Protein AF-0000000072197556 (afdb_homodimer)

Radius of gyration: 32.14 Å; Cα contacts (8 Å, |Δi|>4): 1048; chains: 2; bounding box: 66×113×69 Å

Solvent-accessible surface area (backbone atoms only — not comparable to full-atom values): 32546 Å² total; per-residue (Å²): 136,83,76,78,72,74,71,62,52,54,51,91,76,42,48,41,68,57,46,50,51,51,31,58,70,66,52,42,40,36,28,44,38,29,33,58,31,72,44,67,84,62,77,47,59,69,66,32,44,24,31,39,36,87,70,34,43,24,54,56,63,58,58,67,71,60,47,55,54,51,51,51,54,46,41,55,36,52,73,67,36,41,62,70,69,47,73,46,79,43,76,41,76,43,66,103,80,62,77,61,64,14,36,36,33,36,36,38,40,42,39,53,42,79,47,47,40,36,39,32,36,26,51,46,65,42,40,54,40,28,48,65,52,44,71,55,39,86,47,33,60,36,39,33,27,64,49,64,82,48,42,48,68,43,43,76,72,65,40,48,64,45,84,27,90,55,56,66,68,52,62,79,74,52,63,76,51,23,32,37,38,38,48,51,96,40,70,68,57,44,49,52,44,50,52,52,54,47,70,62,72,45,54,70,35,41,32,32,63,56,48,69,67,52,34,52,56,50,50,60,54,43,52,72,67,45,97,48,59,71,47,56,76,55,54,38,58,40,54,40,33,85,87,45,74,58,83,50,40,35,39,39,23,48,14,34,50,52,39,46,55,54,49,52,52,52,52,51,52,53,49,47,60,71,62,64,52,90,58,54,65,59,46,51,52,50,45,49,52,48,51,50,51,42,52,52,49,45,55,55,69,73,99,135,84,74,77,73,74,70,63,52,54,53,91,76,41,47,41,68,56,47,50,52,52,31,58,71,68,52,41,39,34,27,45,38,29,34,58,30,72,43,67,83,62,78,47,60,70,67,33,44,24,30,38,36,89,72,34,44,23,55,55,64,57,57,68,70,61,47,54,53,50,51,51,53,46,40,54,36,54,73,65,38,40,62,68,70,45,71,46,78,42,76,41,75,44,64,101,81,62,78,60,61,14,36,36,33,36,36,37,39,42,40,53,41,78,48,49,40,35,41,31,36,26,50,46,66,42,40,54,39,29,48,65,53,46,70,57,40,87,47,32,59,37,40,33,28,64,50,65,83,50,40,48,67,43,43,76,71,66,38,47,63,45,82,26,91,54,54,66,68,52,61,80,73,52,64,77,51,23,34,36,36,38,49,51,97,42,70,67,58,44,50,53,42,50,53,52,54,48,70,63,71,45,55,68,36,42,30,32,64,54,46,71,68,53,33,52,57,49,51,58,55,44,53,73,67,46,98,49,58,72,48,56,76,57,53,38,59,39,54,40,33,85,86,46,76,58,82,50,38,36,40,39,22,48,15,34,49,51,39,48,55,53,50,51,50,52,53,52,50,53,49,46,62,69,64,64,51,90,58,54,64,59,46,51,51,51,43,48,52,47,50,49,51,42,51,52,49,43,55,55,68,73,98

Foldseek 3Di:
DPPPCLPQPAVQPDAPVNVVVVCQLQLFKKKKKFWLFKAFDFQADGGQIWIEGLRHIYHDRRDDPVVVVVNVVGNVCLVLLNADKDKDKDWDDDDPPDPRGMIIIMIMHMDSSLAAAEEEEALDLLVVLLCVVVVPPRHAYEYEYQDVVSCVVVVVVSHHYDHDVQRLVCLVVDDFQHAYEYEHPDLVSSLSNQQSNLQVVGYLAAEYADDPVSLVVSLVVSCPVHPDNCSCVRYHPNAFAPVQDDDGSNSRSVRNVVRVVVSSVVVVVVSVVVVPDPCVVVRVVVRVVSVVVSVVRSVVVVD/DPPPPLPQPAVQPDAPVNVVVVCQLQLFKKKKKFWLFKAFDFQADGGQIWIETLRHIYHDRRDDPVVVVVNVVGNVCLVLLNADKDKDKDWDDDDPPDPRGMIIIMIMHMPSSLAAAEEEEALDLLVVLLCVVVVPPRHAYEYEYQDVVSCVVVVVVSHHYDHDVQRLVCLVVDDFQHAYEYEHPDLVSSLSNQQSNLQVVGYLAAEYADDPVSLVVSLVVSCVVHPDNCSCVRYHPNAFAPVQDDDGSNSRSVRNVVRVVVSSVVVVVVSVVVVPDPCVVVRVVVRVVSVVVSVVRSVVVVD

Organism: NCBI:txid1219067

Sequence (606 aa):
MSSNNDAYLSNPGMNWLAACQQLEQQGQAYCIATVLAYVGSVPRSSGAKMVISAQGQFDTLGGGNLEYQVIAKARENLELQHAEPIIERFALSADLGQCCGGAVQVMFEFFQTQTPQVAIFGAGHVCQALTSILSGLPCHVKVIDSRPEWLSPLSQKGIETSLHANPVDAIETLKDNTFVLIMTQDHALDFELTQQALESKRFAYVGLIGSQGKSQRFRFRLKEQLSNVNLLDQLTCPIGNPDITGKLPMEVAVSVSAQLMERFKQHQANKQHNEMQPDVKQQNEEQWQQANLARKNIRENHQMSSNNDAYLSNPGMNWLAACQQLEQQGQAYCIATVLAYVGSVPRSSGAKMVISAQGQFDTLGGGNLEYQVIAKARENLELQHAEPIIERFALSADLGQCCGGAVQVMFEFFQTQTPQVAIFGAGHVCQALTSILSGLPCHVKVIDSRPEWLSPLSQKGIETSLHANPVDAIETLKDNTFVLIMTQDHALDFELTQQALESKRFAYVGLIGSQGKSQRFRFRLKEQLSNVNLLDQLTCPIGNPDITGKLPMEVAVSVSAQLMERFKQHQANKQHNEMQPDVKQQNEEQWQQANLARKNIRENHQ

Secondary structure (DSSP, 8-state):
--------EE-TT--HHHHHHHHHHHT--EEEEEEEEEES--SS-TT-EEEEESSEEEE-SS-HHHHHHHHHHHHHHHHTT--S-EEEEEEE---SS----EEEEEEEEEESSSPPEEEEE--SHHHHHHHHHHTTSSSEEEEEES-HHHHHHHHHTT-EEEE-SSGGGGGGGSPTT-EEEE--S-HHHHHHHHHHHHHH---SEEEE---HHHHHHHHHHHHHHSS-GGGGGGEE-S-S-TTS---SHHHHHHHHHHHHHHHHHHHHHHHHHHH--TTHHHHHHHHHHHHHHHHHHHHHHT-/--------EE-TT--HHHHHHHHHHHT--EEEEEEEEEES--SS-TT-EEEEESSEEEE-SS-HHHHHHHHHHHHHHHHTT--S-EEEEEEE---SS----EEEEEEEEEESSSPPEEEEE--SHHHHHHHHHHTTSSSEEEEEES-HHHHHHHHHTT-EEEE-SSGGGGGGGSPTT-EEEE--S-HHHHHHHHHHHHHH---SEEEE---HHHHHHHHHHHHHHSS-GGGGGGEE-S-S-TTS---SHHHHHHHHHHHHHHHHHHHHHHHHHHH--TTHHHHHHHHHHHHHHHHHHHHHHT-

Structure (mmCIF, N/CA/C/O backbone):
data_AF-0000000072197556-model_v1
#
loop_
_entity.id
_entity.type
_entity.pdbx_description
1 polymer 'Xanthine dehydrogenase accessory protein XdhC'
#
loop_
_atom_site.group_PDB
_atom_site.id
_atom_site.type_symbol
_atom_site.label_atom_id
_atom_site.label_alt_id
_atom_site.label_comp_id
_atom_site.label_asym_id
_atom_site.label_entity_id
_atom_site.label_seq_id
_atom_site.pdbx_PDB_ins_code
_atom_site.Cartn_x
_atom_site.Cartn_y
_atom_site.Cartn_z
_atom_site.occupancy
_atom_site.B_iso_or_equiv
_atom_site.auth_seq_id
_atom_site.auth_comp_id
_atom_site.auth_asym_id
_atom_site.auth_atom_id
_atom_site.pdbx_PDB_model_num
ATOM 1 N N . MET A 1 1 ? -22.485 34.537 33.633 1 25.22 1 MET A N 1
ATOM 2 C CA . MET A 1 1 ? -21.11 34.962 33.383 1 25.22 1 MET A CA 1
ATOM 3 C C . MET A 1 1 ? -20.142 33.795 33.543 1 25.22 1 MET A C 1
ATOM 5 O O . MET A 1 1 ? -19.341 33.771 34.479 1 25.22 1 MET A O 1
ATOM 9 N N . SER A 1 2 ? -20.536 32.493 33.384 1 29.86 2 SER A N 1
ATOM 10 C CA . SER A 1 2 ? -19.909 31.19 33.583 1 29.86 2 SER A CA 1
ATOM 11 C C . SER A 1 2 ? -18.673 31.031 32.704 1 29.86 2 SER A C 1
ATOM 13 O O . SER A 1 2 ? -18.772 31.053 31.476 1 29.86 2 SER A O 1
ATOM 15 N N . SER A 1 3 ? -17.507 31.673 33.144 1 29.68 3 SER A N 1
ATOM 16 C CA . SER A 1 3 ? -16.165 31.716 32.572 1 29.68 3 SER A CA 1
ATOM 17 C C . SER A 1 3 ? -15.64 30.313 32.288 1 29.68 3 SER A C 1
ATOM 19 O O . SER A 1 3 ? -15.417 29.529 33.213 1 29.68 3 SER A O 1
ATOM 21 N N . ASN A 1 4 ? -16.208 29.577 31.331 1 30.6 4 ASN A N 1
ATOM 22 C CA . ASN A 1 4 ? -15.797 28.249 30.888 1 30.6 4 ASN A CA 1
ATOM 23 C C . ASN A 1 4 ? -14.282 28.151 30.739 1 30.6 4 ASN A C 1
ATOM 25 O O . ASN A 1 4 ? -13.7 28.77 29.847 1 30.6 4 ASN A O 1
ATOM 29 N N . ASN A 1 5 ? -13.546 28.134 31.898 1 30.21 5 ASN A N 1
ATOM 30 C CA . ASN A 1 5 ? -12.123 27.869 32.082 1 30.21 5 ASN A CA 1
ATOM 31 C C . ASN A 1 5 ? -11.661 26.682 31.241 1 30.21 5 ASN A C 1
ATOM 33 O O . ASN A 1 5 ? -11.98 25.533 31.554 1 30.21 5 ASN A O 1
ATOM 37 N N . ASP A 1 6 ? -11.803 26.718 29.963 1 31.9 6 ASP A N 1
ATOM 38 C CA . ASP A 1 6 ? -11.164 25.734 29.095 1 31.9 6 ASP A CA 1
ATOM 39 C C . ASP A 1 6 ? -9.781 25.355 29.62 1 31.9 6 ASP A C 1
ATOM 41 O O . ASP A 1 6 ? -8.87 26.185 29.641 1 31.9 6 ASP A O 1
ATOM 45 N N . ALA A 1 7 ? -9.708 24.585 30.678 1 32.39 7 ALA A N 1
ATOM 46 C CA . ALA A 1 7 ? -8.563 23.984 31.357 1 32.39 7 ALA A CA 1
ATOM 47 C C . ALA A 1 7 ? -7.456 23.64 30.365 1 32.39 7 ALA A C 1
ATOM 49 O O . ALA A 1 7 ? -7.658 22.835 29.454 1 32.39 7 ALA A O 1
ATOM 50 N N . TYR A 1 8 ? -6.685 24.611 29.962 1 37.07 8 TYR A N 1
ATOM 51 C CA . TYR A 1 8 ? -5.385 24.441 29.321 1 37.07 8 TYR A CA 1
ATOM 52 C C . TYR A 1 8 ? -4.675 23.201 29.848 1 37.07 8 TYR A C 1
ATOM 54 O O . TYR A 1 8 ? -4.357 23.118 31.037 1 37.07 8 TYR A O 1
ATOM 62 N N . LEU A 1 9 ? -5.074 22.041 29.515 1 38.58 9 LEU A N 1
ATOM 63 C CA . LEU A 1 9 ? -4.42 20.82 29.97 1 38.58 9 LEU A CA 1
ATOM 64 C C . LEU A 1 9 ? -2.904 20.94 29.857 1 38.58 9 LEU A C 1
ATOM 66 O O . LEU A 1 9 ? -2.356 20.918 28.753 1 38.58 9 LEU A O 1
ATOM 70 N N . SER A 1 10 ? -2.249 21.887 30.538 1 45.71 10 SER A N 1
ATOM 71 C CA . SER A 1 10 ? -0.818 21.761 30.797 1 45.71 10 SER A CA 1
ATOM 72 C C . SER A 1 10 ? -0.487 20.41 31.423 1 45.71 10 SER A C 1
ATOM 74 O O . SER A 1 10 ? -1.1 20.013 32.416 1 45.71 10 SER A O 1
ATOM 76 N N . ASN A 1 11 ? -0.35 19.387 30.83 1 47.35 11 ASN A N 1
ATOM 77 C CA . ASN A 1 11 ? 0.209 18.216 31.498 1 47.35 11 ASN A CA 1
ATOM 78 C C . ASN A 1 11 ? 1.622 18.483 32.008 1 47.35 11 ASN A C 1
ATOM 80 O O . ASN A 1 11 ? 2.587 18.402 31.246 1 47.35 11 ASN A O 1
ATOM 84 N N . PRO A 1 12 ? 1.789 19.185 33.097 1 55.16 12 PRO A N 1
ATOM 85 C CA . PRO A 1 12 ? 3.055 19.619 33.693 1 55.16 12 PRO A CA 1
ATOM 86 C C . PRO A 1 12 ? 4.125 18.531 33.664 1 55.16 12 PRO A C 1
ATOM 88 O O . PRO A 1 12 ? 5.319 18.832 33.737 1 55.16 12 PRO A O 1
ATOM 91 N N . GLY A 1 13 ? 3.784 17.406 33.082 1 64.15 13 GLY A N 1
ATOM 92 C CA . GLY A 1 13 ? 4.775 16.351 33.224 1 64.15 13 GLY A CA 1
ATOM 93 C C . GLY A 1 13 ? 5.322 15.864 31.895 1 64.15 13 GLY A C 1
ATOM 94 O O . GLY A 1 13 ? 6.328 15.153 31.855 1 64.15 13 GLY A O 1
ATOM 95 N N . MET A 1 14 ? 4.747 16.36 30.851 1 74.26 14 MET A N 1
ATOM 96 C CA . MET A 1 14 ? 5.259 15.821 29.594 1 74.26 14 MET A CA 1
ATOM 97 C C . MET A 1 14 ? 6.269 16.774 28.964 1 74.26 14 MET A C 1
ATOM 99 O O . MET A 1 14 ? 5.998 17.968 28.822 1 74.26 14 MET A O 1
ATOM 103 N N . ASN A 1 15 ? 7.487 16.287 28.721 1 87.31 15 ASN A N 1
ATOM 104 C CA . ASN A 1 15 ? 8.471 17.151 28.077 1 87.31 15 ASN A CA 1
ATOM 105 C C . ASN A 1 15 ? 8.147 17.367 26.601 1 87.31 15 ASN A C 1
ATOM 107 O O . ASN A 1 15 ? 7.231 16.741 26.064 1 87.31 15 ASN A O 1
ATOM 111 N N . TRP A 1 16 ? 8.795 18.313 26.067 1 90.28 16 TRP A N 1
ATOM 112 C CA . TRP A 1 16 ? 8.454 18.788 24.73 1 90.28 16 TRP A CA 1
ATOM 113 C C . TRP A 1 16 ? 8.564 17.662 23.708 1 90.28 16 TRP A C 1
ATOM 115 O O . TRP A 1 16 ? 7.742 17.562 22.794 1 90.28 16 TRP A O 1
ATOM 125 N N . LEU A 1 17 ? 9.511 16.779 23.919 1 89.67 17 LEU A N 1
ATOM 126 C CA . LEU A 1 17 ? 9.736 15.702 22.962 1 89.67 17 LEU A CA 1
ATOM 127 C C . LEU A 1 17 ? 8.597 14.688 23.007 1 89.67 17 LEU A C 1
ATOM 129 O O . LEU A 1 17 ? 8.112 14.245 21.964 1 89.67 17 LEU A O 1
ATOM 133 N N . ALA A 1 18 ? 8.194 14.375 24.176 1 88.76 18 ALA A N 1
ATOM 134 C CA . ALA A 1 18 ? 7.066 13.464 24.352 1 88.76 18 ALA A CA 1
ATOM 135 C C . ALA A 1 18 ? 5.78 14.068 23.795 1 88.76 18 ALA A C 1
ATOM 137 O O . ALA A 1 18 ? 4.96 13.362 23.203 1 88.76 18 ALA A O 1
ATOM 138 N N . ALA A 1 19 ? 5.621 15.345 23.983 1 90.16 19 ALA A N 1
ATOM 139 C CA . ALA A 1 19 ? 4.453 16.043 23.454 1 90.16 19 ALA A CA 1
ATOM 140 C C . ALA A 1 19 ? 4.421 15.983 21.93 1 90.16 19 ALA A C 1
ATOM 142 O O . ALA A 1 19 ? 3.373 15.726 21.334 1 90.16 19 ALA A O 1
ATOM 143 N N . CYS A 1 20 ? 5.582 16.192 21.336 1 90.81 20 CYS A N 1
ATOM 144 C CA . CYS A 1 20 ? 5.661 16.119 19.882 1 90.81 20 CYS A CA 1
ATOM 145 C C . CYS A 1 20 ? 5.248 14.74 19.381 1 90.81 20 CYS A C 1
ATOM 147 O O . CYS A 1 20 ? 4.478 14.627 18.425 1 90.81 20 CYS A O 1
ATOM 149 N N . GLN A 1 21 ? 5.687 13.755 20.06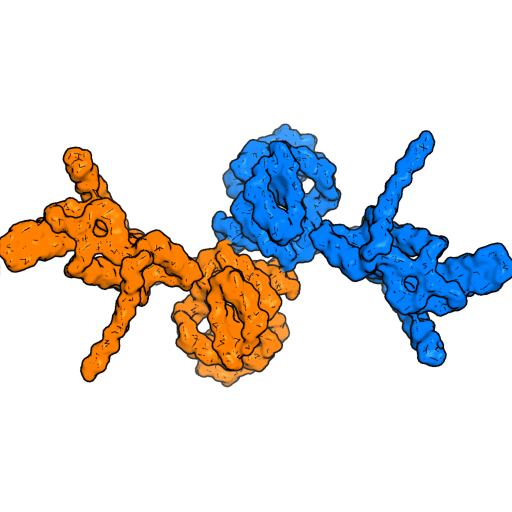1 1 84.31 21 GLN A N 1
ATOM 150 C CA . GLN A 1 21 ? 5.379 12.385 19.668 1 84.31 21 GLN A CA 1
ATOM 151 C C . GLN A 1 21 ? 3.879 12.114 19.749 1 84.31 21 GLN A C 1
ATOM 153 O O . GLN A 1 21 ? 3.297 11.533 18.83 1 84.31 21 GLN A O 1
ATOM 158 N N . GLN A 1 22 ? 3.381 12.537 20.844 1 80.31 22 GLN A N 1
ATOM 159 C CA . GLN A 1 22 ? 1.95 12.338 21.049 1 80.31 22 GLN A CA 1
ATOM 160 C C . GLN A 1 22 ? 1.136 13.053 19.975 1 80.31 22 GLN A C 1
ATOM 162 O O . GLN A 1 22 ? 0.219 12.47 19.392 1 80.31 22 GLN A O 1
ATOM 167 N N . LEU A 1 23 ? 1.477 14.266 19.703 1 85.44 23 LEU A N 1
ATOM 168 C CA . LEU A 1 23 ? 0.73 15.074 18.745 1 85.44 23 LEU A CA 1
ATOM 169 C C . LEU A 1 23 ? 0.894 14.53 17.33 1 85.44 23 LEU A C 1
ATOM 171 O O . LEU A 1 23 ? -0.061 14.521 16.549 1 85.44 23 LEU A O 1
ATOM 175 N N . GLU A 1 24 ? 2.094 14.065 17.086 1 80.47 24 GLU A N 1
ATOM 176 C CA . GLU A 1 24 ? 2.343 13.423 15.798 1 80.47 24 GLU A CA 1
ATOM 177 C C . GLU A 1 24 ? 1.459 12.193 15.615 1 80.47 24 GLU A C 1
ATOM 179 O O . GLU A 1 24 ? 0.866 12.001 14.552 1 80.47 24 GLU A O 1
ATOM 184 N N . GLN A 1 25 ? 1.327 11.446 16.642 1 70.47 25 GLN A N 1
ATOM 185 C CA . GLN A 1 25 ? 0.534 10.221 16.601 1 70.47 25 GLN A CA 1
ATOM 186 C C . GLN A 1 25 ? -0.948 10.532 16.415 1 70.47 25 GLN A C 1
ATOM 188 O O . GLN A 1 25 ? -1.669 9.778 15.758 1 70.47 25 GLN A O 1
ATOM 193 N N . GLN A 1 26 ? -1.287 11.669 17.003 1 71.69 26 GLN A N 1
ATOM 194 C CA . GLN A 1 26 ? -2.696 12.047 16.957 1 71.69 26 GLN A CA 1
ATOM 195 C C . GLN A 1 26 ? -3.014 12.832 15.688 1 71.69 26 GLN A C 1
ATOM 197 O O . GLN A 1 26 ? -4.166 13.204 15.454 1 71.69 26 GLN A O 1
ATOM 202 N N . GLY A 1 27 ? -1.99 13.098 14.944 1 73.68 27 GLY A N 1
ATOM 203 C CA . GLY A 1 27 ? -2.192 13.89 13.741 1 73.68 27 GLY A CA 1
ATOM 204 C C . GLY A 1 27 ? -2.621 15.316 14.03 1 73.68 27 GLY A C 1
ATOM 205 O O . GLY A 1 27 ? -3.279 15.951 13.203 1 73.68 27 GLY A O 1
ATOM 206 N N . GLN A 1 28 ? -2.309 15.776 15.177 1 81.06 28 GLN A N 1
ATOM 207 C CA . GLN A 1 28 ? -2.701 17.125 15.571 1 81.06 28 GLN A CA 1
ATOM 208 C C . GLN A 1 28 ? -1.624 18.141 15.201 1 81.06 28 GLN A C 1
ATOM 210 O O . GLN A 1 28 ? -0.434 17.899 15.418 1 81.06 28 GLN A O 1
ATOM 215 N N . ALA A 1 29 ? -2.109 19.161 14.637 1 88.97 29 ALA A N 1
ATOM 216 C CA . ALA A 1 29 ? -1.186 20.249 14.325 1 88.97 29 ALA A CA 1
ATOM 217 C C . ALA A 1 29 ? -0.593 20.847 15.598 1 88.97 29 ALA A C 1
ATOM 219 O O . ALA A 1 29 ? -1.283 20.974 16.612 1 88.97 29 ALA A O 1
ATOM 220 N N . TYR A 1 30 ? 0.695 21.192 15.518 1 92.79 30 TYR A N 1
ATOM 221 C CA . TYR A 1 30 ? 1.334 21.802 16.679 1 92.79 30 TYR A CA 1
ATOM 222 C C . TYR A 1 30 ? 2.5 22.687 16.256 1 92.79 30 TYR A C 1
ATOM 224 O O . TYR A 1 30 ? 2.911 22.67 15.094 1 92.79 30 TYR A O 1
ATOM 232 N N . CYS A 1 31 ? 2.924 23.506 17.201 1 95.66 31 CYS A N 1
ATOM 233 C CA . CYS A 1 31 ? 4.033 24.44 17.043 1 95.66 31 CYS A CA 1
ATOM 234 C C . CYS A 1 31 ? 5.11 24.19 18.092 1 95.66 31 CYS A C 1
ATOM 236 O O . CYS A 1 31 ? 4.801 23.964 19.263 1 95.66 31 CYS A O 1
ATOM 238 N N . ILE A 1 32 ? 6.33 24.099 17.637 1 94.81 32 ILE A N 1
ATOM 239 C CA . ILE A 1 32 ? 7.446 24.151 18.575 1 94.81 32 ILE A CA 1
ATOM 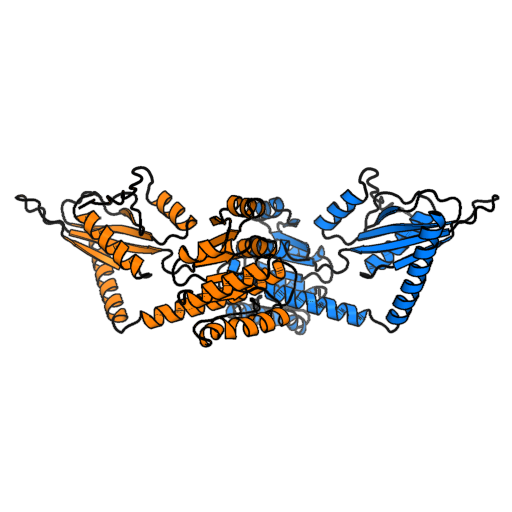240 C C . ILE A 1 32 ? 8.005 25.57 18.634 1 94.81 32 ILE A C 1
ATOM 242 O O . ILE A 1 32 ? 8.451 26.111 17.619 1 94.81 32 ILE A O 1
ATOM 246 N N . ALA A 1 33 ? 7.92 26.161 19.795 1 94.8 33 ALA A N 1
ATOM 247 C CA . ALA A 1 33 ? 8.558 27.449 20.05 1 94.8 33 ALA A CA 1
ATOM 248 C C . ALA A 1 33 ? 9.921 27.265 20.712 1 94.8 33 ALA A C 1
ATOM 250 O O . ALA A 1 33 ? 10.03 26.603 21.747 1 94.8 33 ALA A O 1
ATOM 251 N N . THR A 1 34 ? 10.923 27.794 20.122 1 92.34 34 THR A N 1
ATOM 252 C CA . THR A 1 34 ? 12.287 27.663 20.622 1 92.34 34 THR A CA 1
ATOM 253 C C . THR A 1 34 ? 12.904 29.035 20.877 1 92.34 34 THR A C 1
ATOM 255 O O . THR A 1 34 ? 12.878 29.905 20.004 1 92.34 34 THR A O 1
ATOM 258 N N . VAL A 1 35 ? 13.424 29.222 22.087 1 88.08 35 VAL A N 1
ATOM 259 C CA . VAL A 1 35 ? 14.19 30.436 22.35 1 88.08 35 VAL A CA 1
ATOM 260 C C . VAL A 1 35 ? 15.525 30.375 21.61 1 88.08 35 VAL A C 1
ATOM 262 O O . VAL A 1 35 ? 16.343 29.488 21.865 1 88.08 35 VAL A O 1
ATOM 265 N N . LEU A 1 36 ? 15.662 31.301 20.689 1 84.7 36 LEU A N 1
ATOM 266 C CA . LEU A 1 36 ? 16.887 31.319 19.896 1 84.7 36 LEU A CA 1
ATOM 267 C C . LEU A 1 36 ? 17.96 32.165 20.572 1 84.7 36 LEU A C 1
ATOM 269 O O . LEU A 1 36 ? 19.135 31.79 20.587 1 84.7 36 LEU A O 1
ATOM 273 N N . ALA A 1 37 ? 17.499 33.356 20.98 1 81.04 37 ALA A N 1
ATOM 274 C CA . ALA A 1 37 ? 18.4 34.349 21.56 1 81.04 37 ALA A CA 1
ATOM 275 C C . ALA A 1 37 ? 17.662 35.249 22.546 1 81.04 37 ALA A C 1
ATOM 277 O O . ALA A 1 37 ? 16.43 35.315 22.535 1 81.04 37 ALA A O 1
ATOM 278 N N . TYR A 1 38 ? 18.453 35.775 23.509 1 80.7 38 TYR A N 1
ATOM 279 C CA . TYR A 1 38 ? 17.845 36.705 24.454 1 80.7 38 TYR A CA 1
ATOM 280 C C . TYR A 1 38 ? 18.859 37.737 24.932 1 80.7 38 TYR A C 1
ATOM 282 O O . TYR A 1 38 ? 20.069 37.516 24.841 1 80.7 38 TYR A O 1
ATOM 290 N N . VAL A 1 39 ? 18.392 38.896 25.226 1 76.51 39 VAL A N 1
ATOM 291 C CA . VAL A 1 39 ? 19.165 39.934 25.9 1 76.51 39 VAL A CA 1
ATOM 292 C C . VAL A 1 39 ? 18.511 40.282 27.235 1 76.51 39 VAL A C 1
ATOM 294 O O . VAL A 1 39 ? 17.283 40.302 27.345 1 76.51 39 VAL A O 1
ATOM 297 N N . GLY A 1 40 ? 19.364 40.419 28.23 1 75.26 40 GLY A N 1
ATOM 298 C CA . GLY A 1 40 ? 18.844 40.746 29.548 1 75.26 40 GLY A CA 1
ATOM 299 C C . GLY A 1 40 ? 18.496 39.521 30.373 1 75.26 40 GLY A C 1
ATOM 300 O O . GLY A 1 40 ? 19.021 38.433 30.13 1 75.26 40 GLY A O 1
ATOM 301 N N . SER A 1 41 ? 17.804 39.62 31.479 1 67.31 41 SER A N 1
ATOM 302 C CA . SER A 1 41 ? 17.437 38.512 32.355 1 67.31 41 SER A CA 1
ATOM 303 C C . SER A 1 41 ? 16.266 37.72 31.783 1 67.31 41 SER A C 1
ATOM 305 O O . SER A 1 41 ? 15.223 38.29 31.459 1 67.31 41 SER A O 1
ATOM 307 N N . VAL A 1 42 ? 16.563 36.504 31.26 1 63.7 42 VAL A N 1
ATOM 308 C CA . VAL A 1 42 ? 15.492 35.666 30.732 1 63.7 42 VAL A CA 1
ATOM 309 C C . VAL A 1 42 ? 15.296 34.449 31.632 1 63.7 42 VAL A C 1
ATOM 311 O O . VAL A 1 42 ? 16.248 33.966 32.25 1 63.7 42 VAL A O 1
ATOM 314 N N . PRO A 1 43 ? 14.072 34.047 31.77 1 63.46 43 PRO A N 1
ATOM 315 C CA . PRO A 1 43 ? 13.787 32.907 32.644 1 63.46 43 PRO A CA 1
ATOM 316 C C . PRO A 1 43 ? 14.46 31.619 32.174 1 63.46 43 PRO A C 1
ATOM 318 O O . PRO A 1 43 ? 14.853 30.787 32.996 1 63.46 43 PRO A O 1
ATOM 321 N N . ARG A 1 44 ? 14.519 31.363 30.891 1 71.21 44 ARG A N 1
ATOM 322 C CA . ARG A 1 44 ? 15.143 30.156 30.358 1 71.21 44 ARG A CA 1
ATOM 323 C C . ARG A 1 44 ? 16.195 30.501 29.309 1 71.21 44 ARG A C 1
ATOM 325 O O . ARG A 1 44 ? 16.1 31.534 28.644 1 71.21 44 ARG A O 1
ATOM 332 N N . SER A 1 45 ? 17.175 29.629 29.211 1 74.3 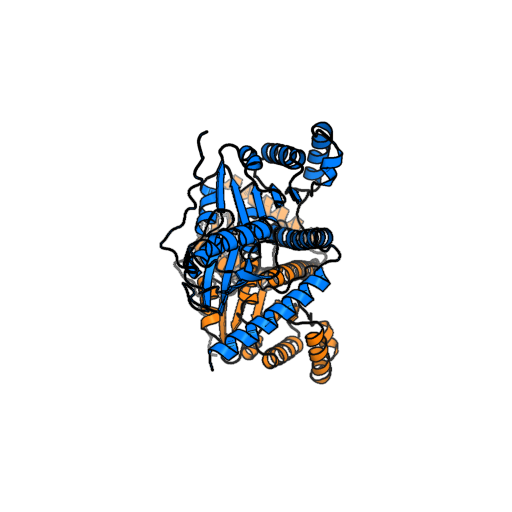45 SER A N 1
ATOM 333 C CA . SER A 1 45 ? 18.305 29.856 28.316 1 74.3 45 SER A CA 1
ATOM 334 C C . SER A 1 45 ? 17.961 29.47 26.882 1 74.3 45 SER A C 1
ATOM 336 O O . SER A 1 45 ? 16.909 28.881 26.627 1 74.3 45 SER A O 1
ATOM 338 N N . SER A 1 46 ? 18.848 29.896 26.058 1 77.44 46 SER A N 1
ATOM 339 C CA . SER A 1 46 ? 18.76 29.534 24.647 1 77.44 46 SER A CA 1
ATOM 340 C C . SER A 1 46 ? 18.621 28.026 24.47 1 77.44 46 SER A C 1
ATOM 342 O O . SER A 1 46 ? 19.283 27.251 25.164 1 77.44 46 SER A O 1
ATOM 344 N N . GLY A 1 47 ? 17.668 27.689 23.648 1 85.64 47 GLY A N 1
ATOM 345 C CA . GLY A 1 47 ? 17.425 26.281 23.38 1 85.64 47 GLY A CA 1
ATOM 346 C C . GLY A 1 47 ? 16.186 25.747 24.073 1 85.64 47 GLY A C 1
ATOM 347 O O . GLY A 1 47 ? 15.704 24.661 23.745 1 85.64 47 GLY A O 1
ATOM 348 N N . ALA A 1 48 ? 15.696 26.576 25.012 1 88.16 48 ALA A N 1
ATOM 349 C CA . ALA A 1 48 ? 14.464 26.162 25.679 1 88.16 48 ALA A CA 1
ATOM 350 C C . ALA A 1 48 ? 13.325 26.003 24.676 1 88.16 48 ALA A C 1
ATOM 352 O O . ALA A 1 48 ? 13.203 26.79 23.735 1 88.16 48 ALA A O 1
ATOM 353 N N . LYS A 1 49 ? 12.5 24.928 24.85 1 93.53 49 LYS A N 1
ATOM 354 C CA . LYS A 1 49 ? 11.424 24.62 23.912 1 93.53 49 LYS A CA 1
ATOM 355 C C . LYS A 1 49 ? 10.086 24.495 24.634 1 93.53 49 LYS A C 1
ATOM 357 O O . LYS A 1 49 ? 10.032 24.044 25.78 1 93.53 49 LYS A O 1
ATOM 362 N N . MET A 1 50 ? 9.08 24.953 23.959 1 93.72 50 MET A N 1
ATOM 363 C CA . MET A 1 50 ? 7.676 24.767 24.316 1 93.72 50 MET A CA 1
ATOM 364 C C . MET A 1 50 ? 6.873 24.263 23.122 1 93.72 50 MET A C 1
ATOM 366 O O . MET A 1 50 ? 7.115 24.676 21.987 1 93.72 50 MET A O 1
ATOM 370 N N . VAL A 1 51 ? 5.942 23.274 23.381 1 95.93 51 VAL A N 1
ATOM 371 C CA . VAL A 1 51 ? 5.074 22.747 22.333 1 95.93 51 VAL A CA 1
ATOM 372 C C . VAL A 1 51 ? 3.648 23.252 22.54 1 95.93 51 VAL A C 1
ATOM 374 O O . VAL A 1 51 ? 3.118 23.194 23.652 1 95.93 51 VAL A O 1
ATOM 377 N N . ILE A 1 52 ? 3.069 23.795 21.502 1 95.03 52 ILE A N 1
ATOM 378 C CA . ILE A 1 52 ? 1.743 24.4 21.57 1 95.03 52 ILE A CA 1
ATOM 379 C C . ILE A 1 52 ? 0.836 23.775 20.512 1 95.03 52 ILE A C 1
ATOM 381 O O . ILE A 1 52 ? 1.213 23.677 19.342 1 95.03 52 ILE A O 1
ATOM 385 N N . SER A 1 53 ? -0.274 23.233 20.899 1 93.6 53 SER A N 1
ATOM 386 C CA . SER A 1 53 ? -1.34 22.798 20.002 1 93.6 53 SER A CA 1
ATOM 387 C C . SER A 1 53 ? -2.575 23.682 20.141 1 93.6 53 SER A C 1
ATOM 389 O O . SER A 1 53 ? -2.567 24.653 20.901 1 93.6 53 SER A O 1
ATOM 391 N N . ALA A 1 54 ? -3.596 23.393 19.334 1 88.07 54 ALA A N 1
ATOM 392 C CA . ALA A 1 54 ? -4.832 24.164 19.434 1 88.07 54 ALA A CA 1
ATOM 393 C C . ALA A 1 54 ? -5.404 24.101 20.848 1 88.07 54 ALA A C 1
ATOM 395 O O . ALA A 1 54 ? -5.947 25.089 21.349 1 88.07 54 ALA A O 1
ATOM 396 N N . GLN A 1 55 ? -5.149 22.923 21.529 1 82.11 55 GLN A N 1
ATOM 397 C CA . GLN A 1 55 ? -5.86 22.712 22.785 1 82.11 55 GLN A CA 1
ATOM 398 C C . GLN A 1 55 ? -4.884 22.523 23.944 1 82.11 55 GLN A C 1
ATOM 400 O O . GLN A 1 55 ? -5.301 22.344 25.09 1 82.11 55 GLN A O 1
ATOM 405 N N . GLY A 1 56 ? -3.612 22.518 23.587 1 86.4 56 GLY A N 1
ATOM 406 C CA . GLY A 1 56 ? -2.689 22.211 24.668 1 86.4 56 GLY A CA 1
ATOM 407 C C . GLY A 1 56 ? -1.353 22.916 24.531 1 86.4 56 GLY A C 1
ATOM 408 O O . GLY A 1 56 ? -1.048 23.479 23.478 1 86.4 56 GLY A O 1
ATOM 409 N N . GLN A 1 57 ? -0.716 23.084 25.666 1 91.12 57 GLN A N 1
ATOM 410 C CA . GLN A 1 57 ? 0.662 23.559 25.727 1 91.12 57 GLN A CA 1
ATOM 411 C C . GLN A 1 57 ? 1.509 22.674 26.638 1 91.12 57 GLN A C 1
ATOM 413 O O . GLN A 1 57 ? 1.028 22.193 27.666 1 91.12 57 GLN A O 1
ATOM 418 N N . PHE A 1 58 ? 2.688 22.41 26.189 1 91.49 58 PHE A N 1
ATOM 419 C CA . PHE A 1 58 ? 3.581 21.481 26.87 1 91.49 58 PHE A CA 1
ATOM 420 C C . PHE A 1 58 ? 4.959 22.102 27.069 1 91.49 58 PHE A C 1
ATOM 422 O O . PHE A 1 58 ? 5.472 22.785 26.181 1 91.49 58 PHE A O 1
ATOM 429 N N . ASP A 1 59 ? 5.556 21.79 28.251 1 90.2 59 ASP A N 1
ATOM 430 C CA . ASP A 1 59 ? 6.825 22.385 28.659 1 90.2 59 ASP A CA 1
ATOM 431 C C . ASP A 1 59 ? 6.729 23.908 28.703 1 90.2 59 ASP A C 1
ATOM 433 O O . ASP A 1 59 ? 5.63 24.467 28.686 1 90.2 59 ASP A O 1
ATOM 437 N N . THR A 1 60 ? 7.898 24.678 28.968 1 86.74 60 THR A N 1
ATOM 438 C CA . THR A 1 60 ? 7.783 26.11 29.219 1 86.74 60 THR A CA 1
ATOM 439 C C . THR A 1 60 ? 9.036 26.844 28.75 1 86.74 60 THR A C 1
ATOM 441 O O . THR A 1 60 ? 10.119 26.259 28.692 1 86.74 60 THR A O 1
ATOM 444 N N . LEU A 1 61 ? 8.808 28.006 28.363 1 88.25 61 LEU A N 1
ATOM 445 C CA . LEU A 1 61 ? 9.916 28.905 28.057 1 88.25 61 LEU A CA 1
ATOM 446 C C . LEU A 1 61 ? 10.274 29.758 29.27 1 88.25 61 LEU A C 1
ATOM 448 O O . LEU A 1 61 ? 11.078 30.686 29.165 1 88.25 61 LEU A O 1
ATOM 452 N N . GLY A 1 62 ? 9.741 29.539 30.432 1 78.79 62 GLY A N 1
ATOM 453 C CA . GLY A 1 62 ? 10.075 30.284 31.635 1 78.79 62 GLY A CA 1
ATOM 454 C C . GLY A 1 62 ? 8.884 30.996 32.247 1 78.79 62 GLY A C 1
ATOM 455 O O . GLY A 1 62 ? 9.01 31.652 33.283 1 78.79 62 GLY A O 1
ATOM 456 N N . GLY A 1 63 ? 7.716 30.953 31.649 1 73.11 63 GLY A N 1
ATOM 457 C CA . GLY A 1 63 ? 6.478 31.443 32.233 1 73.11 63 GLY A CA 1
ATOM 458 C C . GLY A 1 63 ? 6.243 32.92 31.983 1 73.11 63 GLY A C 1
ATOM 459 O O . GLY A 1 63 ? 6.929 33.533 31.163 1 73.11 63 GLY A O 1
ATOM 460 N N . GLY A 1 64 ? 5.045 33.493 32.425 1 77.56 64 GLY A N 1
ATOM 461 C CA . GLY A 1 64 ? 4.717 34.909 32.455 1 77.56 64 GLY A CA 1
ATOM 462 C C . GLY A 1 64 ? 4.094 35.404 31.163 1 77.56 64 GLY A C 1
ATOM 463 O O . GLY A 1 64 ? 3.377 34.662 30.489 1 77.56 64 GLY A O 1
ATOM 464 N N . ASN A 1 65 ? 4.337 36.716 30.964 1 83 65 ASN A N 1
ATOM 465 C CA . ASN A 1 65 ? 3.759 37.415 29.822 1 83 65 ASN A CA 1
ATOM 466 C C . ASN A 1 65 ? 4.335 36.907 28.503 1 83 65 ASN A C 1
ATOM 468 O O . ASN A 1 65 ? 3.637 36.87 27.489 1 83 65 ASN A O 1
ATOM 472 N N . LEU A 1 66 ? 5.553 36.458 28.557 1 84.54 66 LEU A N 1
ATOM 473 C CA . LEU A 1 66 ? 6.193 35.933 27.356 1 84.54 66 LEU A CA 1
ATOM 474 C C . LEU A 1 66 ? 5.437 34.721 26.822 1 84.54 66 LEU A C 1
ATOM 476 O O . LEU A 1 66 ? 5.093 34.671 25.639 1 84.54 66 LEU A O 1
ATOM 480 N N . GLU A 1 67 ? 5.163 33.773 27.629 1 88.05 67 GLU A N 1
ATOM 481 C CA . GLU A 1 67 ? 4.505 32.543 27.197 1 88.05 67 GLU A CA 1
ATOM 482 C C . GLU A 1 67 ? 3.097 32.823 26.68 1 88.05 67 GLU A C 1
ATOM 484 O O . GLU A 1 67 ? 2.648 32.198 25.717 1 88.05 67 GLU A O 1
ATOM 489 N N . TYR A 1 68 ? 2.456 33.788 27.35 1 89.58 68 TYR A N 1
ATOM 490 C CA . TYR A 1 68 ? 1.127 34.173 26.888 1 89.58 68 TYR A CA 1
ATOM 491 C C . TYR A 1 68 ? 1.172 34.667 25.447 1 89.58 68 TYR A C 1
ATOM 493 O O . TYR A 1 68 ? 0.365 34.246 24.615 1 89.58 68 TYR A O 1
ATOM 501 N N . GLN A 1 69 ? 2.138 35.496 25.191 1 91.19 69 GLN A N 1
ATOM 502 C CA . GLN A 1 69 ? 2.274 36.051 23.848 1 91.19 69 GLN A CA 1
ATOM 503 C C . GLN A 1 69 ? 2.687 34.975 22.848 1 91.19 69 GLN A C 1
ATOM 505 O O . GLN A 1 69 ? 2.176 34.933 21.726 1 91.19 69 GLN A O 1
ATOM 510 N N . VAL A 1 70 ? 3.568 34.105 23.264 1 93.11 70 VAL A N 1
ATOM 511 C CA . VAL A 1 70 ? 4.075 33.035 22.41 1 93.11 70 VAL A CA 1
ATOM 512 C C . VAL A 1 70 ? 2.943 32.069 22.066 1 93.11 70 VAL A C 1
ATOM 514 O O . VAL A 1 70 ? 2.789 31.67 20.91 1 93.11 70 VAL A O 1
ATOM 517 N N . ILE A 1 71 ? 2.124 31.675 23.004 1 94.5 71 ILE A N 1
ATOM 518 C CA . ILE A 1 71 ? 1.006 30.759 22.806 1 94.5 71 ILE A CA 1
ATOM 519 C C . ILE A 1 71 ? -0.012 31.384 21.856 1 94.5 71 ILE A C 1
ATOM 521 O O . ILE A 1 71 ? -0.499 30.724 20.935 1 94.5 71 ILE A O 1
ATOM 525 N N . ALA A 1 72 ? -0.285 32.646 22.061 1 93.62 72 ALA A N 1
ATOM 526 C CA . ALA A 1 72 ? -1.248 33.344 21.214 1 93.62 72 ALA A CA 1
ATOM 527 C C . ALA A 1 72 ? -0.788 33.363 19.759 1 93.62 72 ALA A C 1
ATOM 529 O O . ALA A 1 72 ? -1.564 33.057 18.851 1 93.62 72 ALA A O 1
ATOM 530 N N . LYS A 1 73 ? 0.443 33.674 19.6 1 92.86 73 LYS A N 1
ATOM 531 C CA . LYS A 1 73 ? 1.006 33.728 18.254 1 92.86 73 LYS A CA 1
ATOM 532 C C . LYS A 1 73 ? 0.994 32.35 17.597 1 92.86 73 LYS A C 1
ATOM 534 O O . LYS A 1 73 ? 0.65 32.221 16.421 1 92.86 73 LYS A O 1
ATOM 539 N N . ALA A 1 74 ? 1.388 31.351 18.316 1 94.84 74 ALA A N 1
ATOM 540 C CA . ALA A 1 74 ? 1.411 29.982 17.806 1 94.84 74 ALA A CA 1
ATOM 541 C C . ALA A 1 74 ? 0.019 29.538 17.366 1 94.84 74 ALA A C 1
ATOM 543 O O . ALA A 1 74 ? -0.152 29.01 16.265 1 94.84 74 ALA A O 1
ATOM 544 N N . ARG A 1 75 ? -0.949 29.731 18.163 1 93.53 75 ARG A N 1
ATOM 545 C CA . ARG A 1 75 ? -2.305 29.266 17.887 1 93.53 75 ARG A CA 1
ATOM 546 C C . ARG A 1 75 ? -2.916 30.027 16.715 1 93.53 75 ARG A C 1
ATOM 548 O O . ARG A 1 75 ? -3.661 29.455 15.917 1 93.53 75 ARG A O 1
ATOM 555 N N . GLU A 1 76 ? -2.609 31.331 16.645 1 90.48 76 GLU A N 1
ATOM 556 C CA . GLU A 1 76 ? -3.041 32.104 15.485 1 90.48 76 GLU A CA 1
ATOM 557 C C . GLU A 1 76 ? -2.536 31.481 14.187 1 90.48 76 GLU A C 1
ATOM 559 O O . GLU A 1 76 ? -3.305 31.292 13.242 1 90.48 76 GLU A O 1
ATOM 564 N N . ASN A 1 77 ? -1.303 31.124 14.175 1 89.45 77 ASN A N 1
ATOM 565 C CA . ASN A 1 77 ? -0.697 30.571 12.969 1 89.45 77 ASN A CA 1
ATOM 566 C C . ASN A 1 77 ? -1.158 29.139 12.716 1 89.45 77 ASN A C 1
ATOM 568 O O . ASN A 1 77 ? -1.29 28.719 11.565 1 89.45 77 ASN A O 1
ATOM 572 N N . LEU A 1 78 ? -1.392 28.372 13.738 1 89.48 78 LEU A N 1
ATOM 573 C CA . LEU A 1 78 ? -1.927 27.023 13.584 1 89.48 78 LEU A CA 1
ATOM 574 C C . LEU A 1 78 ? -3.317 27.058 12.958 1 89.48 78 LEU A C 1
ATOM 576 O O . LEU A 1 78 ? -3.638 26.231 12.102 1 89.48 78 LEU A O 1
ATOM 580 N N . GLU A 1 79 ? -4.073 28.041 13.434 1 82.81 79 GLU A N 1
ATOM 581 C CA . GLU A 1 79 ? -5.414 28.207 12.883 1 82.81 79 GLU A CA 1
ATOM 582 C C . GLU A 1 79 ? -5.363 28.52 11.39 1 82.81 79 GLU A C 1
ATOM 584 O O . GLU A 1 79 ? -6.213 28.061 10.625 1 82.81 79 GLU A O 1
ATOM 589 N N . LEU A 1 80 ? -4.331 29.255 11.031 1 77.24 80 LEU A N 1
ATOM 590 C CA . LEU A 1 80 ? -4.151 29.634 9.633 1 77.24 80 LEU A CA 1
ATOM 591 C C . LEU A 1 80 ? -3.462 28.52 8.852 1 77.24 80 LEU A C 1
ATOM 593 O O . LEU A 1 80 ? -3.141 28.689 7.674 1 77.24 80 LEU A O 1
ATOM 597 N N . GLN A 1 81 ? -3.215 27.463 9.554 1 79.62 81 GLN A N 1
ATOM 598 C CA . GLN A 1 81 ? -2.523 26.319 8.969 1 79.62 81 GLN A CA 1
ATOM 599 C C . GLN A 1 81 ? -1.188 26.738 8.359 1 79.62 81 GLN A C 1
ATOM 601 O O . GLN A 1 81 ? -0.82 26.271 7.279 1 79.62 81 GLN A O 1
ATOM 606 N N . HIS A 1 82 ? -0.592 27.698 9.066 1 78.79 82 HIS A N 1
ATOM 607 C CA . HIS A 1 82 ? 0.725 28.156 8.639 1 78.79 82 HIS A CA 1
ATOM 608 C C . HIS A 1 82 ? 1.741 27.019 8.672 1 78.79 82 HIS A C 1
ATOM 610 O O . HIS A 1 82 ? 1.748 26.214 9.606 1 78.79 82 HIS A O 1
ATOM 616 N N . ALA A 1 83 ? 2.579 26.97 7.571 1 79.02 83 ALA A N 1
ATOM 617 C CA . ALA A 1 83 ? 3.51 25.848 7.475 1 79.02 83 ALA A CA 1
ATOM 618 C C . ALA A 1 83 ? 4.955 26.322 7.605 1 79.02 83 ALA A C 1
ATOM 620 O O . ALA A 1 83 ? 5.835 25.549 7.992 1 79.02 83 ALA A O 1
ATOM 621 N N . GLU A 1 84 ? 5.228 27.534 7.387 1 80.69 84 GLU A N 1
ATOM 622 C CA . GLU A 1 84 ? 6.598 28.038 7.359 1 80.69 84 GLU A CA 1
ATOM 623 C C . GLU A 1 84 ? 7.04 28.512 8.741 1 80.69 84 GLU A C 1
ATOM 625 O O . GLU A 1 84 ? 6.233 29.042 9.508 1 80.69 84 GLU A O 1
ATOM 630 N N . PRO A 1 85 ? 8.333 28.356 9.047 1 87.56 85 PRO A N 1
ATOM 631 C CA . PRO A 1 85 ? 8.826 28.87 10.326 1 87.56 85 PRO A CA 1
ATOM 632 C C . PRO A 1 85 ? 8.804 30.395 10.398 1 87.56 85 PRO A C 1
ATOM 634 O O . PRO A 1 85 ? 8.958 31.067 9.375 1 87.56 85 PRO A O 1
ATOM 637 N N . ILE A 1 86 ? 8.66 30.901 11.619 1 86.49 86 ILE A N 1
ATOM 638 C CA . ILE A 1 86 ? 8.696 32.336 11.88 1 86.49 86 ILE A CA 1
ATOM 639 C C . ILE A 1 86 ? 9.614 32.622 13.066 1 86.49 86 ILE A C 1
ATOM 641 O O . ILE A 1 86 ? 9.752 31.792 13.967 1 86.49 86 ILE A O 1
ATOM 645 N N . ILE A 1 87 ? 10.332 33.688 12.966 1 86.27 87 ILE A N 1
ATOM 646 C CA . ILE A 1 87 ? 11.083 34.201 14.107 1 86.27 87 ILE A CA 1
ATOM 647 C C . ILE A 1 87 ? 10.476 35.523 14.572 1 86.27 87 ILE A C 1
ATOM 649 O O . ILE A 1 87 ? 10.254 36.429 13.765 1 86.27 87 ILE A O 1
ATOM 653 N N . GLU A 1 88 ? 10.178 35.584 15.856 1 87.34 88 GLU A N 1
ATOM 654 C CA . GLU A 1 88 ? 9.582 36.792 16.42 1 87.34 88 GLU A CA 1
ATOM 655 C C . GLU A 1 88 ? 10.376 37.289 17.624 1 87.34 88 GLU A C 1
ATOM 657 O O . GLU A 1 88 ? 10.894 36.489 18.406 1 87.34 88 GLU A O 1
ATOM 662 N N . ARG A 1 89 ? 10.378 38.605 17.731 1 85.65 89 ARG A N 1
ATOM 663 C CA . ARG A 1 89 ? 11.007 39.255 18.876 1 85.65 89 ARG A CA 1
ATOM 664 C C . ARG A 1 89 ? 9.963 39.695 19.897 1 85.65 89 ARG A C 1
ATOM 666 O O . ARG A 1 89 ? 8.95 40.298 19.537 1 85.65 89 ARG A O 1
ATOM 673 N N . PHE A 1 90 ? 10.217 39.341 21.138 1 85.69 90 PHE A N 1
ATOM 674 C CA . PHE A 1 90 ? 9.329 39.74 22.224 1 85.69 90 PHE A CA 1
ATOM 675 C C . PHE A 1 90 ? 10.073 40.589 23.247 1 85.69 90 PHE A C 1
ATOM 677 O O . PHE A 1 90 ? 11.176 40.238 23.669 1 85.69 90 PHE A O 1
ATOM 684 N N . ALA A 1 91 ? 9.477 41.724 23.563 1 82.01 91 ALA A N 1
ATOM 685 C CA . ALA A 1 91 ? 10.033 42.566 24.619 1 82.01 91 ALA A CA 1
ATOM 686 C C . ALA A 1 91 ? 9.638 42.047 25.999 1 82.01 91 ALA A C 1
ATOM 688 O O . ALA A 1 91 ? 8.492 41.648 26.214 1 82.01 91 ALA A O 1
ATOM 689 N N . LEU A 1 92 ? 10.541 41.86 26.807 1 75.82 92 LEU A N 1
ATOM 690 C CA . LEU A 1 92 ? 10.266 41.417 28.169 1 75.82 92 LEU A CA 1
ATOM 691 C C . LEU A 1 92 ? 10.059 42.609 29.098 1 75.82 92 LEU A C 1
ATOM 693 O O . LEU A 1 92 ? 10.826 43.574 29.056 1 75.82 92 LEU A O 1
ATOM 697 N N . SER A 1 93 ? 8.769 43.079 29.206 1 62.51 93 SER A N 1
ATOM 698 C CA . SER A 1 93 ? 8.471 44.246 30.029 1 62.51 93 SER A CA 1
ATOM 699 C C . SER A 1 93 ? 9.134 44.141 31.398 1 62.51 93 SER A C 1
ATOM 701 O O . SER A 1 93 ? 9.279 43.043 31.941 1 62.51 93 SER A O 1
ATOM 703 N N . ALA A 1 94 ? 9.863 45.275 31.754 1 50.04 94 ALA A N 1
ATOM 704 C CA . ALA A 1 94 ? 10.377 45.518 33.1 1 50.04 94 ALA A CA 1
ATOM 705 C C . ALA A 1 94 ? 9.264 45.414 34.139 1 50.04 94 ALA A C 1
ATOM 707 O O . ALA A 1 94 ? 8.173 45.957 33.946 1 50.04 94 ALA A O 1
ATOM 708 N N . ASP A 1 95 ? 8.994 44.462 34.869 1 44.45 95 ASP A N 1
ATOM 709 C CA . ASP A 1 95 ? 8.2 44.814 36.042 1 44.45 95 ASP A CA 1
ATOM 710 C C . ASP A 1 95 ? 8.415 46.274 36.433 1 44.45 95 ASP A C 1
ATOM 712 O O . ASP A 1 95 ? 9.447 46.864 36.108 1 44.45 95 ASP A O 1
ATOM 716 N N . LEU A 1 96 ? 7.472 47.027 37.24 1 37.37 96 LEU A N 1
ATOM 717 C CA . LEU A 1 96 ? 7.513 48.254 38.028 1 37.37 96 LEU A CA 1
ATOM 718 C C . LEU A 1 96 ? 8.824 48.36 38.8 1 37.37 96 LEU A C 1
ATOM 720 O O . LEU A 1 96 ? 9.003 47.694 39.822 1 37.37 96 LEU A O 1
ATOM 724 N N . GLY A 1 97 ? 10.013 49.118 38.362 1 41.11 97 GLY A N 1
ATOM 725 C CA . GLY A 1 97 ? 11.259 49.717 38.811 1 41.11 97 GLY A CA 1
ATOM 726 C C . GLY A 1 97 ? 12.445 49.351 37.939 1 41.11 97 GLY A C 1
ATOM 727 O O . GLY A 1 97 ? 13.459 50.053 37.933 1 41.11 97 GLY A O 1
ATOM 728 N N . GLN A 1 98 ? 13.15 48.147 38.126 1 40.9 98 GLN A N 1
ATOM 729 C CA . GLN A 1 98 ? 14.47 47.818 37.601 1 40.9 98 GLN A CA 1
ATOM 730 C C . GLN A 1 98 ? 14.434 47.651 36.085 1 40.9 98 GLN A C 1
ATOM 732 O O . GLN A 1 98 ? 13.455 47.142 35.535 1 40.9 98 GLN A O 1
ATOM 737 N N . CYS A 1 99 ? 15.252 48.458 35.232 1 42.05 99 CYS A N 1
ATOM 738 C CA . CYS A 1 99 ? 15.639 48.558 33.829 1 42.05 99 CYS A CA 1
ATOM 739 C C . CYS A 1 99 ? 15.665 47.183 33.171 1 42.05 99 CYS A C 1
ATOM 741 O O . CYS A 1 99 ? 16.147 47.038 32.047 1 42.05 99 CYS A O 1
ATOM 743 N N . CYS A 1 100 ? 15.693 46.036 33.808 1 48.86 100 CYS A N 1
ATOM 744 C CA . CYS A 1 100 ? 16.179 44.923 33 1 48.86 100 CYS A CA 1
ATOM 745 C C . CYS A 1 100 ? 15.28 44.693 31.791 1 48.86 100 CYS A C 1
ATOM 747 O O . CYS A 1 100 ? 14.153 44.216 31.932 1 48.86 100 CYS A O 1
ATOM 749 N N . GLY A 1 101 ? 14.866 45.654 30.896 1 60.28 101 GLY A N 1
ATOM 750 C CA . GLY A 1 101 ? 14.283 45.652 29.564 1 60.28 101 GLY A CA 1
ATOM 751 C C . GLY A 1 101 ? 14.893 44.608 28.647 1 60.28 101 GLY A C 1
ATOM 752 O O . GLY A 1 101 ? 15.927 44.852 28.021 1 60.28 101 GLY A O 1
ATOM 753 N N . GLY A 1 102 ? 14.655 43.268 28.815 1 73.54 102 GLY A N 1
ATOM 754 C CA . GLY A 1 102 ? 15.227 42.258 27.939 1 73.54 102 GLY A CA 1
ATOM 755 C C . GLY A 1 102 ? 14.317 41.888 26.783 1 73.54 102 GLY A C 1
ATOM 756 O O . GLY A 1 102 ? 13.242 42.469 26.621 1 73.54 102 GLY A O 1
ATOM 757 N N . ALA A 1 103 ? 14.941 41.381 25.824 1 82.15 103 ALA A N 1
ATOM 758 C CA . ALA A 1 103 ? 14.21 40.873 24.666 1 82.15 103 ALA A CA 1
ATOM 759 C C . ALA A 1 103 ? 14.6 39.43 24.36 1 82.15 103 ALA A C 1
ATOM 761 O O . ALA A 1 103 ? 15.697 38.989 24.711 1 82.15 103 ALA A O 1
ATOM 762 N N . VAL A 1 104 ? 13.622 38.766 23.824 1 83.25 104 VAL A N 1
ATOM 763 C CA . VAL A 1 104 ? 13.871 37.379 23.445 1 83.25 104 VAL A CA 1
ATOM 764 C C . VAL A 1 104 ? 13.406 37.144 22.01 1 83.25 104 VAL A C 1
ATOM 766 O O . VAL A 1 104 ? 12.381 37.682 21.587 1 83.25 104 VAL A O 1
ATOM 769 N N . GLN A 1 105 ? 14.204 36.391 21.26 1 86.96 105 GLN A N 1
ATOM 770 C CA . GLN A 1 105 ? 13.819 35.921 19.934 1 86.96 105 GLN A CA 1
ATOM 771 C C . GLN A 1 105 ? 13.375 34.461 19.975 1 86.96 105 GLN A C 1
ATOM 773 O O . GLN A 1 105 ? 14.116 33.595 20.445 1 86.96 105 GLN A O 1
ATOM 778 N N . VAL A 1 106 ? 12.152 34.279 19.46 1 89.42 106 VAL A N 1
ATOM 779 C CA . VAL A 1 106 ? 11.563 32.945 19.498 1 89.42 106 VAL A CA 1
ATOM 780 C C . VAL A 1 106 ? 11.286 32.461 18.076 1 89.42 106 VAL A C 1
ATOM 782 O O . VAL A 1 106 ? 10.735 33.202 17.258 1 89.42 106 VAL A O 1
ATOM 785 N N . MET A 1 107 ? 11.782 31.223 17.774 1 91.14 107 MET A N 1
ATOM 786 C CA . MET A 1 107 ? 11.461 30.566 16.51 1 91.14 107 MET A CA 1
ATOM 787 C C . MET A 1 107 ? 10.225 29.684 16.654 1 91.14 107 MET A C 1
ATOM 789 O O . MET A 1 107 ? 10.11 28.921 17.615 1 91.14 107 MET A O 1
ATOM 793 N N . PHE A 1 108 ? 9.264 29.856 15.729 1 93.06 108 PHE A N 1
ATOM 794 C CA . PHE A 1 108 ? 8.075 29.016 15.649 1 93.06 108 PHE A CA 1
ATOM 795 C C . PHE A 1 108 ? 8.172 28.05 14.474 1 93.06 108 PHE A C 1
ATOM 797 O O . PHE A 1 108 ? 8.356 28.472 13.33 1 93.06 108 PHE A O 1
ATOM 804 N N . GLU A 1 109 ? 8.101 26.779 14.761 1 92.85 109 GLU A N 1
ATOM 805 C CA . GLU A 1 109 ? 8.013 25.751 13.728 1 92.85 109 GLU A CA 1
ATOM 806 C C . GLU A 1 109 ? 6.675 25.021 13.788 1 92.85 109 GLU A C 1
ATOM 808 O O . GLU A 1 109 ? 6.252 24.576 14.857 1 92.85 109 GLU A O 1
ATOM 813 N N . PHE A 1 110 ? 6.027 24.967 12.651 1 91.7 110 PHE A N 1
ATOM 814 C CA . PHE A 1 110 ? 4.685 24.397 12.609 1 91.7 110 PHE A CA 1
ATOM 815 C C . PHE A 1 110 ? 4.704 23.014 11.97 1 91.7 110 PHE A C 1
ATOM 817 O O . PHE A 1 110 ? 5.405 22.791 10.98 1 91.7 110 PHE A O 1
ATOM 824 N N . PHE A 1 111 ? 4.023 22.171 12.619 1 87.84 111 PHE A N 1
ATOM 825 C CA . PHE A 1 111 ? 3.99 20.78 12.183 1 87.84 111 PHE A CA 1
ATOM 826 C C . PHE A 1 111 ? 2.554 20.307 11.988 1 87.84 111 PHE A C 1
ATOM 828 O O . PHE A 1 111 ? 1.65 20.739 12.706 1 87.84 111 PHE A O 1
ATOM 835 N N . GLN A 1 112 ? 2.279 19.486 11.043 1 84.78 112 GLN A N 1
ATOM 836 C CA . GLN A 1 112 ? 1.024 18.791 10.779 1 84.78 112 GLN A CA 1
ATOM 837 C C . GLN A 1 112 ? -0.084 19.776 10.417 1 84.78 112 GLN A C 1
ATOM 839 O O . GLN A 1 112 ? -1.259 19.526 10.693 1 84.78 112 GLN A O 1
ATOM 844 N N . THR A 1 113 ? 0.286 20.977 10.006 1 83.21 113 THR A N 1
ATOM 845 C CA . THR A 1 113 ? -0.722 21.989 9.708 1 83.21 113 THR A CA 1
ATOM 846 C C . THR A 1 113 ? -1.397 21.703 8.37 1 83.21 113 THR A C 1
ATOM 848 O O . THR A 1 113 ? -2.514 22.162 8.122 1 83.21 113 THR A O 1
ATOM 851 N N . GLN A 1 114 ? -0.742 20.958 7.629 1 81.37 114 GLN A N 1
ATOM 852 C CA . GLN A 1 114 ? -1.269 20.697 6.293 1 81.37 114 GLN A CA 1
ATOM 853 C C . GLN A 1 114 ? -1.506 19.205 6.078 1 81.37 114 GLN A C 1
ATOM 855 O O . GLN A 1 114 ? -1.634 18.749 4.94 1 81.37 114 GLN A O 1
ATOM 860 N N . THR A 1 115 ? -1.585 18.549 7.189 1 87.55 115 THR A N 1
ATOM 861 C CA . THR A 1 115 ? -1.77 17.106 7.082 1 87.55 115 THR A CA 1
ATOM 862 C C . THR A 1 115 ? -3.206 16.772 6.69 1 87.55 115 THR A C 1
ATOM 864 O O . THR A 1 115 ? -4.15 17.16 7.383 1 87.55 115 THR A O 1
ATOM 867 N N . PRO A 1 116 ? -3.41 16.119 5.654 1 92.67 116 PRO A N 1
ATOM 868 C CA . PRO A 1 116 ? -4.765 15.729 5.257 1 92.67 116 PRO A CA 1
ATOM 869 C C . PRO A 1 116 ? -5.441 14.818 6.28 1 92.67 116 PRO A C 1
ATOM 871 O O . PRO A 1 116 ? -4.792 13.937 6.851 1 92.67 116 PRO A O 1
ATOM 874 N N . GLN A 1 117 ? -6.703 15.123 6.583 1 92.64 117 GLN A N 1
ATOM 875 C CA . GLN A 1 117 ? -7.547 14.274 7.418 1 92.64 117 GLN A CA 1
ATOM 876 C C . GLN A 1 117 ? -8.377 13.317 6.567 1 92.64 117 GLN A C 1
ATOM 878 O O . GLN A 1 117 ? -9.103 13.747 5.668 1 92.64 117 GLN A O 1
ATOM 883 N N . VAL A 1 118 ? -8.264 12.013 6.867 1 97.53 118 VAL A N 1
ATOM 884 C CA . VAL A 1 118 ? -9.009 11.002 6.123 1 97.53 118 VAL A CA 1
ATOM 885 C C . VAL A 1 118 ? -9.964 10.268 7.061 1 97.53 118 VAL A C 1
ATOM 887 O O . VAL A 1 118 ? -9.551 9.764 8.108 1 97.53 118 VAL A O 1
ATOM 890 N N . ALA A 1 119 ? -11.249 10.282 6.762 1 98.4 119 ALA A N 1
ATOM 891 C CA . ALA A 1 119 ? -12.253 9.509 7.487 1 98.4 119 ALA A CA 1
ATOM 892 C C . ALA A 1 119 ? -12.799 8.373 6.626 1 98.4 119 ALA A C 1
ATOM 894 O O . ALA A 1 119 ? -13.283 8.605 5.516 1 98.4 119 ALA A O 1
ATOM 895 N N . ILE A 1 120 ? -12.721 7.181 7.114 1 98.82 120 ILE A N 1
ATOM 896 C CA . ILE A 1 120 ? -13.19 6.01 6.382 1 98.82 120 ILE A CA 1
ATOM 897 C C . ILE A 1 120 ? -14.392 5.4 7.099 1 98.82 120 ILE A C 1
ATOM 899 O O . ILE A 1 120 ? -14.298 5.019 8.268 1 98.82 120 ILE A O 1
ATOM 903 N N . PHE A 1 121 ? -15.497 5.345 6.418 1 98.85 121 PHE A N 1
ATOM 904 C CA . PHE A 1 121 ? -16.671 4.643 6.921 1 98.85 121 PHE A CA 1
ATOM 905 C C . PHE A 1 121 ? -16.692 3.201 6.427 1 98.85 121 PHE A C 1
ATOM 907 O O . PHE A 1 121 ? -16.843 2.952 5.23 1 98.85 121 PHE A O 1
ATOM 914 N N . GLY A 1 122 ? -16.615 2.251 7.346 1 98.45 122 GLY A N 1
ATOM 915 C CA . GLY A 1 122 ? -16.501 0.839 7.017 1 98.45 122 GLY A CA 1
ATOM 916 C C . GLY A 1 122 ? -15.117 0.275 7.278 1 98.45 122 GLY A C 1
ATOM 917 O O . GLY A 1 122 ? -14.142 0.697 6.654 1 98.45 122 GLY A O 1
ATOM 918 N N . ALA A 1 123 ? -15.043 -0.721 8.12 1 97.89 123 ALA A N 1
ATOM 919 C CA . ALA A 1 123 ? -13.76 -1.269 8.554 1 97.89 123 ALA A CA 1
ATOM 920 C C . ALA A 1 123 ? -13.493 -2.622 7.903 1 97.89 123 ALA A C 1
ATOM 922 O O . ALA A 1 123 ? -12.735 -3.436 8.436 1 97.89 123 ALA A O 1
ATOM 923 N N . GLY A 1 124 ? -14.145 -2.862 6.757 1 95.12 124 GLY A N 1
ATOM 924 C CA . GLY A 1 124 ? -14.037 -4.155 6.101 1 95.12 124 GLY A CA 1
ATOM 925 C C . GLY A 1 124 ? -12.656 -4.424 5.535 1 95.12 124 GLY A C 1
ATOM 926 O O . GLY A 1 124 ? -11.691 -3.742 5.887 1 95.12 124 GLY A O 1
ATOM 927 N N . HIS A 1 125 ? -12.563 -5.365 4.652 1 93.08 125 HIS A N 1
ATOM 928 C CA . HIS A 1 125 ? -11.294 -5.873 4.143 1 93.08 125 HIS A CA 1
ATOM 929 C C . HIS A 1 125 ? -10.537 -4.795 3.374 1 93.08 125 HIS A C 1
ATOM 931 O O . HIS A 1 125 ? -9.322 -4.653 3.53 1 93.08 125 HIS A O 1
ATOM 937 N N . VAL A 1 126 ? -11.244 -4.054 2.601 1 95.76 126 VAL A N 1
ATOM 938 C CA . VAL A 1 126 ? -10.585 -3.009 1.824 1 95.76 126 VAL A CA 1
ATOM 939 C C . VAL A 1 126 ? -10.031 -1.939 2.763 1 95.76 126 VAL A C 1
ATOM 941 O O . VAL A 1 126 ? -8.91 -1.461 2.576 1 95.76 126 VAL A O 1
ATOM 944 N N . CYS A 1 127 ? -10.779 -1.602 3.807 1 98.08 127 CYS A N 1
ATOM 945 C CA . CYS A 1 127 ? -10.318 -0.621 4.784 1 98.08 127 CYS A CA 1
ATOM 946 C C . CYS A 1 127 ? -9.058 -1.107 5.491 1 98.08 127 CYS A C 1
ATOM 948 O O . CYS A 1 127 ? -8.119 -0.335 5.694 1 98.08 127 CYS A O 1
ATOM 950 N N . GLN A 1 128 ? -9.064 -2.345 5.831 1 96.1 128 GLN A N 1
ATOM 951 C CA . GLN A 1 128 ? -7.896 -2.918 6.491 1 96.1 128 GLN A CA 1
ATOM 952 C C . GLN A 1 128 ? -6.652 -2.79 5.617 1 96.1 128 GLN A C 1
ATOM 954 O O . GLN A 1 128 ? -5.591 -2.379 6.093 1 96.1 128 GLN A O 1
ATOM 959 N N . ALA A 1 129 ? -6.816 -3.118 4.398 1 96.64 129 ALA A N 1
ATOM 960 C CA . ALA A 1 129 ? -5.709 -3.003 3.452 1 96.64 129 ALA A CA 1
ATOM 961 C C . ALA A 1 129 ? -5.324 -1.542 3.233 1 96.64 129 ALA A C 1
ATOM 963 O O . ALA A 1 129 ? -4.14 -1.197 3.246 1 96.64 129 ALA A O 1
ATOM 964 N N . LEU A 1 130 ? -6.282 -0.702 3.097 1 98.39 130 LEU A N 1
ATOM 965 C CA . LEU A 1 130 ? -6.07 0.711 2.801 1 98.39 130 LEU A CA 1
ATOM 966 C C . LEU A 1 130 ? -5.344 1.403 3.95 1 98.39 130 LEU A C 1
ATOM 968 O O . LEU A 1 130 ? -4.431 2.2 3.722 1 98.39 130 LEU A O 1
ATOM 972 N N . THR A 1 131 ? -5.706 1.081 5.162 1 97.57 131 THR A N 1
ATOM 973 C CA . THR A 1 131 ? -5.105 1.739 6.318 1 97.57 131 THR A CA 1
ATOM 974 C C . THR A 1 131 ? -3.647 1.322 6.48 1 97.57 131 THR A C 1
ATOM 976 O O . THR A 1 131 ? -2.826 2.095 6.978 1 97.57 131 THR A O 1
ATOM 979 N N . SER A 1 132 ? -3.33 0.137 6.029 1 94.95 132 SER A N 1
ATOM 980 C CA . SER A 1 132 ? -1.934 -0.287 6.064 1 94.95 132 SER A CA 1
ATOM 981 C C . SER A 1 132 ? -1.065 0.596 5.175 1 94.95 132 SER A C 1
ATOM 983 O O . SER A 1 132 ? 0.107 0.828 5.477 1 94.95 132 SER A O 1
ATOM 985 N N . ILE A 1 133 ? -1.619 1.105 4.116 1 97.6 133 ILE A N 1
ATOM 986 C CA . ILE A 1 133 ? -0.9 2 3.215 1 97.6 133 ILE A CA 1
ATOM 987 C C . ILE A 1 133 ? -0.953 3.427 3.756 1 97.6 133 ILE A C 1
ATOM 989 O O . ILE A 1 133 ? 0.083 4.081 3.902 1 97.6 133 ILE A O 1
ATOM 993 N N . LEU A 1 134 ? -2.108 3.862 4.17 1 97.02 134 LEU A N 1
ATOM 994 C CA . LEU A 1 134 ? -2.309 5.248 4.578 1 97.02 134 LEU A CA 1
ATOM 995 C C . LEU A 1 134 ? -1.497 5.57 5.829 1 97.02 134 LEU A C 1
ATOM 997 O O . LEU A 1 134 ? -1.057 6.707 6.013 1 97.02 134 LEU A O 1
ATOM 1001 N N . SER A 1 135 ? -1.286 4.584 6.66 1 93.06 135 SER A N 1
ATOM 1002 C CA . SER A 1 135 ? -0.503 4.783 7.874 1 93.06 135 SER A CA 1
ATOM 1003 C C . SER A 1 135 ? 0.938 5.162 7.547 1 93.06 135 SER A C 1
ATOM 1005 O O . SER A 1 135 ? 1.64 5.735 8.383 1 93.06 135 SER A O 1
ATOM 1007 N N . GLY A 1 136 ? 1.354 4.855 6.345 1 92.28 136 GLY A N 1
ATOM 1008 C CA . GLY A 1 136 ? 2.701 5.201 5.918 1 92.28 136 GLY A CA 1
ATOM 1009 C C . GLY A 1 136 ? 2.759 6.48 5.104 1 92.28 136 GLY A C 1
ATOM 1010 O O . GLY A 1 136 ? 3.835 6.899 4.674 1 92.28 136 GLY A O 1
ATOM 1011 N N . LEU A 1 137 ? 1.67 7.071 4.861 1 93.25 137 LEU A N 1
ATOM 1012 C CA . LEU A 1 137 ? 1.569 8.337 4.144 1 93.25 137 LEU A CA 1
ATOM 1013 C C . LEU A 1 137 ? 1.376 9.497 5.114 1 93.25 137 LEU A C 1
ATOM 1015 O O . LEU A 1 137 ? 0.972 9.292 6.261 1 93.25 137 LEU A O 1
ATOM 1019 N N . PRO A 1 138 ? 1.725 10.691 4.739 1 87.46 138 PRO A N 1
ATOM 1020 C CA . PRO A 1 138 ? 1.564 11.847 5.623 1 87.46 138 PRO A CA 1
ATOM 1021 C C . PRO A 1 138 ? 0.113 12.31 5.731 1 87.46 138 PRO A C 1
ATOM 1023 O O . PRO A 1 138 ? -0.227 13.402 5.269 1 87.46 138 PRO A O 1
ATOM 1026 N N . CYS A 1 139 ? -0.678 11.501 6.362 1 92.86 139 CYS A N 1
ATOM 1027 C CA . CYS A 1 139 ? -2.081 11.813 6.611 1 92.86 139 CYS A CA 1
ATOM 1028 C C . CYS A 1 139 ? -2.551 11.2 7.925 1 92.86 139 CYS A C 1
ATOM 1030 O O . CYS A 1 139 ? -1.863 10.357 8.503 1 92.86 139 CYS A O 1
ATOM 1032 N N . HIS A 1 140 ? -3.617 11.738 8.399 1 91.38 140 HIS A N 1
ATOM 1033 C CA . HIS A 1 140 ? -4.268 11.202 9.589 1 91.38 140 HIS A CA 1
ATOM 1034 C C . HIS A 1 140 ? -5.536 10.436 9.227 1 91.38 140 HIS A C 1
ATOM 1036 O O . HIS A 1 140 ? -6.401 10.959 8.52 1 91.38 140 HIS A O 1
ATOM 1042 N N . VAL A 1 141 ? -5.651 9.188 9.761 1 95.96 141 VAL A N 1
ATOM 1043 C CA . VAL A 1 141 ? -6.757 8.324 9.361 1 95.96 141 VAL A CA 1
ATOM 1044 C C . VAL A 1 141 ? -7.648 8.032 10.567 1 95.96 141 VAL A C 1
ATOM 1046 O O . VAL A 1 141 ? -7.152 7.705 11.648 1 95.96 141 VAL A O 1
ATOM 1049 N N . LYS A 1 142 ? -8.913 8.225 10.384 1 96.01 142 LYS A N 1
ATOM 1050 C CA . LYS A 1 142 ? -9.949 7.811 11.325 1 96.01 142 LYS A CA 1
ATOM 1051 C C . LYS A 1 142 ? -10.914 6.821 10.68 1 96.01 142 LYS A C 1
ATOM 1053 O O . LYS A 1 142 ? -11.411 7.059 9.577 1 96.01 142 LYS A O 1
ATOM 1058 N N . VAL A 1 143 ? -11.165 5.688 11.365 1 98.35 143 VAL A N 1
ATOM 1059 C CA . VAL A 1 143 ? -12.067 4.674 10.829 1 98.35 143 VAL A CA 1
ATOM 1060 C C . VAL A 1 143 ? -13.32 4.586 11.698 1 98.35 143 VAL A C 1
ATOM 1062 O O . VAL A 1 143 ? -13.227 4.501 12.925 1 98.35 143 VAL A O 1
ATOM 1065 N N . ILE A 1 144 ? -14.469 4.622 11.082 1 98.67 144 ILE A N 1
ATOM 1066 C CA . ILE A 1 144 ? -15.763 4.604 11.756 1 98.67 144 ILE A CA 1
ATOM 1067 C C . ILE A 1 144 ? -16.544 3.36 11.338 1 98.67 144 ILE A C 1
ATOM 1069 O O . ILE A 1 144 ? -16.666 3.068 10.146 1 98.67 144 ILE A O 1
ATOM 1073 N N . ASP A 1 145 ? -17.05 2.653 12.252 1 98.16 145 ASP A N 1
ATOM 1074 C CA . ASP A 1 145 ? -17.855 1.462 11.998 1 98.16 145 ASP A CA 1
ATOM 1075 C C . ASP A 1 145 ? -18.798 1.177 13.164 1 98.16 145 ASP A C 1
ATOM 1077 O O . ASP A 1 145 ? -18.645 1.747 14.247 1 98.16 145 ASP A O 1
ATOM 1081 N N . SER A 1 146 ? -19.822 0.371 12.889 1 97.5 146 SER A N 1
ATOM 1082 C CA . SER A 1 146 ? -20.742 -0.028 13.95 1 97.5 146 SER A CA 1
ATOM 1083 C C . SER A 1 146 ? -20.337 -1.366 14.558 1 97.5 146 SER A C 1
ATOM 1085 O O . SER A 1 146 ? -20.935 -1.814 15.539 1 97.5 146 SER A O 1
ATOM 1087 N N . ARG A 1 147 ? -19.3 -2.012 14.047 1 95.79 147 ARG A N 1
ATOM 1088 C CA . ARG A 1 147 ? -18.883 -3.352 14.449 1 95.79 147 ARG A CA 1
ATOM 1089 C C . ARG A 1 147 ? -17.53 -3.316 15.153 1 95.79 147 ARG A C 1
ATOM 1091 O O . ARG A 1 147 ? -16.495 -3.129 14.511 1 95.79 147 ARG A O 1
ATOM 1098 N N . PRO A 1 148 ? -17.531 -3.558 16.383 1 95.92 148 PRO A N 1
ATOM 1099 C CA . PRO A 1 148 ? -16.299 -3.409 17.16 1 95.92 148 PRO A CA 1
ATOM 1100 C C . PRO A 1 148 ? -15.223 -4.417 16.759 1 95.92 148 PRO A C 1
ATOM 1102 O O . PRO A 1 148 ? -14.03 -4.11 16.824 1 95.92 148 PRO A O 1
ATOM 1105 N N . GLU A 1 149 ? -15.593 -5.594 16.357 1 93.93 149 GLU A N 1
ATOM 1106 C CA . GLU A 1 149 ? -14.644 -6.646 16.004 1 93.93 149 GLU A CA 1
ATOM 1107 C C . GLU A 1 149 ? -13.814 -6.253 14.785 1 93.93 149 GLU A C 1
ATOM 1109 O O . GLU A 1 149 ? -12.694 -6.736 14.609 1 93.93 149 GLU A O 1
ATOM 1114 N N . TRP A 1 150 ? -14.374 -5.366 14.008 1 93.73 150 TRP A N 1
ATOM 1115 C CA . TRP A 1 150 ? -13.668 -4.93 12.808 1 93.73 150 TRP A CA 1
ATOM 1116 C C . TRP A 1 150 ? -12.77 -3.735 13.108 1 93.73 150 TRP A C 1
ATOM 1118 O O . TRP A 1 150 ? -11.835 -3.449 12.356 1 93.73 150 TRP A O 1
ATOM 1128 N N . LEU A 1 151 ? -13.024 -3.027 14.236 1 97.36 151 LEU A N 1
ATOM 1129 C CA . LEU A 1 151 ? -12.254 -1.847 14.616 1 97.36 151 LEU A CA 1
ATOM 1130 C C . LEU A 1 151 ? -11.046 -2.236 15.462 1 97.36 151 LEU A C 1
ATOM 1132 O O . LEU A 1 151 ? -10.011 -1.569 15.417 1 97.36 151 LEU A O 1
ATOM 1136 N N . SER A 1 152 ? -11.115 -3.313 16.109 1 95.96 152 SER A N 1
ATOM 1137 C CA . SER A 1 152 ? -10.118 -3.717 17.096 1 95.96 152 SER A CA 1
ATOM 1138 C C . SER A 1 152 ? -8.744 -3.888 16.457 1 95.96 152 SER A C 1
ATOM 1140 O O . SER A 1 152 ? -7.754 -3.338 16.944 1 95.96 152 SER A O 1
ATOM 1142 N N . PRO A 1 153 ? -8.704 -4.609 15.322 1 93.46 153 PRO A N 1
ATOM 1143 C CA . PRO A 1 153 ? -7.38 -4.77 14.718 1 93.46 153 PRO A CA 1
ATOM 1144 C C . PRO A 1 153 ? -6.76 -3.442 14.291 1 93.46 153 PRO A C 1
ATOM 1146 O O . PRO A 1 153 ? -5.536 -3.291 14.317 1 93.46 153 PRO A O 1
ATOM 1149 N N . LEU A 1 154 ? -7.544 -2.502 13.931 1 95.14 154 LEU A N 1
ATOM 1150 C CA . LEU A 1 154 ? -7.067 -1.195 13.493 1 95.14 154 LEU A CA 1
ATOM 1151 C C . LEU A 1 154 ? -6.55 -0.381 14.674 1 95.14 154 LEU A C 1
ATOM 1153 O O . LEU A 1 154 ? -5.481 0.228 14.594 1 95.14 154 LEU A O 1
ATOM 1157 N N . SER A 1 155 ? -7.289 -0.438 15.756 1 93.95 155 SER A N 1
ATOM 1158 C CA . SER A 1 155 ? -6.872 0.267 16.963 1 93.95 155 SER A CA 1
ATOM 1159 C C . SER A 1 155 ? -5.55 -0.278 17.493 1 93.95 155 SER A C 1
ATOM 1161 O O . SER A 1 155 ? -4.704 0.484 17.967 1 93.95 155 SER A O 1
ATOM 1163 N N . GLN A 1 156 ? -5.372 -1.514 17.392 1 91.56 156 GLN A N 1
ATOM 1164 C CA . GLN A 1 156 ? -4.152 -2.167 17.857 1 91.56 156 GLN A CA 1
ATOM 1165 C C . GLN A 1 156 ? -2.946 -1.732 17.031 1 91.56 156 GLN A C 1
ATOM 1167 O O . GLN A 1 156 ? -1.81 -1.777 17.509 1 91.56 156 GLN A O 1
ATOM 1172 N N . LYS A 1 157 ? -3.258 -1.317 15.864 1 90.13 157 LYS A N 1
ATOM 1173 C CA . LYS A 1 157 ? -2.188 -0.856 14.983 1 90.13 157 LYS A CA 1
ATOM 1174 C C . LYS A 1 157 ? -1.976 0.649 15.117 1 90.13 157 LYS A C 1
ATOM 1176 O O . LYS A 1 157 ? -1.216 1.245 14.351 1 90.13 157 LYS A O 1
ATOM 1181 N N . GLY A 1 158 ? -2.769 1.316 16.02 1 87.84 158 GLY A N 1
ATOM 1182 C CA . GLY A 1 158 ? -2.582 2.732 16.295 1 87.84 158 GLY A CA 1
ATOM 1183 C C . GLY A 1 158 ? -3.468 3.626 15.447 1 87.84 158 GLY A C 1
ATOM 1184 O O . GLY A 1 158 ? -3.328 4.85 15.472 1 87.84 158 GLY A O 1
ATOM 1185 N N . ILE A 1 159 ? -4.331 3.056 14.681 1 92.31 159 ILE A N 1
ATOM 1186 C CA . ILE A 1 159 ? -5.257 3.831 13.863 1 92.31 159 ILE A CA 1
ATOM 1187 C C . ILE A 1 159 ? -6.41 4.337 14.727 1 92.31 159 ILE A C 1
ATOM 1189 O O . ILE A 1 159 ? -6.949 3.594 15.55 1 92.31 159 ILE A O 1
ATOM 1193 N N . GLU A 1 160 ? -6.701 5.608 14.612 1 93.37 160 GLU A N 1
ATOM 1194 C CA . GLU A 1 160 ? -7.857 6.148 15.322 1 93.37 160 GLU A CA 1
ATOM 1195 C C . GLU A 1 160 ? -9.15 5.488 14.854 1 93.37 160 GLU A C 1
ATOM 1197 O O . GLU A 1 160 ? -9.407 5.394 13.652 1 93.37 160 GLU A O 1
ATOM 1202 N N . THR A 1 161 ? -9.914 4.951 15.809 1 96.77 161 THR A N 1
ATOM 1203 C CA . THR A 1 161 ? -11.18 4.298 15.494 1 96.77 161 THR A CA 1
ATOM 1204 C C . THR A 1 161 ? -12.326 4.931 16.277 1 96.77 161 THR A C 1
ATOM 1206 O O . THR A 1 161 ? -12.105 5.543 17.324 1 96.77 161 THR A O 1
ATOM 1209 N N . SER A 1 162 ? -13.513 4.865 15.725 1 97.13 162 SER A N 1
ATOM 1210 C CA . SER A 1 162 ? -14.721 5.368 16.37 1 97.13 162 SER A CA 1
ATOM 1211 C C . SER A 1 162 ? -15.892 4.41 16.177 1 97.13 162 SER A C 1
ATOM 1213 O O . SER A 1 162 ? -16.239 4.066 15.045 1 97.13 162 SER A O 1
ATOM 1215 N N . LEU A 1 163 ? -16.418 3.996 17.261 1 97.47 163 LEU A N 1
ATOM 1216 C CA . LEU A 1 163 ? -17.565 3.094 17.247 1 97.47 163 LEU A CA 1
ATOM 1217 C C . LEU A 1 163 ? -18.872 3.876 17.312 1 97.47 163 LEU A C 1
ATOM 1219 O O . LEU A 1 163 ? -19.072 4.685 18.221 1 97.47 163 LEU A O 1
ATOM 1223 N N . HIS A 1 164 ? -19.734 3.685 16.369 1 96.77 164 HIS A N 1
ATOM 1224 C CA . HIS A 1 164 ? -21.067 4.277 16.339 1 96.77 164 HIS A CA 1
ATOM 1225 C C . HIS A 1 164 ? -22.123 3.238 15.977 1 96.77 164 HIS A C 1
ATOM 1227 O O . HIS A 1 164 ? -21.963 2.496 15.005 1 96.77 164 HIS A O 1
ATOM 1233 N N . ALA A 1 165 ? -23.128 3.243 16.766 1 95.97 165 ALA A N 1
ATOM 1234 C CA . ALA A 1 165 ? -24.246 2.384 16.386 1 95.97 165 ALA A CA 1
ATOM 1235 C C . ALA A 1 165 ? -24.802 2.778 15.021 1 95.97 165 ALA A C 1
ATOM 1237 O O . ALA A 1 165 ? -25.123 1.914 14.202 1 95.97 165 ALA A O 1
ATOM 1238 N N . ASN A 1 166 ? -24.867 4.033 14.831 1 96.92 166 ASN A N 1
ATOM 1239 C CA . ASN A 1 166 ? -25.195 4.609 13.532 1 96.92 166 ASN A CA 1
ATOM 1240 C C . ASN A 1 166 ? -24.056 5.471 12.997 1 96.92 166 ASN A C 1
ATOM 1242 O O . ASN A 1 166 ? -23.942 6.646 13.35 1 96.92 166 ASN A O 1
ATOM 1246 N N . PRO A 1 167 ? -23.298 4.959 12.053 1 97.68 167 PRO A N 1
ATOM 1247 C CA . PRO A 1 167 ? -22.118 5.665 11.549 1 97.68 167 PRO A CA 1
ATOM 1248 C C . PRO A 1 167 ? -22.45 7.05 10.997 1 97.68 167 PRO A C 1
ATOM 1250 O O . PRO A 1 167 ? -21.594 7.938 10.992 1 97.68 167 PRO A O 1
ATOM 1253 N N . VAL A 1 168 ? -23.644 7.29 10.568 1 97.93 168 VAL A N 1
ATOM 1254 C CA . VAL A 1 168 ? -24.048 8.569 9.993 1 97.93 168 VAL A CA 1
ATOM 1255 C C . VAL A 1 168 ? -23.872 9.679 11.028 1 97.93 168 VAL A C 1
ATOM 1257 O O . VAL A 1 168 ? -23.543 10.815 10.679 1 97.93 168 VAL A O 1
ATOM 1260 N N . ASP A 1 169 ? -23.959 9.372 12.293 1 96.94 169 ASP A N 1
ATOM 1261 C CA . ASP A 1 169 ? -23.84 10.329 13.388 1 96.94 169 ASP A CA 1
ATOM 1262 C C . ASP A 1 169 ? -22.426 10.9 13.467 1 96.94 169 ASP A C 1
ATOM 1264 O O . ASP A 1 169 ? -22.216 11.979 14.025 1 96.94 169 ASP A O 1
ATOM 1268 N N . ALA A 1 170 ? -21.519 10.23 12.906 1 97.39 170 ALA A N 1
ATOM 1269 C CA . ALA A 1 170 ? -20.117 10.627 13.014 1 97.39 170 ALA A CA 1
ATOM 1270 C C . ALA A 1 170 ? -19.799 11.78 12.067 1 97.39 170 ALA A C 1
ATOM 1272 O O . ALA A 1 170 ? -18.79 12.469 12.234 1 97.39 170 ALA A O 1
ATOM 1273 N N . ILE A 1 171 ? -20.599 12.039 11.067 1 97.61 171 ILE A N 1
ATOM 1274 C CA . ILE A 1 171 ? -20.328 13.028 10.029 1 97.61 171 ILE A CA 1
ATOM 1275 C C . ILE A 1 171 ? -20.192 14.412 10.659 1 97.61 171 ILE A C 1
ATOM 1277 O O . ILE A 1 171 ? -19.284 15.171 10.314 1 97.61 171 ILE A O 1
ATOM 1281 N N . GLU A 1 172 ? -20.995 14.686 11.662 1 94.54 172 GLU A N 1
ATOM 1282 C CA . GLU A 1 172 ? -21.023 16.002 12.292 1 94.54 172 GLU A CA 1
ATOM 1283 C C . GLU A 1 172 ? -19.753 16.253 13.1 1 94.54 172 GLU A C 1
ATOM 1285 O O . GLU A 1 172 ? -19.361 17.403 13.308 1 94.54 172 GLU A O 1
ATOM 1290 N N . THR A 1 173 ? -19.115 15.231 13.478 1 93.67 173 THR A N 1
ATOM 1291 C CA . THR A 1 173 ? -17.953 15.358 14.35 1 93.67 173 THR A CA 1
ATOM 1292 C C . THR A 1 173 ? -16.673 15.487 13.53 1 93.67 173 THR A C 1
ATOM 1294 O O . THR A 1 173 ? -15.612 15.805 14.071 1 93.67 173 THR A O 1
ATOM 1297 N N . LEU A 1 174 ? -16.733 15.279 12.27 1 94.2 174 LEU A N 1
ATOM 1298 C CA . LEU A 1 174 ? -15.547 15.343 11.424 1 94.2 174 LEU A CA 1
ATOM 1299 C C . LEU A 1 174 ? -15.116 16.788 11.2 1 94.2 174 LEU A C 1
ATOM 1301 O O . LEU A 1 174 ? -15.955 17.69 11.15 1 94.2 174 LEU A O 1
ATOM 1305 N N . LYS A 1 175 ? -13.87 16.962 11.044 1 87.49 175 LYS A N 1
ATOM 1306 C CA . LYS A 1 175 ? -13.31 18.279 10.755 1 87.49 175 LYS A CA 1
ATOM 1307 C C . LYS A 1 175 ? -13.635 18.713 9.329 1 87.49 175 LYS A C 1
ATOM 1309 O O . LYS A 1 175 ? -13.855 17.874 8.453 1 87.49 175 LYS A O 1
ATOM 1314 N N . ASP A 1 176 ? -13.614 20.027 9.158 1 91.45 176 ASP A N 1
ATOM 1315 C CA . ASP A 1 176 ? -13.738 20.556 7.803 1 91.45 176 ASP A CA 1
ATOM 1316 C C . ASP A 1 176 ? -12.56 20.121 6.934 1 91.45 176 ASP A C 1
ATOM 1318 O O . ASP A 1 176 ? -11.46 19.888 7.441 1 91.45 176 ASP A O 1
ATOM 1322 N N . ASN A 1 177 ? -12.81 19.936 5.6 1 91.58 177 ASN A N 1
ATOM 1323 C CA . ASN A 1 177 ? -11.807 19.614 4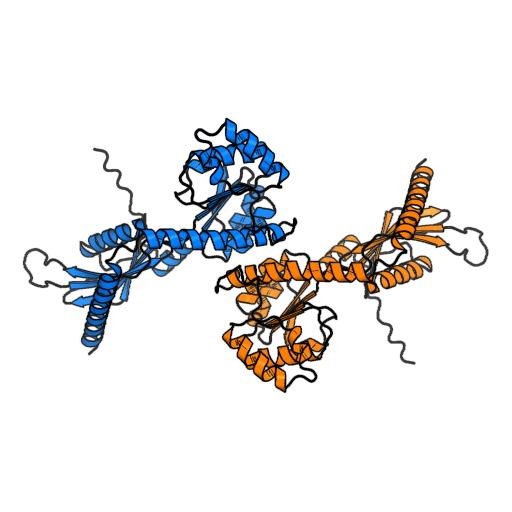.591 1 91.58 177 ASN A CA 1
ATOM 1324 C C . ASN A 1 177 ? -11.289 18.188 4.749 1 91.58 177 ASN A C 1
ATOM 1326 O O . ASN A 1 177 ? -10.234 17.843 4.214 1 91.58 177 ASN A O 1
ATOM 1330 N N . THR A 1 178 ? -12.017 17.401 5.495 1 95.3 178 THR A N 1
ATOM 1331 C CA . THR A 1 178 ? -11.698 15.984 5.625 1 95.3 178 THR A CA 1
ATOM 1332 C C . THR A 1 178 ? -11.946 15.251 4.31 1 95.3 178 THR A C 1
ATOM 1334 O O . THR A 1 178 ? -12.896 15.562 3.589 1 95.3 178 THR A O 1
ATOM 1337 N N . PHE A 1 179 ? -11.089 14.339 3.968 1 98.2 179 PHE A N 1
ATOM 1338 C CA . PHE A 1 179 ? -11.321 13.401 2.876 1 98.2 179 PHE A CA 1
ATOM 1339 C C . PHE A 1 179 ? -12.158 12.218 3.347 1 98.2 179 PHE A C 1
ATOM 1341 O O . PHE A 1 179 ? -11.687 11.39 4.129 1 98.2 179 PHE A O 1
ATOM 1348 N N . VAL A 1 180 ? -13.367 12.103 2.815 1 98.73 180 VAL A N 1
ATOM 1349 C CA . VAL A 1 180 ? -14.328 11.124 3.31 1 98.73 180 VAL A CA 1
ATOM 1350 C C . VAL A 1 180 ? -14.415 9.948 2.339 1 98.73 180 VAL A C 1
ATOM 1352 O O . VAL A 1 180 ? -14.663 10.138 1.146 1 98.73 180 VAL A O 1
ATOM 1355 N N . LEU A 1 181 ? -14.159 8.787 2.833 1 98.85 181 LEU A N 1
ATOM 1356 C CA . LEU A 1 181 ? -14.314 7.553 2.071 1 98.85 181 LEU A CA 1
ATOM 1357 C C . LEU A 1 181 ? -15.437 6.697 2.645 1 98.85 181 LEU A C 1
ATOM 1359 O O . LEU A 1 181 ? -15.457 6.415 3.845 1 98.85 181 LEU A O 1
ATOM 1363 N N . ILE A 1 182 ? -16.342 6.29 1.805 1 98.78 182 ILE A N 1
ATOM 1364 C CA . ILE A 1 182 ? -17.491 5.486 2.206 1 98.78 182 ILE A CA 1
ATOM 1365 C C . ILE A 1 182 ? -17.39 4.095 1.584 1 98.78 182 ILE A C 1
ATOM 1367 O O . ILE A 1 182 ? -17.471 3.946 0.362 1 98.78 182 ILE A O 1
ATOM 1371 N N . MET A 1 183 ? -17.178 3.09 2.39 1 97.95 183 MET A N 1
ATOM 1372 C CA . MET A 1 183 ? -16.986 1.726 1.906 1 97.95 183 MET A CA 1
ATOM 1373 C C . MET A 1 183 ? -17.534 0.712 2.905 1 97.95 183 MET A C 1
ATOM 1375 O O . MET A 1 183 ? -16.814 -0.19 3.337 1 97.95 183 MET A O 1
ATOM 1379 N N . THR A 1 184 ? -18.803 0.821 3.249 1 96.27 184 THR A N 1
ATOM 1380 C CA . THR A 1 184 ? -19.427 -0.095 4.198 1 96.27 184 THR A CA 1
ATOM 1381 C C . THR A 1 184 ? -19.944 -1.342 3.485 1 96.27 184 THR A C 1
ATOM 1383 O O . THR A 1 184 ? -19.831 -1.457 2.263 1 96.27 184 THR A O 1
ATOM 1386 N N . GLN A 1 185 ? -20.415 -2.283 4.226 1 89.99 185 GLN A N 1
ATOM 1387 C CA . GLN A 1 185 ? -20.959 -3.52 3.676 1 89.99 185 GLN A CA 1
ATOM 1388 C C . GLN A 1 185 ? -22.439 -3.368 3.338 1 89.99 185 GLN A C 1
ATOM 1390 O O . GLN A 1 185 ? -23.053 -4.283 2.787 1 89.99 185 GLN A O 1
ATOM 1395 N N . ASP A 1 186 ? -23.024 -2.185 3.646 1 92.54 186 ASP A N 1
ATOM 1396 C CA . ASP A 1 186 ? -24.457 -1.933 3.53 1 92.54 186 ASP A CA 1
ATOM 1397 C C . ASP A 1 186 ? -24.741 -0.83 2.514 1 92.54 186 ASP A C 1
ATOM 1399 O O . ASP A 1 186 ? -24.423 0.337 2.752 1 92.54 186 ASP A O 1
ATOM 1403 N N . HIS A 1 187 ? -25.502 -1.187 1.482 1 93.35 187 HIS A N 1
ATOM 1404 C CA . HIS A 1 187 ? -25.763 -0.248 0.397 1 93.35 187 HIS A CA 1
ATOM 1405 C C . HIS A 1 187 ? -26.636 0.91 0.869 1 93.35 187 HIS A C 1
ATOM 1407 O O . HIS A 1 187 ? -26.444 2.051 0.443 1 93.35 187 HIS A O 1
ATOM 1413 N N . ALA A 1 188 ? -27.542 0.606 1.699 1 95.63 188 ALA A N 1
ATOM 1414 C CA . ALA A 1 188 ? -28.415 1.659 2.213 1 95.63 188 ALA A CA 1
ATOM 1415 C C . ALA A 1 188 ? -27.636 2.64 3.085 1 95.63 188 ALA A C 1
ATOM 1417 O O . ALA A 1 188 ? -27.842 3.853 3.001 1 95.63 188 ALA A O 1
ATOM 1418 N N . LEU A 1 189 ? -26.812 2.103 3.9 1 97.4 189 LEU A N 1
ATOM 1419 C CA . LEU A 1 189 ? -25.967 2.946 4.739 1 97.4 189 LEU A CA 1
ATOM 1420 C C . LEU A 1 189 ? -25.019 3.784 3.889 1 97.4 189 LEU A C 1
ATOM 1422 O O . LEU A 1 189 ? -24.844 4.979 4.141 1 97.4 189 LEU A O 1
ATOM 1426 N N . ASP A 1 190 ? -24.465 3.181 2.856 1 97.62 190 ASP A N 1
ATOM 1427 C CA . ASP A 1 190 ? -23.609 3.91 1.925 1 97.62 190 ASP A CA 1
ATOM 1428 C C . ASP A 1 190 ? -24.347 5.102 1.319 1 97.62 190 ASP A C 1
ATOM 1430 O O . ASP A 1 190 ? -23.782 6.19 1.193 1 97.62 190 ASP A O 1
ATOM 1434 N N . PHE A 1 191 ? -25.576 4.862 0.983 1 97.51 191 PHE A N 1
ATOM 1435 C CA . PHE A 1 191 ? -26.369 5.917 0.362 1 97.51 191 PHE A CA 1
ATOM 1436 C C . PHE A 1 191 ? -26.592 7.07 1.334 1 97.51 191 PHE A C 1
ATOM 1438 O O . PHE A 1 191 ? -26.365 8.231 0.989 1 97.51 191 PHE A O 1
ATOM 1445 N N . GLU A 1 192 ? -26.987 6.77 2.517 1 98.05 192 GLU A N 1
ATOM 1446 C CA . GLU A 1 192 ? -27.276 7.783 3.528 1 98.05 192 GLU A CA 1
ATOM 1447 C C . GLU A 1 192 ? -26.024 8.579 3.885 1 98.05 192 GLU A C 1
ATOM 1449 O O . GLU A 1 192 ? -26.071 9.807 3.989 1 98.05 192 GLU A O 1
ATOM 1454 N N . LEU A 1 193 ? -24.956 7.916 4.075 1 98.52 193 LEU A N 1
ATOM 1455 C CA . LEU A 1 193 ? -23.679 8.558 4.369 1 98.52 193 LEU A CA 1
ATOM 1456 C C . LEU A 1 193 ? -23.285 9.52 3.253 1 98.52 193 LEU A C 1
ATOM 1458 O O . LEU A 1 193 ? -22.866 10.649 3.521 1 98.52 193 LEU A O 1
ATOM 1462 N N . THR A 1 194 ? -23.432 9.051 2.045 1 98.35 194 THR A N 1
ATOM 1463 C CA . THR A 1 194 ? -23.078 9.863 0.886 1 98.35 194 THR A CA 1
ATOM 1464 C C . THR A 1 194 ? -23.934 11.125 0.828 1 98.35 194 THR A C 1
ATOM 1466 O O . THR A 1 194 ? -23.411 12.23 0.669 1 98.35 194 THR A O 1
ATOM 1469 N N . GLN A 1 195 ? -25.195 10.926 1.005 1 98.05 195 GLN A N 1
ATOM 1470 C CA . GLN A 1 195 ? -26.121 12.053 0.966 1 98.05 195 GLN A CA 1
ATOM 1471 C C . GLN A 1 195 ? -25.766 13.093 2.026 1 98.05 195 GLN A C 1
ATOM 1473 O O . GLN A 1 195 ? -25.649 14.282 1.722 1 98.05 195 GLN A O 1
ATOM 1478 N N . GLN A 1 196 ? -25.578 12.643 3.211 1 98.06 196 GLN A N 1
ATOM 1479 C CA . GLN A 1 196 ? -25.299 13.553 4.317 1 98.06 196 GLN A CA 1
ATOM 1480 C C . GLN A 1 196 ? -23.947 14.238 4.138 1 98.06 196 GLN A C 1
ATOM 1482 O O . GLN A 1 196 ? -23.804 15.427 4.43 1 98.06 196 GLN A O 1
ATOM 1487 N N . ALA A 1 197 ? -22.974 13.503 3.687 1 98.19 197 ALA A N 1
ATOM 1488 C CA . ALA A 1 197 ? -21.646 14.072 3.47 1 98.19 197 ALA A CA 1
ATOM 1489 C C . ALA A 1 197 ? -21.689 15.183 2.425 1 98.19 197 ALA A C 1
ATOM 1491 O O . ALA A 1 197 ? -21.11 16.253 2.623 1 98.19 197 ALA A O 1
ATOM 1492 N N . LEU A 1 198 ? -22.376 14.959 1.341 1 97.86 198 LEU A N 1
ATOM 1493 C CA . LEU A 1 198 ? -22.483 15.952 0.278 1 97.86 198 LEU A CA 1
ATOM 1494 C C . LEU A 1 198 ? -23.256 17.177 0.755 1 97.86 198 LEU A C 1
ATOM 1496 O O . LEU A 1 198 ? -22.862 18.312 0.478 1 97.86 198 LEU A O 1
ATOM 1500 N N . GLU A 1 199 ? -24.293 16.888 1.495 1 97.19 199 GLU A N 1
ATOM 1501 C CA . GLU A 1 199 ? -25.154 17.967 1.972 1 97.19 199 GLU A CA 1
ATOM 1502 C C . GLU A 1 199 ? -24.412 18.873 2.95 1 97.19 199 GLU A C 1
ATOM 1504 O O . GLU A 1 199 ? -24.718 20.062 3.058 1 97.19 199 GLU A O 1
ATOM 1509 N N . SER A 1 200 ? -23.454 18.348 3.591 1 95.71 200 SER A N 1
ATOM 1510 C CA . SER A 1 200 ? -22.719 19.132 4.579 1 95.71 200 SER A CA 1
ATOM 1511 C C . SER A 1 200 ? -21.881 20.217 3.911 1 95.71 200 SER A C 1
ATOM 1513 O O . SER A 1 200 ? -21.557 21.23 4.535 1 95.71 200 SER A O 1
ATOM 1515 N N . LYS A 1 201 ? -21.383 20.056 2.681 1 94.53 201 LYS A N 1
ATOM 1516 C CA . LYS A 1 201 ? -20.649 21.001 1.843 1 94.53 201 LYS A CA 1
ATOM 1517 C C . LYS A 1 201 ? -19.347 21.431 2.511 1 94.53 201 LYS A C 1
ATOM 1519 O O . LYS A 1 201 ? -18.92 22.579 2.369 1 94.53 201 LYS A O 1
ATOM 1524 N N . ARG A 1 202 ? -18.709 20.639 3.207 1 94.07 202 ARG A N 1
ATOM 1525 C CA . ARG A 1 202 ? -17.556 21.114 3.965 1 94.07 202 ARG A CA 1
ATOM 1526 C C . ARG A 1 202 ? -16.361 20.183 3.786 1 94.07 202 ARG A C 1
ATOM 1528 O O . ARG A 1 202 ? -15.284 20.435 4.33 1 94.07 202 ARG A O 1
ATOM 1535 N N . PHE A 1 203 ? -16.535 19.132 3.075 1 96.36 203 PHE A N 1
ATOM 1536 C CA . PHE A 1 203 ? -15.458 18.157 2.946 1 96.36 203 PHE A CA 1
ATOM 1537 C C . PHE A 1 203 ? -14.658 18.4 1.673 1 96.36 203 PHE A C 1
ATOM 1539 O O . PHE A 1 203 ? -15.198 18.885 0.677 1 96.36 203 PHE A O 1
ATOM 1546 N N . ALA A 1 204 ? -13.423 18.1 1.713 1 95.17 204 ALA A N 1
ATOM 1547 C CA . ALA A 1 204 ? -12.524 18.297 0.579 1 95.17 204 ALA A CA 1
ATOM 1548 C C . ALA A 1 204 ? -12.75 17.233 -0.491 1 95.17 204 ALA A C 1
ATOM 1550 O O . ALA A 1 204 ? -12.421 17.44 -1.661 1 95.17 204 ALA A O 1
ATOM 1551 N N . TYR A 1 205 ? -13.277 16.113 -0.048 1 97.28 205 TYR A N 1
ATOM 1552 C CA . TYR A 1 205 ? -13.431 14.945 -0.908 1 97.28 205 TYR A CA 1
ATOM 1553 C C . TYR A 1 205 ? -14.482 13.992 -0.351 1 97.28 205 TYR A C 1
ATOM 1555 O O . TYR A 1 205 ? -14.524 13.741 0.855 1 97.28 205 TYR A O 1
ATOM 1563 N N . VAL A 1 206 ? -15.376 13.577 -1.223 1 98.59 206 VAL A N 1
ATOM 1564 C CA . VAL A 1 206 ? -16.34 12.536 -0.883 1 98.59 206 VAL A CA 1
ATOM 1565 C C . VAL A 1 206 ? -16.241 11.391 -1.89 1 98.59 206 VAL A C 1
ATOM 1567 O O . VAL A 1 206 ? -16.599 11.552 -3.059 1 98.59 206 VAL A O 1
ATOM 1570 N N . GLY A 1 207 ? -15.743 10.266 -1.43 1 98.64 207 GLY A N 1
ATOM 1571 C CA . GLY A 1 207 ? -15.568 9.1 -2.281 1 98.64 207 GLY A CA 1
ATOM 1572 C C . GLY A 1 207 ? -16.387 7.905 -1.832 1 98.64 207 GLY A C 1
ATOM 1573 O O . GLY A 1 207 ? -16.5 7.638 -0.634 1 98.64 207 GLY A O 1
ATOM 1574 N N . LEU A 1 208 ? -16.924 7.168 -2.784 1 98.39 208 LEU A N 1
ATOM 1575 C CA . LEU A 1 208 ? -17.763 6 -2.541 1 98.39 208 LEU A CA 1
ATOM 1576 C C . LEU A 1 208 ? -17.251 4.791 -3.318 1 98.39 208 LEU A C 1
ATOM 1578 O O . LEU A 1 208 ? -17.047 4.869 -4.532 1 98.39 208 LEU A O 1
ATOM 1582 N N . ILE A 1 209 ? -17.054 3.716 -2.567 1 96.31 209 ILE A N 1
ATOM 1583 C CA . ILE A 1 209 ? -16.648 2.48 -3.227 1 96.31 209 ILE A CA 1
ATOM 1584 C C . ILE A 1 209 ? -17.812 1.925 -4.043 1 96.31 209 ILE A C 1
ATOM 1586 O O . ILE A 1 209 ? -18.973 2.053 -3.648 1 96.31 209 ILE A O 1
ATOM 1590 N N . GLY A 1 210 ? -17.481 1.339 -5.181 1 92.22 210 GLY A N 1
ATOM 1591 C CA . GLY A 1 210 ? -18.548 0.726 -5.955 1 92.22 210 GLY A CA 1
ATOM 1592 C C . GLY A 1 210 ? -18.168 0.477 -7.402 1 92.22 210 GLY A C 1
ATOM 1593 O O . GLY A 1 210 ? -17.113 0.923 -7.858 1 92.22 210 GLY A O 1
ATOM 1594 N N . SER A 1 211 ? -19.031 -0.224 -8.019 1 89.49 211 SER A N 1
ATOM 1595 C CA . SER A 1 211 ? -18.912 -0.445 -9.456 1 89.49 211 SER A CA 1
ATOM 1596 C C . SER A 1 211 ? -19.537 0.7 -10.245 1 89.49 211 SER A C 1
ATOM 1598 O O . SER A 1 211 ? -20.176 1.583 -9.668 1 89.49 211 SER A O 1
ATOM 1600 N N . GLN A 1 212 ? -19.282 0.667 -11.545 1 89.26 212 GLN A N 1
ATOM 1601 C CA . GLN A 1 212 ? -19.93 1.641 -12.416 1 89.26 212 GLN A CA 1
ATOM 1602 C C . GLN A 1 212 ? -21.45 1.542 -12.317 1 89.26 212 GLN A C 1
ATOM 1604 O O . GLN A 1 212 ? -22.148 2.557 -12.367 1 89.26 212 GLN A O 1
ATOM 1609 N N . GLY A 1 213 ? -21.899 0.316 -12.2 1 88.85 213 GLY A N 1
ATOM 1610 C CA . GLY A 1 213 ? -23.331 0.127 -12.038 1 88.85 213 GLY A CA 1
ATOM 1611 C C . GLY A 1 213 ? -23.876 0.75 -10.767 1 88.85 213 GLY A C 1
ATOM 1612 O O . GLY A 1 213 ? -24.895 1.442 -10.796 1 88.85 213 GLY A O 1
ATOM 1613 N N . LYS A 1 214 ? -23.213 0.525 -9.659 1 88.19 214 LYS A N 1
ATOM 1614 C CA . LYS A 1 214 ? -23.602 1.156 -8.401 1 88.19 214 LYS A CA 1
ATOM 1615 C C . LYS A 1 214 ? -23.562 2.677 -8.514 1 88.19 214 LYS A C 1
ATOM 1617 O O . LYS A 1 214 ? -24.456 3.365 -8.017 1 88.19 214 LYS A O 1
ATOM 1622 N N . SER A 1 215 ? -22.602 3.176 -9.108 1 92.65 215 SER A N 1
ATOM 1623 C CA . SER A 1 215 ? -22.444 4.616 -9.288 1 92.65 215 SER A CA 1
ATOM 1624 C C . SER A 1 215 ? -23.646 5.219 -10.006 1 92.65 215 SER A C 1
ATOM 1626 O O . SER A 1 215 ? -24.208 6.219 -9.554 1 92.65 215 SER A O 1
ATOM 1628 N N . GLN A 1 216 ? -24.023 4.623 -11.024 1 93.21 216 GLN A N 1
ATOM 1629 C CA . GLN A 1 216 ? -25.145 5.125 -11.811 1 93.21 216 GLN A CA 1
ATOM 1630 C C . GLN A 1 216 ? -26.436 5.112 -10.999 1 93.21 216 GLN A C 1
ATOM 1632 O O . GLN A 1 216 ? -27.186 6.091 -10.999 1 93.21 216 GLN A O 1
ATOM 1637 N N . ARG A 1 217 ? -26.658 4.03 -10.346 1 93.12 217 ARG A N 1
ATOM 1638 C CA . ARG A 1 217 ? -27.866 3.898 -9.538 1 93.12 217 ARG A CA 1
ATOM 1639 C C . ARG A 1 217 ? -27.896 4.938 -8.424 1 93.12 217 ARG A C 1
ATOM 1641 O O . ARG A 1 217 ? -28.927 5.57 -8.185 1 93.12 217 ARG A O 1
ATOM 1648 N N . PHE A 1 218 ? -26.807 5.132 -7.755 1 93.6 218 PHE A N 1
ATOM 1649 C CA . PHE A 1 218 ? -26.721 6.084 -6.654 1 93.6 218 PHE A CA 1
ATOM 1650 C C . PHE A 1 218 ? -26.9 7.511 -7.157 1 93.6 218 PHE A C 1
ATOM 1652 O O . PHE A 1 218 ? -27.623 8.303 -6.55 1 93.6 218 PHE A O 1
ATOM 1659 N N . ARG A 1 219 ? -26.285 7.849 -8.225 1 94.59 219 ARG A N 1
ATOM 1660 C CA . ARG A 1 219 ? -26.378 9.2 -8.769 1 94.59 219 ARG A CA 1
ATOM 1661 C C . ARG A 1 219 ? -27.811 9.531 -9.171 1 94.59 219 ARG A C 1
ATOM 1663 O O . ARG A 1 219 ? -28.277 10.653 -8.962 1 94.59 219 ARG A O 1
ATOM 1670 N N . PHE A 1 220 ? -28.451 8.569 -9.704 1 95.08 220 PHE A N 1
ATOM 1671 C CA . PHE A 1 220 ? -29.842 8.761 -10.098 1 95.08 220 PHE A CA 1
ATOM 1672 C C . PHE A 1 220 ? -30.703 9.115 -8.892 1 95.08 220 PHE A C 1
ATOM 1674 O O . PHE A 1 220 ? -31.452 10.093 -8.922 1 95.08 220 PHE A O 1
ATOM 1681 N N . ARG A 1 221 ? -30.544 8.395 -7.881 1 95.53 221 ARG A N 1
ATOM 1682 C CA . ARG A 1 221 ? -31.345 8.6 -6.679 1 95.53 221 ARG A CA 1
ATOM 1683 C C . ARG A 1 221 ? -30.948 9.891 -5.97 1 95.53 221 ARG A C 1
ATOM 1685 O O . ARG A 1 221 ? -31.807 10.622 -5.473 1 95.53 221 ARG A O 1
ATOM 1692 N N . LEU A 1 222 ? -29.688 10.208 -5.909 1 95.77 222 LEU A N 1
ATOM 1693 C CA . LEU A 1 222 ? -29.168 11.385 -5.222 1 95.77 222 LEU A CA 1
ATOM 1694 C C . LEU A 1 222 ? -29.62 12.665 -5.916 1 95.77 222 LEU A C 1
ATOM 1696 O O . LEU A 1 222 ? -29.846 13.685 -5.261 1 95.77 222 LEU A O 1
ATOM 1700 N N . LYS A 1 223 ? -29.725 12.56 -7.219 1 94.6 223 LYS A N 1
ATOM 1701 C CA . LYS A 1 223 ? -30.18 13.713 -7.991 1 94.6 223 LYS A CA 1
ATOM 1702 C C . LYS A 1 223 ? -31.52 14.227 -7.471 1 94.6 223 LYS A C 1
ATOM 1704 O O . LYS A 1 223 ? -31.756 15.437 -7.439 1 94.6 223 LYS A O 1
ATOM 1709 N N . GLU A 1 224 ? -32.274 13.328 -7.011 1 94.34 224 GLU A N 1
ATOM 1710 C CA . GLU A 1 224 ? -33.62 13.669 -6.561 1 94.34 224 GLU A CA 1
ATOM 1711 C C . GLU A 1 224 ? -33.629 14.044 -5.082 1 94.34 224 GLU A C 1
ATOM 1713 O O . GLU A 1 224 ? -34.53 14.747 -4.62 1 94.34 224 GLU A O 1
ATOM 1718 N N . GLN A 1 225 ? -32.702 13.678 -4.39 1 95 225 GLN A N 1
ATOM 1719 C CA . GLN A 1 225 ? -32.782 13.768 -2.936 1 95 225 GLN A CA 1
ATOM 1720 C C . GLN A 1 225 ? -31.9 14.895 -2.405 1 95 225 GLN A C 1
ATOM 1722 O O . GLN A 1 225 ? -32.15 15.428 -1.322 1 95 225 GLN A O 1
ATOM 1727 N N . LEU A 1 226 ? -30.923 15.302 -3.106 1 96.22 226 LEU A N 1
ATOM 1728 C CA . LEU A 1 226 ? -30.034 16.367 -2.654 1 96.22 226 LEU A CA 1
ATOM 1729 C C . LEU A 1 226 ? -30.722 17.725 -2.743 1 96.22 226 LEU A C 1
ATOM 1731 O O . LEU A 1 226 ? -31.562 17.943 -3.619 1 96.22 226 LEU A O 1
ATOM 1735 N N . SER A 1 227 ? -30.381 18.62 -1.887 1 95.59 227 SER A N 1
ATOM 1736 C CA . SER A 1 227 ? -30.931 19.971 -1.888 1 95.59 227 SER A CA 1
ATOM 1737 C C . SER A 1 227 ? -30.513 20.738 -3.139 1 95.59 227 SER A C 1
ATOM 1739 O O . SER A 1 227 ? -31.216 21.65 -3.578 1 95.59 227 SER A O 1
ATOM 1741 N N . ASN A 1 228 ? -29.357 20.39 -3.677 1 94.92 228 ASN A N 1
ATOM 1742 C CA . ASN A 1 228 ? -28.771 20.956 -4.888 1 94.92 228 ASN A CA 1
ATOM 1743 C C . ASN A 1 228 ? -28.061 19.89 -5.718 1 94.92 228 ASN A C 1
ATOM 1745 O O . ASN A 1 228 ? -27.128 19.243 -5.238 1 94.92 228 ASN A O 1
ATOM 1749 N N . VAL A 1 229 ? -28.465 19.778 -6.917 1 93.64 229 VAL A N 1
ATOM 1750 C CA . VAL A 1 229 ? -27.998 18.71 -7.795 1 93.64 229 VAL A CA 1
ATOM 1751 C C . VAL A 1 229 ? -26.507 18.883 -8.073 1 93.64 229 VAL A C 1
ATOM 1753 O O . VAL A 1 229 ? -25.797 17.906 -8.32 1 93.64 229 VAL A O 1
ATOM 1756 N N . ASN A 1 230 ? -26.023 20.048 -7.98 1 94.85 230 ASN A N 1
ATOM 1757 C CA . ASN A 1 230 ? -24.622 20.33 -8.273 1 94.85 230 ASN A CA 1
ATOM 1758 C C . ASN A 1 230 ? -23.694 19.677 -7.254 1 94.85 230 ASN A C 1
ATOM 1760 O O . ASN A 1 230 ? -22.499 19.516 -7.509 1 94.85 230 ASN A O 1
ATOM 1764 N N . LEU A 1 231 ? -24.238 19.334 -6.102 1 95.37 231 LEU A N 1
ATOM 1765 C CA . LEU A 1 231 ? -23.447 18.665 -5.075 1 95.37 231 LEU A CA 1
ATOM 1766 C C . LEU A 1 231 ? -22.936 17.317 -5.574 1 95.37 231 LEU A C 1
ATOM 1768 O O . LEU A 1 231 ? -21.928 16.809 -5.079 1 95.37 231 LEU A O 1
ATOM 1772 N N . LEU A 1 232 ? -23.592 16.807 -6.559 1 95.54 232 LEU A N 1
ATOM 1773 C CA . LEU A 1 232 ? -23.231 15.512 -7.127 1 95.54 232 LEU A CA 1
ATOM 1774 C C . LEU A 1 232 ? -21.859 15.573 -7.789 1 95.54 232 LEU A C 1
ATOM 1776 O O . LEU A 1 232 ? -21.18 14.551 -7.914 1 95.54 232 LEU A O 1
ATOM 1780 N N . ASP A 1 233 ? -21.508 16.698 -8.248 1 94.94 233 ASP A N 1
ATOM 1781 C CA . ASP A 1 233 ? -20.221 16.889 -8.909 1 94.94 233 ASP A CA 1
ATOM 1782 C C . ASP A 1 233 ? -19.065 16.636 -7.944 1 94.94 233 ASP A C 1
ATOM 1784 O O . ASP A 1 233 ? -17.934 16.396 -8.371 1 94.94 233 ASP A O 1
ATOM 1788 N N . GLN A 1 234 ? -19.356 16.649 -6.682 1 95.7 234 GLN A N 1
ATOM 1789 C CA . GLN A 1 234 ? -18.337 16.47 -5.654 1 95.7 234 GLN A CA 1
ATOM 1790 C C . GLN A 1 234 ? -18.155 14.994 -5.311 1 95.7 234 GLN A C 1
ATOM 1792 O O . GLN A 1 234 ? -17.241 14.632 -4.567 1 95.7 234 GLN A O 1
ATOM 1797 N N . LEU A 1 235 ? -18.991 14.181 -5.887 1 97.55 235 LEU A N 1
ATOM 1798 C CA . LEU A 1 235 ? -18.937 12.756 -5.58 1 97.55 235 LEU A CA 1
ATOM 1799 C C . LEU A 1 235 ? -17.986 12.032 -6.528 1 97.55 235 LEU A C 1
ATOM 1801 O O . LEU A 1 235 ? -18.103 12.16 -7.749 1 97.55 235 LEU A O 1
ATOM 1805 N N . THR A 1 236 ? -17.061 11.36 -6.012 1 97.66 236 THR A N 1
ATOM 1806 C CA . THR A 1 236 ? -16.228 10.437 -6.774 1 97.66 236 THR A CA 1
ATOM 1807 C C . THR A 1 236 ? -16.694 8.998 -6.575 1 97.66 236 THR A C 1
ATOM 1809 O O . THR A 1 236 ? -16.641 8.471 -5.462 1 97.66 236 THR A O 1
ATOM 1812 N N . CYS A 1 237 ? -17.171 8.377 -7.58 1 96.77 237 CYS A N 1
ATOM 1813 C CA . CYS A 1 237 ? -17.614 6.987 -7.594 1 96.77 237 CYS A CA 1
ATOM 1814 C C . CYS A 1 237 ? -17.485 6.387 -8.989 1 96.77 237 CYS A C 1
ATOM 1816 O O . CYS A 1 237 ? -18.024 6.929 -9.955 1 96.77 237 CYS A O 1
ATOM 1818 N N . PRO A 1 238 ? -16.87 5.269 -9.068 1 96.44 238 PRO A N 1
ATOM 1819 C CA . PRO A 1 238 ? -16.115 4.507 -8.07 1 96.44 238 PRO A CA 1
ATOM 1820 C C . PRO A 1 238 ? -14.856 5.234 -7.602 1 96.44 238 PRO A C 1
ATOM 1822 O O . PRO A 1 238 ? -14.274 6.017 -8.357 1 96.44 238 PRO A O 1
ATOM 1825 N N . ILE A 1 239 ? -14.435 5.005 -6.393 1 97.66 239 ILE A N 1
ATOM 1826 C CA . ILE A 1 239 ? -13.169 5.546 -5.91 1 97.66 239 ILE A CA 1
ATOM 1827 C C . ILE A 1 239 ? -12.008 4.761 -6.515 1 97.66 239 ILE A C 1
ATOM 1829 O O . ILE A 1 239 ? -12.163 3.594 -6.882 1 97.66 239 ILE A O 1
ATOM 1833 N N . GLY A 1 240 ? -10.846 5.408 -6.537 1 97.07 240 GLY A N 1
ATOM 1834 C CA . GLY A 1 240 ? -9.633 4.773 -7.028 1 97.07 240 GLY A CA 1
ATOM 1835 C C . GLY A 1 240 ? -9.165 5.33 -8.359 1 97.07 240 GLY A C 1
ATOM 1836 O O . GLY A 1 240 ? -9.947 5.938 -9.093 1 97.07 240 GLY A O 1
ATOM 1837 N N . ASN A 1 241 ? -7.936 5.166 -8.627 1 95.39 241 ASN A N 1
ATOM 1838 C CA . ASN A 1 241 ? -7.377 5.47 -9.94 1 95.39 241 ASN A CA 1
ATOM 1839 C C . ASN A 1 241 ? -7.86 4.482 -10.997 1 95.39 241 ASN A C 1
ATOM 1841 O O . ASN A 1 241 ? -7.61 3.28 -10.891 1 95.39 241 ASN A O 1
ATOM 1845 N N . PRO A 1 242 ? -8.536 4.932 -12.035 1 91.97 242 PRO A N 1
ATOM 1846 C CA . PRO A 1 242 ? -9.151 4.029 -13.011 1 91.97 242 PRO A CA 1
ATOM 1847 C C . PRO A 1 242 ? -8.122 3.213 -13.79 1 91.97 242 PRO A C 1
ATOM 1849 O O . PRO A 1 242 ? -8.459 2.172 -14.361 1 91.97 242 PRO A O 1
ATOM 1852 N N . ASP A 1 243 ? -6.924 3.578 -13.813 1 92.37 243 ASP A N 1
ATOM 1853 C CA . ASP A 1 243 ? -5.886 2.888 -14.573 1 92.37 243 ASP A CA 1
ATOM 1854 C C . ASP A 1 243 ? -5.284 1.741 -13.766 1 92.37 243 ASP A C 1
ATOM 1856 O O . ASP A 1 243 ? -4.544 0.916 -14.306 1 92.37 243 ASP A O 1
ATOM 1860 N N . ILE A 1 244 ? -5.531 1.758 -12.49 1 93.54 244 ILE A N 1
ATOM 1861 C CA . ILE A 1 244 ? -5.075 0.682 -11.617 1 93.54 244 ILE A CA 1
ATOM 1862 C C . ILE A 1 244 ? -6.234 -0.267 -11.319 1 93.54 244 ILE A C 1
ATOM 1864 O O . ILE A 1 244 ? -7.08 0.024 -10.471 1 93.54 244 ILE A O 1
ATOM 1868 N N . THR A 1 245 ? -6.2 -1.34 -11.978 1 89.06 245 THR A N 1
ATOM 1869 C CA . THR A 1 245 ? -7.369 -2.21 -11.934 1 89.06 245 THR A CA 1
ATOM 1870 C C . THR A 1 245 ? -7.132 -3.388 -10.993 1 89.06 245 THR A C 1
ATOM 1872 O O . THR A 1 245 ? -5.985 -3.751 -10.721 1 89.06 245 THR A O 1
ATOM 1875 N N . GLY A 1 246 ? -8.14 -3.895 -10.456 1 89.26 246 GLY A N 1
ATOM 1876 C CA . GLY A 1 246 ? -8.119 -5.027 -9.543 1 89.26 246 GLY A CA 1
ATOM 1877 C C . GLY A 1 246 ? -9.263 -5.011 -8.547 1 89.26 246 GLY A C 1
ATOM 1878 O O . GLY A 1 246 ? -9.766 -3.944 -8.189 1 89.26 246 GLY A O 1
ATOM 1879 N N . LYS A 1 247 ? -9.61 -6.176 -8.088 1 89.32 247 LYS A N 1
ATOM 1880 C CA . LYS A 1 247 ? -10.795 -6.248 -7.237 1 89.32 247 LYS A CA 1
ATOM 1881 C C . LYS A 1 247 ? -10.443 -6.774 -5.849 1 89.32 247 LYS A C 1
ATOM 1883 O O . LYS A 1 247 ? -11.252 -6.687 -4.923 1 89.32 247 LYS A O 1
ATOM 1888 N N . LEU A 1 248 ? -9.249 -7.297 -5.697 1 90.37 248 LEU A N 1
ATOM 1889 C CA . LEU A 1 248 ? -8.823 -7.749 -4.377 1 90.37 248 LEU A CA 1
ATOM 1890 C C . LEU A 1 248 ? -8.623 -6.565 -3.437 1 90.37 248 LEU A C 1
ATOM 1892 O O . LEU A 1 248 ? -8.288 -5.464 -3.88 1 90.37 248 LEU A O 1
ATOM 1896 N N . PRO A 1 249 ? -8.777 -6.75 -2.161 1 95.21 249 PRO A N 1
ATOM 1897 C CA . PRO A 1 249 ? -8.728 -5.65 -1.195 1 95.21 249 PRO A CA 1
ATOM 1898 C C . PRO A 1 249 ? -7.468 -4.798 -1.334 1 95.21 249 PRO A C 1
ATOM 1900 O O . PRO A 1 249 ? -7.556 -3.573 -1.443 1 95.21 249 PRO A O 1
ATOM 1903 N N . MET A 1 250 ? -6.363 -5.435 -1.467 1 96.4 250 MET A N 1
ATOM 1904 C CA . MET A 1 250 ? -5.121 -4.671 -1.546 1 96.4 250 MET A CA 1
ATOM 1905 C C . MET A 1 250 ? -4.989 -3.985 -2.901 1 96.4 250 MET A C 1
ATOM 1907 O O . MET A 1 250 ? -4.423 -2.894 -2.997 1 96.4 250 MET A O 1
ATOM 1911 N N . GLU A 1 251 ? -5.499 -4.606 -3.94 1 96.4 251 GLU A N 1
ATOM 1912 C CA . GLU A 1 251 ? -5.491 -3.967 -5.253 1 96.4 251 GLU A CA 1
ATOM 1913 C C . GLU A 1 251 ? -6.326 -2.69 -5.25 1 96.4 251 GLU A C 1
ATOM 1915 O O . GLU A 1 251 ? -5.894 -1.658 -5.768 1 96.4 251 GLU A O 1
ATOM 1920 N N . VAL A 1 252 ? -7.468 -2.773 -4.637 1 96.76 252 VAL A N 1
ATOM 1921 C CA . VAL A 1 252 ? -8.335 -1.608 -4.494 1 96.76 252 VAL A CA 1
ATOM 1922 C C . VAL A 1 252 ? -7.645 -0.553 -3.631 1 96.76 252 VAL A C 1
ATOM 1924 O O . VAL A 1 252 ? -7.677 0.637 -3.951 1 96.76 252 VAL A O 1
ATOM 1927 N N . ALA A 1 253 ? -6.973 -0.992 -2.561 1 98.34 253 ALA A N 1
ATOM 1928 C CA . ALA A 1 253 ? -6.289 -0.09 -1.638 1 98.34 253 ALA A CA 1
ATOM 1929 C C . ALA A 1 253 ? -5.192 0.696 -2.351 1 98.34 253 ALA A C 1
ATOM 1931 O O . ALA A 1 253 ? -5.029 1.896 -2.12 1 98.34 253 ALA A O 1
ATOM 1932 N N . VAL A 1 254 ? -4.444 0.001 -3.21 1 98.35 254 VAL A N 1
ATOM 1933 C CA . VAL A 1 254 ? -3.397 0.671 -3.974 1 98.35 254 VAL A CA 1
ATOM 1934 C C . VAL A 1 254 ? -4.018 1.729 -4.884 1 98.35 254 VAL A C 1
ATOM 1936 O O . VAL A 1 254 ? -3.533 2.861 -4.952 1 98.35 254 VAL A O 1
ATOM 1939 N N . SER A 1 255 ? -5.063 1.377 -5.546 1 98.17 255 SER A N 1
ATOM 1940 C CA . SER A 1 255 ? -5.765 2.275 -6.457 1 98.17 255 SER A CA 1
ATOM 1941 C C . SER A 1 255 ? -6.293 3.504 -5.723 1 98.17 255 SER A C 1
ATOM 1943 O O . SER A 1 255 ? -6.094 4.635 -6.173 1 98.17 255 SER A O 1
ATOM 1945 N N . VAL A 1 256 ? -6.917 3.29 -4.589 1 98.46 256 VAL A N 1
ATOM 1946 C CA . VAL A 1 256 ? -7.506 4.368 -3.801 1 98.46 256 VAL A CA 1
ATOM 1947 C C . VAL A 1 256 ? -6.401 5.256 -3.234 1 98.46 256 VAL A C 1
ATOM 1949 O O . VAL A 1 256 ? -6.524 6.483 -3.228 1 98.46 256 VAL A O 1
ATOM 1952 N N . SER A 1 257 ? -5.306 4.667 -2.754 1 98.55 257 SER A N 1
ATOM 1953 C CA . SER A 1 257 ? -4.192 5.438 -2.211 1 98.55 257 SER A CA 1
ATOM 1954 C C . SER A 1 257 ? -3.577 6.344 -3.273 1 98.55 257 SER A C 1
ATOM 1956 O O . SER A 1 257 ? -3.24 7.496 -2.994 1 98.55 257 SER A O 1
ATOM 1958 N N . ALA A 1 258 ? -3.417 5.792 -4.466 1 97.92 258 ALA A N 1
ATOM 1959 C CA . ALA A 1 258 ? -2.887 6.587 -5.57 1 97.92 258 ALA A CA 1
ATOM 1960 C C . ALA A 1 258 ? -3.772 7.798 -5.849 1 97.92 258 ALA A C 1
ATOM 1962 O O . ALA A 1 258 ? -3.273 8.91 -6.038 1 97.92 258 ALA A O 1
ATOM 1963 N N . GLN A 1 259 ? -5.028 7.621 -5.894 1 97.86 259 GLN A N 1
ATOM 1964 C CA . GLN A 1 259 ? -5.97 8.712 -6.121 1 97.86 259 GLN A CA 1
ATOM 1965 C C . GLN A 1 259 ? -5.898 9.744 -5 1 97.86 259 GLN A C 1
ATOM 1967 O O . GLN A 1 259 ? -5.875 10.949 -5.258 1 97.86 259 GLN A O 1
ATOM 1972 N N . LEU A 1 260 ? -5.85 9.284 -3.735 1 97.78 260 LEU A N 1
ATOM 1973 C CA . LEU A 1 260 ? -5.798 10.189 -2.592 1 97.78 260 LEU A CA 1
ATOM 1974 C C . LEU A 1 260 ? -4.528 11.031 -2.622 1 97.78 260 LEU A C 1
ATOM 1976 O O . LEU A 1 260 ? -4.563 12.226 -2.32 1 97.78 260 LEU A O 1
ATOM 1980 N N . MET A 1 261 ? -3.43 10.401 -2.934 1 96.39 261 MET A N 1
ATOM 1981 C CA . MET A 1 261 ? -2.167 11.129 -3.019 1 96.39 261 MET A CA 1
ATOM 1982 C C . MET A 1 261 ? -2.277 12.296 -3.994 1 96.39 261 MET A C 1
ATOM 1984 O O . MET A 1 261 ? -1.779 13.389 -3.719 1 96.39 261 MET A O 1
ATOM 1988 N N . GLU A 1 262 ? -2.891 12.025 -5.125 1 95.69 262 GLU A N 1
ATOM 1989 C CA . GLU A 1 262 ? -3.119 13.079 -6.109 1 95.69 262 GLU A CA 1
ATOM 1990 C C . GLU A 1 262 ? -4.029 14.169 -5.549 1 95.69 262 GLU A C 1
ATOM 1992 O O . GLU A 1 262 ? -3.757 15.359 -5.717 1 95.69 262 GLU A O 1
ATOM 1997 N N . ARG A 1 263 ? -5.065 13.813 -4.873 1 95.84 263 ARG A N 1
ATOM 1998 C CA . ARG A 1 263 ? -6.031 14.756 -4.32 1 95.84 263 ARG A CA 1
ATOM 1999 C C . ARG A 1 263 ? -5.411 15.582 -3.198 1 95.84 263 ARG A C 1
ATOM 2001 O O . ARG A 1 263 ? -5.725 16.763 -3.043 1 95.84 263 ARG A O 1
ATOM 2008 N N . PHE A 1 264 ? -4.56 14.956 -2.375 1 94.25 264 PHE A N 1
ATOM 2009 C CA . PHE A 1 264 ? -3.849 15.682 -1.33 1 94.25 264 PHE A CA 1
ATOM 2010 C C . PHE A 1 264 ? -3.039 16.829 -1.923 1 94.25 264 PHE A C 1
ATOM 2012 O O . PHE A 1 264 ? -3.093 17.956 -1.426 1 94.25 264 PHE A O 1
ATOM 2019 N N . LYS A 1 265 ? -2.343 16.51 -2.953 1 90.28 265 LYS A N 1
ATOM 2020 C CA . LYS A 1 265 ? -1.49 17.501 -3.603 1 90.28 265 LYS A CA 1
ATOM 2021 C C . LYS A 1 265 ? -2.319 18.641 -4.187 1 90.28 265 LYS A C 1
ATOM 2023 O O . LYS A 1 265 ? -1.952 19.811 -4.06 1 90.28 265 LYS A O 1
ATOM 2028 N N . GLN A 1 266 ? -3.332 18.262 -4.838 1 90.96 266 GLN A N 1
ATOM 2029 C CA . GLN A 1 266 ? -4.213 19.265 -5.425 1 90.96 266 GLN A CA 1
ATOM 2030 C C . GLN A 1 266 ? -4.811 20.169 -4.351 1 90.96 266 GLN A C 1
ATOM 2032 O O . GLN A 1 266 ? -4.898 21.385 -4.533 1 90.96 266 GLN A O 1
ATOM 2037 N N . HIS A 1 267 ? -5.217 19.568 -3.298 1 89.12 267 HIS A N 1
ATOM 2038 C CA . HIS A 1 267 ? -5.815 20.316 -2.198 1 89.12 267 HIS A CA 1
ATOM 2039 C C . HIS A 1 267 ? -4.806 21.271 -1.569 1 89.12 267 HIS A C 1
ATOM 2041 O O . HIS A 1 267 ? -5.146 22.408 -1.233 1 89.12 267 HIS A O 1
ATOM 2047 N N . GLN A 1 268 ? -3.61 20.801 -1.399 1 82.4 268 GLN A N 1
ATOM 2048 C CA . GLN A 1 268 ? -2.552 21.629 -0.83 1 82.4 268 GLN A CA 1
ATOM 2049 C C . GLN A 1 268 ? -2.202 22.789 -1.758 1 82.4 268 GLN A C 1
ATOM 2051 O O . GLN A 1 268 ? -1.974 23.911 -1.3 1 82.4 268 GLN A O 1
ATOM 2056 N N . ALA A 1 269 ? -2.161 22.517 -3.035 1 80.67 269 ALA A N 1
ATOM 2057 C CA . ALA A 1 269 ? -1.861 23.553 -4.02 1 80.67 269 ALA A CA 1
ATOM 2058 C C . ALA A 1 269 ? -2.937 24.635 -4.022 1 80.67 269 ALA A C 1
ATOM 2060 O O . ALA A 1 269 ? -2.63 25.824 -4.138 1 80.67 269 ALA A O 1
ATOM 2061 N N . ASN A 1 270 ? -4.069 24.233 -3.907 1 78.68 270 ASN A N 1
ATOM 2062 C CA . ASN A 1 270 ? -5.186 25.172 -3.9 1 78.68 270 ASN A CA 1
ATOM 2063 C C . ASN A 1 270 ? -5.174 26.047 -2.65 1 78.68 270 ASN A C 1
ATOM 2065 O O . ASN A 1 270 ? -5.509 27.231 -2.712 1 78.68 270 ASN A O 1
ATOM 2069 N N . LYS A 1 271 ? -4.765 25.552 -1.561 1 74.24 271 LYS A N 1
ATOM 2070 C CA . LYS A 1 271 ? -4.69 26.315 -0.318 1 74.24 271 LYS A CA 1
ATOM 2071 C C . LYS A 1 271 ? -3.572 27.352 -0.377 1 74.24 271 LYS A C 1
ATOM 2073 O O . LYS A 1 271 ? -3.732 28.473 0.109 1 74.24 271 LYS A O 1
ATOM 2078 N N . GLN A 1 272 ? -2.44 26.895 -0.88 1 66.38 272 GLN A N 1
ATOM 2079 C CA . GLN A 1 272 ? -1.307 27.807 -0.999 1 66.38 272 GLN A CA 1
ATOM 2080 C C . GLN A 1 272 ? -1.626 28.962 -1.944 1 66.38 272 GLN A C 1
ATOM 2082 O O . GLN A 1 272 ? -1.2 30.095 -1.713 1 66.38 272 GLN A O 1
ATOM 2087 N N . HIS A 1 273 ? -2.236 28.57 -2.993 1 61.03 273 HIS A N 1
ATOM 2088 C CA . HIS A 1 273 ? -2.607 29.607 -3.948 1 61.03 273 HIS A CA 1
ATOM 2089 C C . HIS A 1 273 ? -3.571 30.611 -3.325 1 61.03 273 HIS A C 1
ATOM 2091 O O . HIS A 1 273 ? -3.465 31.815 -3.57 1 61.03 273 HIS A O 1
ATOM 2097 N N . ASN A 1 274 ? -4.329 30.089 -2.485 1 59.17 274 ASN A N 1
ATOM 2098 C CA . ASN A 1 274 ? -5.287 30.974 -1.83 1 59.17 274 ASN A CA 1
ATOM 2099 C C . ASN A 1 274 ? -4.623 31.81 -0.74 1 59.17 274 ASN A C 1
ATOM 2101 O O . ASN A 1 274 ? -5.042 32.939 -0.476 1 59.17 274 ASN A O 1
ATOM 2105 N N . GLU A 1 275 ? -3.525 31.268 -0.123 1 54.87 275 GLU A N 1
ATOM 2106 C CA . GLU A 1 275 ? -2.82 31.968 0.947 1 54.87 275 GLU A CA 1
ATOM 2107 C C . GLU A 1 275 ? -1.738 32.886 0.385 1 54.87 275 GLU A C 1
ATOM 2109 O O . GLU A 1 275 ? -1.32 33.838 1.048 1 54.87 275 GLU A O 1
ATOM 2114 N N . MET A 1 276 ? -0.888 32.521 -0.708 1 48.74 276 MET A N 1
ATOM 2115 C CA . MET A 1 276 ? 0.167 33.366 -1.258 1 48.74 276 MET A CA 1
ATOM 2116 C C . MET A 1 276 ? -0.398 34.699 -1.738 1 48.74 276 MET A C 1
ATOM 2118 O O . MET A 1 276 ? -0.882 34.802 -2.867 1 48.74 276 MET A O 1
ATOM 2122 N N . GLN A 1 277 ? -0.992 35.338 -1.041 1 47.08 277 GLN A N 1
ATOM 2123 C CA . GLN A 1 277 ? -1.045 36.771 -1.31 1 47.08 277 GLN A CA 1
ATOM 2124 C C . GLN A 1 277 ? 0.358 37.363 -1.414 1 47.08 277 GLN A C 1
ATOM 2126 O O . GLN A 1 277 ? 1.318 36.795 -0.889 1 47.08 277 GLN A O 1
ATOM 2131 N N . PRO A 1 278 ? 0.75 38.551 -2.036 1 48.75 278 PRO A N 1
ATOM 2132 C CA . PRO A 1 278 ? 1.938 39.336 -2.378 1 48.75 278 PRO A CA 1
ATOM 2133 C C . PRO A 1 278 ? 3.009 39.292 -1.29 1 48.75 278 PRO A C 1
ATOM 2135 O O . PRO A 1 278 ? 4.182 39.558 -1.562 1 48.75 278 PRO A O 1
ATOM 2138 N N . ASP A 1 279 ? 2.839 38.991 -0.024 1 50.89 279 ASP A N 1
ATOM 2139 C CA . ASP A 1 279 ? 3.683 39.368 1.107 1 50.89 279 ASP A CA 1
ATOM 2140 C C . ASP A 1 279 ? 4.718 38.286 1.405 1 50.89 279 ASP A C 1
ATOM 2142 O O . ASP A 1 279 ? 5.456 38.38 2.388 1 50.89 279 ASP A O 1
ATOM 2146 N N . VAL A 1 280 ? 4.785 37.265 0.545 1 51.54 280 VAL A N 1
ATOM 2147 C CA . VAL A 1 280 ? 5.701 36.172 0.854 1 51.54 280 VAL A CA 1
ATOM 2148 C C . VAL A 1 280 ? 7.141 36.623 0.622 1 51.54 280 VAL A C 1
ATOM 2150 O O . VAL A 1 280 ? 8.048 36.227 1.358 1 51.54 280 VAL A O 1
ATOM 2153 N N . LYS A 1 281 ? 7.437 37.319 -0.427 1 54.28 281 LYS A N 1
ATOM 2154 C CA . LYS A 1 281 ? 8.791 37.825 -0.637 1 54.28 281 LYS A CA 1
ATOM 2155 C C . LYS A 1 281 ? 9.227 38.724 0.516 1 54.28 281 LYS A C 1
ATOM 2157 O O . LYS A 1 281 ? 10.373 38.654 0.965 1 54.28 281 LYS A O 1
ATOM 2162 N N . GLN A 1 282 ? 8.357 39.518 0.878 1 55.44 282 GLN A N 1
ATOM 2163 C CA . GLN A 1 282 ? 8.672 40.407 1.991 1 55.44 282 GLN A CA 1
ATOM 2164 C C . GLN A 1 282 ? 8.857 39.622 3.287 1 55.44 282 GLN A C 1
ATOM 2166 O O . GLN A 1 282 ? 9.752 39.925 4.08 1 55.44 282 GLN A O 1
ATOM 2171 N N . GLN A 1 283 ? 8.128 38.531 3.382 1 58.62 283 GLN A N 1
ATOM 2172 C CA . GLN A 1 283 ? 8.226 37.717 4.589 1 58.62 283 GLN A CA 1
ATOM 2173 C C . GLN A 1 283 ? 9.528 36.922 4.613 1 58.62 283 GLN A C 1
ATOM 2175 O O . GLN A 1 283 ? 10.167 36.797 5.66 1 58.62 283 GLN A O 1
ATOM 2180 N N . ASN A 1 284 ? 9.891 36.436 3.472 1 61.98 284 ASN A N 1
ATOM 2181 C CA . ASN A 1 284 ? 11.152 35.707 3.399 1 61.98 284 ASN A CA 1
ATOM 2182 C C . ASN A 1 284 ? 12.341 36.611 3.71 1 61.98 284 ASN A C 1
ATOM 2184 O O . ASN A 1 284 ? 13.285 36.193 4.384 1 61.98 284 ASN A O 1
ATOM 2188 N N . GLU A 1 285 ? 12.292 37.761 3.132 1 62.96 285 GLU A N 1
ATOM 2189 C CA . GLU A 1 285 ? 13.358 38.715 3.421 1 62.96 285 GLU A CA 1
ATOM 2190 C C . GLU A 1 285 ? 13.395 39.069 4.904 1 62.96 285 GLU A C 1
ATOM 2192 O O . GLU A 1 285 ? 14.471 39.168 5.498 1 62.96 285 GLU A O 1
ATOM 2197 N N . GLU A 1 286 ? 12.269 39.316 5.45 1 62.71 286 GLU A N 1
ATOM 2198 C CA . GLU A 1 286 ? 12.197 39.625 6.875 1 62.71 286 GLU A CA 1
ATOM 2199 C C . GLU A 1 286 ? 12.693 38.455 7.719 1 62.71 286 GLU A C 1
ATOM 2201 O O . GLU A 1 286 ? 13.413 38.651 8.7 1 62.71 286 GLU A O 1
ATOM 2206 N N . GLN A 1 287 ? 12.388 37.308 7.319 1 65.57 287 GLN A N 1
ATOM 2207 C CA . GLN A 1 287 ? 12.839 36.115 8.028 1 65.57 287 GLN A CA 1
ATOM 2208 C C . GLN A 1 287 ? 14.352 35.946 7.914 1 65.57 287 GLN A C 1
ATOM 2210 O O . GLN A 1 287 ? 15.013 35.558 8.88 1 65.57 287 GLN A O 1
ATOM 2215 N N . TRP A 1 288 ? 14.825 36.258 6.777 1 65.53 288 TRP A N 1
ATOM 2216 C CA . TRP A 1 288 ? 16.27 36.212 6.581 1 65.53 288 TRP A CA 1
ATOM 2217 C C . TRP A 1 288 ? 16.978 37.192 7.511 1 65.53 288 TRP A C 1
ATOM 2219 O O . TRP A 1 288 ? 17.968 36.84 8.156 1 65.53 288 TRP A O 1
ATOM 2229 N N . GLN A 1 289 ? 16.468 38.342 7.577 1 66.99 289 GLN A N 1
ATOM 2230 C CA . GLN A 1 289 ? 17.06 39.359 8.439 1 66.99 289 GLN A CA 1
ATOM 2231 C C . GLN A 1 289 ? 16.975 38.952 9.908 1 66.99 289 GLN A C 1
ATOM 2233 O O . GLN A 1 289 ? 17.936 39.122 10.661 1 66.99 289 GLN A O 1
ATOM 2238 N N . GLN A 1 290 ? 15.888 38.357 10.19 1 65.41 290 GLN A N 1
ATOM 2239 C CA . GLN A 1 290 ? 15.697 37.933 11.573 1 65.41 290 GLN A CA 1
ATOM 2240 C C . GLN A 1 290 ? 16.619 36.768 11.924 1 65.41 290 GLN A C 1
ATOM 2242 O O . GLN A 1 290 ? 17.2 36.735 13.01 1 65.41 290 GLN A O 1
ATOM 2247 N N . ALA A 1 291 ? 16.73 35.891 10.995 1 69.09 291 ALA A N 1
ATOM 2248 C CA . ALA A 1 291 ? 17.618 34.751 11.21 1 69.09 291 ALA A CA 1
ATOM 2249 C C . ALA A 1 291 ? 19.074 35.2 11.3 1 69.09 291 ALA A C 1
ATOM 2251 O O . ALA A 1 291 ? 19.844 34.673 12.106 1 69.09 291 ALA A O 1
ATOM 2252 N N . ASN A 1 292 ? 19.394 36.151 10.512 1 66.42 292 ASN A N 1
ATOM 2253 C CA . ASN A 1 292 ? 20.744 36.704 10.561 1 66.42 292 ASN A CA 1
ATOM 2254 C C . ASN A 1 292 ? 21.018 37.396 11.893 1 66.42 292 ASN A C 1
ATOM 2256 O O . ASN A 1 292 ? 22.115 37.281 12.443 1 66.42 292 ASN A O 1
ATOM 2260 N N . LEU A 1 293 ? 20.04 38.093 12.271 1 62.1 293 LEU A N 1
ATOM 2261 C CA . LEU A 1 293 ? 20.164 38.764 13.561 1 62.1 293 LEU A CA 1
ATOM 2262 C C . LEU A 1 293 ? 20.286 37.749 14.692 1 62.1 293 LEU A C 1
ATOM 2264 O O . LEU A 1 293 ? 21.112 37.913 15.593 1 62.1 293 LEU A O 1
ATOM 2268 N N . ALA A 1 294 ? 19.536 36.724 14.576 1 63.68 294 ALA A N 1
ATOM 2269 C CA . ALA A 1 294 ? 19.595 35.672 15.588 1 63.68 294 ALA A CA 1
ATOM 2270 C C . ALA A 1 294 ? 20.959 34.987 15.589 1 63.68 294 ALA A C 1
ATOM 2272 O O . ALA A 1 294 ? 21.512 34.694 16.651 1 63.68 294 ALA A O 1
ATOM 2273 N N . ARG A 1 295 ? 21.45 34.74 14.433 1 68.3 295 ARG A N 1
ATOM 2274 C CA . ARG A 1 295 ? 22.761 34.117 14.286 1 68.3 295 ARG A CA 1
ATOM 2275 C C . ARG A 1 295 ? 23.848 34.968 14.936 1 68.3 295 ARG A C 1
ATOM 2277 O O . ARG A 1 295 ? 24.724 34.444 15.626 1 68.3 295 ARG A O 1
ATOM 2284 N N . LYS A 1 296 ? 23.774 36.2 14.719 1 64.3 296 LYS A N 1
ATOM 2285 C CA . LYS A 1 296 ? 24.743 37.13 15.29 1 64.3 296 LYS A CA 1
ATOM 2286 C C . LYS A 1 296 ? 24.66 37.145 16.813 1 64.3 296 LYS A C 1
ATOM 2288 O O . LYS A 1 296 ? 25.686 37.163 17.496 1 64.3 296 LYS A O 1
ATOM 2293 N N . ASN A 1 297 ? 23.547 37.077 17.333 1 59.44 297 ASN A N 1
ATOM 2294 C CA . ASN A 1 297 ? 23.333 37.153 18.774 1 59.44 297 ASN A CA 1
ATOM 2295 C C . ASN A 1 297 ? 23.745 35.86 19.471 1 59.44 297 ASN A C 1
ATOM 2297 O O . ASN A 1 297 ? 24.259 35.889 20.591 1 59.44 297 ASN A O 1
ATOM 2301 N N . ILE A 1 298 ? 23.485 34.746 18.824 1 60.5 298 ILE A N 1
ATOM 2302 C CA . ILE A 1 298 ? 23.873 33.457 19.386 1 60.5 298 ILE A CA 1
ATOM 2303 C C . ILE A 1 298 ? 25.395 33.35 19.431 1 60.5 298 ILE A C 1
ATOM 2305 O O . ILE A 1 298 ? 25.961 32.857 20.409 1 60.5 298 ILE A O 1
ATOM 2309 N N . ARG A 1 299 ? 26.064 33.76 18.397 1 57.39 299 ARG A N 1
ATOM 2310 C CA . ARG A 1 299 ? 27.522 33.729 18.342 1 57.39 299 ARG A CA 1
ATOM 2311 C C . ARG A 1 299 ? 28.128 34.701 19.349 1 57.39 299 ARG A C 1
ATOM 2313 O O . ARG A 1 299 ? 29.152 34.404 19.967 1 57.39 299 ARG A O 1
ATOM 2320 N N . GLU A 1 300 ? 27.565 35.82 19.49 1 54.75 300 GLU A N 1
ATOM 2321 C CA . GLU A 1 300 ? 28.123 36.829 20.385 1 54.75 300 GLU A CA 1
ATOM 2322 C C . GLU A 1 300 ? 27.962 36.419 21.846 1 54.75 300 GLU A C 1
ATOM 2324 O O . GLU A 1 300 ? 28.788 36.774 22.69 1 54.75 300 GLU A O 1
ATOM 2329 N N . ASN A 1 301 ? 26.952 35.706 22.113 1 50.66 301 ASN A N 1
ATOM 2330 C CA . ASN A 1 301 ? 26.791 35.291 23.502 1 50.66 301 ASN A CA 1
ATOM 2331 C C . ASN A 1 301 ? 27.681 34.098 23.838 1 50.66 301 ASN A C 1
ATOM 2333 O O . ASN A 1 301 ? 27.788 33.705 25.001 1 50.66 301 ASN A O 1
ATOM 2337 N N . HIS A 1 302 ? 28.192 33.365 22.934 1 47.61 302 HIS A N 1
ATOM 2338 C CA . HIS A 1 302 ? 29.155 32.305 23.213 1 47.61 302 HIS A CA 1
ATOM 2339 C C . HIS A 1 302 ? 30.586 32.821 23.113 1 47.61 302 HIS A C 1
ATOM 2341 O O . HIS A 1 302 ? 31.539 32.06 23.296 1 47.61 302 HIS A O 1
ATOM 2347 N N . GLN A 1 303 ? 30.835 33.992 22.751 1 39.45 303 GLN A N 1
ATOM 2348 C CA . GLN A 1 303 ? 32.174 34.527 22.974 1 39.45 303 GLN A CA 1
ATOM 2349 C C . GLN A 1 303 ? 32.259 35.255 24.312 1 39.45 303 GLN A C 1
ATOM 2351 O O . GLN A 1 303 ? 31.313 35.934 24.717 1 39.45 303 GLN A O 1
ATOM 2356 N N . MET B 1 1 ? 26.944 -44.339 -10.449 1 24.94 1 MET B N 1
ATOM 2357 C CA . MET B 1 1 ? 25.529 -44.699 -10.446 1 24.94 1 MET B CA 1
ATOM 2358 C C . MET B 1 1 ? 24.834 -44.163 -9.199 1 24.94 1 MET B C 1
ATOM 2360 O O . MET B 1 1 ? 24.086 -44.888 -8.541 1 24.94 1 MET B O 1
ATOM 2364 N N . SER B 1 2 ? 25.342 -43.119 -8.485 1 29.72 2 SER B N 1
ATOM 2365 C CA . SER B 1 2 ? 24.983 -42.485 -7.221 1 29.72 2 SER B CA 1
ATOM 2366 C C . SER B 1 2 ? 23.575 -41.901 -7.274 1 29.72 2 SER B C 1
ATOM 2368 O O . SER B 1 2 ? 23.3 -41.004 -8.073 1 29.72 2 SER B O 1
ATOM 2370 N N . SER B 1 3 ? 22.525 -42.824 -7.106 1 29.35 3 SER B N 1
ATOM 2371 C CA . SER B 1 3 ? 21.078 -42.639 -7.105 1 29.35 3 SER B CA 1
ATOM 2372 C C . SER B 1 3 ? 20.658 -41.56 -6.113 1 29.35 3 SER B C 1
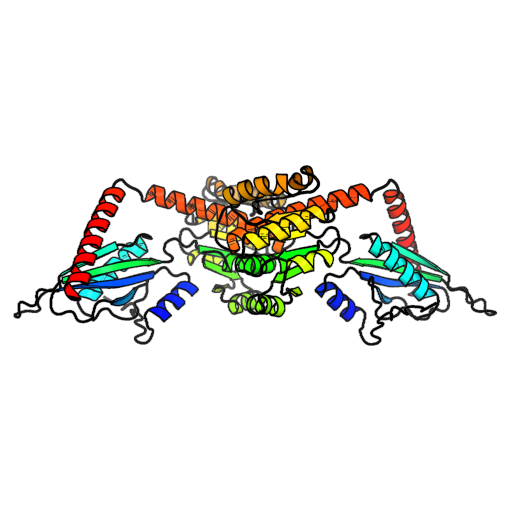ATOM 2374 O O . SER B 1 3 ? 20.789 -41.74 -4.9 1 29.35 3 SER B O 1
ATOM 2376 N N . ASN B 1 4 ? 21.055 -40.301 -6.306 1 30.55 4 ASN B N 1
ATOM 2377 C CA . ASN B 1 4 ? 20.679 -39.155 -5.485 1 30.55 4 ASN B CA 1
ATOM 2378 C C . ASN B 1 4 ? 19.19 -39.169 -5.151 1 30.55 4 ASN B C 1
ATOM 2380 O O . ASN B 1 4 ? 18.35 -38.983 -6.033 1 30.55 4 ASN B O 1
ATOM 2384 N N . ASN B 1 5 ? 18.779 -40.107 -4.219 1 30.03 5 ASN B N 1
ATOM 2385 C CA . ASN B 1 5 ? 17.481 -40.268 -3.572 1 30.03 5 ASN B CA 1
ATOM 2386 C C . ASN B 1 5 ? 16.913 -38.928 -3.114 1 30.03 5 ASN B C 1
ATOM 2388 O O . ASN B 1 5 ? 17.401 -38.34 -2.147 1 30.03 5 ASN B O 1
ATOM 2392 N N . ASP B 1 6 ? 16.698 -37.997 -3.983 1 32.03 6 ASP B N 1
ATOM 2393 C CA . ASP B 1 6 ? 15.929 -36.801 -3.65 1 32.03 6 ASP B CA 1
ATOM 2394 C C . ASP B 1 6 ? 14.786 -37.132 -2.693 1 32.03 6 ASP B C 1
ATOM 2396 O O . ASP B 1 6 ? 13.861 -37.863 -3.052 1 32.03 6 ASP B O 1
ATOM 2400 N N . ALA B 1 7 ? 15.066 -37.351 -1.42 1 32.25 7 ALA B N 1
ATOM 2401 C CA . ALA B 1 7 ? 14.211 -37.593 -0.261 1 32.25 7 ALA B CA 1
ATOM 2402 C C . ALA B 1 7 ? 12.889 -36.842 -0.387 1 32.25 7 ALA B C 1
ATOM 2404 O O . ALA B 1 7 ? 12.872 -35.611 -0.458 1 32.25 7 ALA B O 1
ATOM 2405 N N . TYR B 1 8 ? 11.981 -37.363 -1.161 1 36.37 8 TYR B N 1
ATOM 2406 C CA . TYR B 1 8 ? 10.565 -37.016 -1.129 1 36.37 8 TYR B CA 1
ATOM 2407 C C . TYR B 1 8 ? 10.123 -36.661 0.286 1 36.37 8 TYR B C 1
ATOM 2409 O O . TYR B 1 8 ? 10.115 -37.516 1.174 1 36.37 8 TYR B O 1
ATOM 2417 N N . LEU B 1 9 ? 10.537 -35.589 0.831 1 38.82 9 LEU B N 1
ATOM 2418 C CA . LEU B 1 9 ? 10.139 -35.187 2.176 1 38.82 9 LEU B CA 1
ATOM 2419 C C . LEU B 1 9 ? 8.642 -35.387 2.382 1 38.82 9 LEU B C 1
ATOM 2421 O O . LEU B 1 9 ? 7.83 -34.626 1.849 1 38.82 9 LEU B O 1
ATOM 2425 N N . SER B 1 10 ? 8.11 -36.603 2.252 1 45.53 10 SER B N 1
ATOM 2426 C CA . SER B 1 10 ? 6.818 -36.911 2.857 1 45.53 10 SER B CA 1
ATOM 2427 C C . SER B 1 10 ? 6.788 -36.514 4.329 1 45.53 10 SER B C 1
ATOM 2429 O O . SER B 1 10 ? 7.675 -36.891 5.097 1 45.53 10 SER B O 1
ATOM 2431 N N . ASN B 1 11 ? 6.599 -35.418 4.753 1 47.06 11 ASN B N 1
ATOM 2432 C CA . ASN B 1 11 ? 6.344 -35.201 6.173 1 47.06 11 ASN B CA 1
ATOM 2433 C C . ASN B 1 11 ? 5.107 -35.961 6.643 1 47.06 11 ASN B C 1
ATOM 2435 O O . ASN B 1 11 ? 3.98 -35.498 6.456 1 47.06 11 ASN B O 1
ATOM 2439 N N . PRO B 1 12 ? 5.189 -37.245 6.854 1 55.36 12 PRO B N 1
ATOM 2440 C CA . PRO B 1 12 ? 4.102 -38.156 7.222 1 55.36 12 PRO B CA 1
ATOM 2441 C C . PRO B 1 12 ? 3.157 -37.558 8.261 1 55.36 12 PRO B C 1
ATOM 2443 O O . PRO B 1 12 ? 2.007 -37.99 8.376 1 55.36 12 PRO B O 1
ATOM 2446 N N . GLY B 1 13 ? 3.415 -36.317 8.624 1 64.41 13 GLY B N 1
ATOM 2447 C CA . GLY B 1 13 ? 2.592 -35.853 9.73 1 64.41 13 GLY B CA 1
ATOM 2448 C C . GLY B 1 13 ? 1.762 -34.632 9.384 1 64.41 13 GLY B C 1
ATOM 2449 O O . GLY B 1 13 ? 0.842 -34.271 10.121 1 64.41 13 GLY B O 1
ATOM 2450 N N . MET B 1 14 ? 1.995 -34.126 8.223 1 74.16 14 MET B N 1
ATOM 2451 C CA . MET B 1 14 ? 1.219 -32.919 7.953 1 74.16 14 MET B CA 1
ATOM 2452 C C . MET B 1 14 ? -0.009 -33.239 7.107 1 74.16 14 MET B C 1
ATOM 2454 O O . MET B 1 14 ? 0.101 -33.893 6.068 1 74.16 14 MET B O 1
ATOM 2458 N N . ASN B 1 15 ? -1.191 -32.915 7.614 1 87.24 15 ASN B N 1
ATOM 2459 C CA . ASN B 1 15 ? -2.389 -33.16 6.817 1 87.24 15 ASN B CA 1
ATOM 2460 C C . ASN B 1 15 ? -2.494 -32.185 5.648 1 87.24 15 ASN B C 1
ATOM 2462 O O . ASN B 1 15 ? -1.702 -31.247 5.544 1 87.24 15 ASN B O 1
ATOM 2466 N N . TRP B 1 16 ? -3.345 -32.519 4.772 1 90.27 16 TRP B N 1
ATOM 2467 C CA . TRP B 1 16 ? -3.418 -31.814 3.497 1 90.27 16 TRP B CA 1
ATOM 2468 C C . TRP B 1 16 ? -3.693 -30.329 3.71 1 90.27 16 TRP B C 1
ATOM 2470 O O . TRP B 1 16 ? -3.145 -29.482 3 1 90.27 16 TRP B O 1
ATOM 2480 N N . LEU B 1 17 ? -4.468 -30.024 4.744 1 89.63 17 LEU B N 1
ATOM 2481 C CA . LEU B 1 17 ? -4.835 -28.635 4.993 1 89.63 17 LEU B CA 1
ATOM 2482 C C . LEU B 1 17 ? -3.633 -27.834 5.481 1 89.63 17 LEU B C 1
ATOM 2484 O O . LEU B 1 17 ? -3.406 -26.709 5.03 1 89.63 17 LEU B O 1
ATOM 2488 N N . ALA B 1 18 ? -2.893 -28.426 6.34 1 88.72 18 ALA B N 1
ATOM 2489 C CA . ALA B 1 18 ? -1.677 -27.789 6.838 1 88.72 18 ALA B CA 1
ATOM 2490 C C . ALA B 1 18 ? -0.656 -27.606 5.718 1 88.72 18 ALA B C 1
ATOM 2492 O O . ALA B 1 18 ? 0.036 -26.587 5.661 1 88.72 18 ALA B O 1
ATOM 2493 N N . ALA B 1 19 ? -0.584 -28.578 4.857 1 90.15 19 ALA B N 1
ATOM 2494 C CA . ALA B 1 19 ? 0.324 -28.497 3.716 1 90.15 19 ALA B CA 1
ATOM 2495 C C . ALA B 1 19 ? -0.053 -27.339 2.795 1 90.15 19 ALA B C 1
ATOM 2497 O O . ALA B 1 19 ? 0.815 -26.587 2.347 1 90.15 19 ALA B O 1
ATOM 2498 N N . CYS B 1 20 ? -1.348 -27.203 2.562 1 90.78 20 CYS B N 1
ATOM 2499 C CA . CYS B 1 20 ? -1.81 -26.102 1.724 1 90.78 20 CYS B CA 1
ATOM 2500 C C . CYS B 1 20 ? -1.414 -24.758 2.323 1 90.78 20 CYS B C 1
ATOM 2502 O O . CYS B 1 20 ? -0.926 -23.876 1.614 1 90.78 20 CYS B O 1
ATOM 2504 N N . GLN B 1 21 ? -1.548 -24.664 3.584 1 83.97 21 GLN B N 1
ATOM 2505 C CA . GLN B 1 21 ? -1.224 -23.418 4.271 1 83.97 21 GLN B CA 1
ATOM 2506 C C . GLN B 1 21 ? 0.261 -23.09 4.144 1 83.97 21 GLN B C 1
ATOM 2508 O O . GLN B 1 21 ? 0.627 -21.951 3.848 1 83.97 21 GLN B O 1
ATOM 2513 N N . GLN B 1 22 ? 0.992 -24.111 4.393 1 79.98 22 GLN B N 1
ATOM 2514 C CA . GLN B 1 22 ? 2.437 -23.934 4.306 1 79.98 22 GLN B CA 1
ATOM 2515 C C . GLN B 1 22 ? 2.857 -23.512 2.9 1 79.98 22 GLN B C 1
ATOM 2517 O O . GLN B 1 22 ? 3.633 -22.569 2.735 1 79.98 22 GLN B O 1
ATOM 2522 N N . LEU B 1 23 ? 2.335 -24.169 1.927 1 85.23 23 LEU B N 1
ATOM 2523 C CA . LEU B 1 23 ? 2.714 -23.905 0.543 1 85.23 23 LEU B CA 1
ATOM 2524 C C . LEU B 1 23 ? 2.229 -22.529 0.1 1 85.23 23 LEU B C 1
ATOM 2526 O O . LEU B 1 23 ? 2.934 -21.821 -0.623 1 85.23 23 LEU B O 1
ATOM 2530 N N . GLU B 1 24 ? 1.061 -22.192 0.59 1 79.91 24 GLU B N 1
ATOM 2531 C CA . GLU B 1 24 ? 0.539 -20.856 0.32 1 79.91 24 GLU B CA 1
ATOM 2532 C C . GLU B 1 24 ? 1.458 -19.779 0.889 1 79.91 24 GLU B C 1
ATOM 2534 O O . GLU B 1 24 ? 1.756 -18.79 0.215 1 79.91 24 GLU B O 1
ATOM 2539 N N . GLN B 1 25 ? 1.939 -20.022 2.048 1 70.15 25 GLN B N 1
ATOM 2540 C CA . GLN B 1 25 ? 2.809 -19.066 2.724 1 70.15 25 GLN B CA 1
ATOM 2541 C C . GLN B 1 25 ? 4.147 -18.933 2.003 1 70.15 25 GLN B C 1
ATOM 2543 O O . GLN B 1 25 ? 4.732 -17.849 1.963 1 70.15 25 GLN B O 1
ATOM 2548 N N . GLN B 1 26 ? 4.52 -20.07 1.445 1 71.14 26 GLN B N 1
ATOM 2549 C CA . GLN B 1 26 ? 5.819 -20.096 0.781 1 71.14 26 GLN B CA 1
ATOM 2550 C C . GLN B 1 26 ? 5.703 -19.646 -0.673 1 71.14 26 GLN B C 1
ATOM 2552 O O . GLN B 1 26 ? 6.706 -19.564 -1.384 1 71.14 26 GLN B O 1
ATOM 2557 N N . GLY B 1 27 ? 4.484 -19.429 -1.069 1 73.16 27 GLY B N 1
ATOM 2558 C CA . GLY B 1 27 ? 4.275 -19.051 -2.457 1 73.16 27 GLY B CA 1
ATOM 2559 C C . GLY B 1 27 ? 4.624 -20.155 -3.436 1 73.16 27 GLY B C 1
ATOM 2560 O O . GLY B 1 27 ? 4.974 -19.885 -4.587 1 73.16 27 GLY B O 1
ATOM 2561 N N . GLN B 1 28 ? 4.595 -21.338 -2.97 1 80.86 28 GLN B N 1
ATOM 2562 C CA . GLN B 1 28 ? 4.944 -22.475 -3.816 1 80.86 28 GLN B CA 1
ATOM 2563 C C . GLN B 1 28 ? 3.713 -23.03 -4.527 1 80.86 28 GLN B C 1
ATOM 2565 O O . GLN B 1 28 ? 2.654 -23.188 -3.914 1 80.86 28 GLN B O 1
ATOM 2570 N N . ALA B 1 29 ? 3.928 -23.234 -5.758 1 89 29 ALA B N 1
ATOM 2571 C CA . ALA B 1 29 ? 2.854 -23.861 -6.523 1 89 29 ALA B CA 1
ATOM 2572 C C . ALA B 1 29 ? 2.57 -25.272 -6.016 1 89 29 ALA B C 1
ATOM 2574 O O . ALA B 1 29 ? 3.493 -26.003 -5.647 1 89 29 ALA B O 1
ATOM 2575 N N . TYR B 1 30 ? 1.279 -25.612 -5.99 1 92.83 30 TYR B N 1
ATOM 2576 C CA . TYR B 1 30 ? 0.921 -26.956 -5.551 1 92.83 30 TYR B CA 1
ATOM 2577 C C . TYR B 1 30 ? -0.393 -27.403 -6.179 1 92.83 30 TYR B C 1
ATOM 2579 O O . TYR B 1 30 ? -1.097 -26.601 -6.797 1 92.83 30 TYR B O 1
ATOM 2587 N N . CYS B 1 31 ? -0.623 -28.702 -6.092 1 95.66 31 CYS B N 1
ATOM 2588 C CA . CYS B 1 31 ? -1.815 -29.369 -6.602 1 95.66 31 CYS B CA 1
ATOM 2589 C C . CYS B 1 31 ? -2.539 -30.119 -5.49 1 95.66 31 CYS B C 1
ATOM 2591 O O . CYS B 1 31 ? -1.903 -30.779 -4.665 1 95.66 31 CYS B O 1
ATOM 2593 N N . ILE B 1 32 ? -3.82 -29.894 -5.398 1 94.81 32 ILE B N 1
ATOM 2594 C CA . ILE B 1 32 ? -4.638 -30.77 -4.567 1 94.81 32 ILE B CA 1
ATOM 2595 C C . ILE B 1 32 ? -5.294 -31.84 -5.436 1 94.81 32 ILE B C 1
ATOM 2597 O O . ILE B 1 32 ? -6.048 -31.524 -6.359 1 94.81 32 ILE B O 1
ATOM 2601 N N . ALA B 1 33 ? -4.947 -33.067 -5.166 1 94.85 33 ALA B N 1
ATOM 2602 C CA . ALA B 1 33 ? -5.613 -34.205 -5.795 1 94.85 33 ALA B CA 1
ATOM 2603 C C . ALA B 1 33 ? -6.719 -34.756 -4.9 1 94.85 33 ALA B C 1
ATOM 2605 O O . ALA B 1 33 ? -6.479 -35.082 -3.735 1 94.85 33 ALA B O 1
ATOM 2606 N N . THR B 1 34 ? -7.893 -34.825 -5.406 1 92.32 34 THR B N 1
ATOM 2607 C CA . THR B 1 34 ? -9.05 -35.296 -4.653 1 92.32 34 THR B CA 1
ATOM 2608 C C . THR B 1 34 ? -9.699 -36.489 -5.348 1 92.32 34 THR B C 1
ATOM 2610 O O . THR B 1 34 ? -9.995 -36.431 -6.544 1 92.32 34 THR B O 1
ATOM 2613 N N . VAL B 1 35 ? -9.893 -37.574 -4.6 1 88.1 35 VAL B N 1
ATOM 2614 C CA . VAL B 1 35 ? -10.671 -38.687 -5.136 1 88.1 35 VAL B CA 1
ATOM 2615 C C . VAL B 1 35 ? -12.144 -38.295 -5.219 1 88.1 35 VAL B C 1
ATOM 2617 O O . VAL B 1 35 ? -12.773 -37.998 -4.2 1 88.1 35 VAL B O 1
ATOM 2620 N N . LEU B 1 36 ? -12.611 -38.267 -6.444 1 84.79 36 LEU B N 1
ATOM 2621 C CA . LEU B 1 36 ? -14.001 -37.875 -6.646 1 84.79 36 LEU B CA 1
ATOM 2622 C C . LEU B 1 36 ? -14.924 -39.087 -6.574 1 84.79 36 LEU B C 1
ATOM 2624 O O . LEU B 1 36 ? -16.006 -39.015 -5.987 1 84.79 36 LEU B O 1
ATOM 2628 N N . ALA B 1 37 ? -14.494 -40.112 -7.319 1 81.08 37 ALA B N 1
ATOM 2629 C CA . ALA B 1 37 ? -15.292 -41.327 -7.459 1 81.08 37 ALA B CA 1
ATOM 2630 C C . ALA B 1 37 ? -14.401 -42.544 -7.692 1 81.08 37 ALA B C 1
ATOM 2632 O O . ALA B 1 37 ? -13.233 -42.405 -8.062 1 81.08 37 ALA B O 1
ATOM 2633 N N . TYR B 1 38 ? -14.949 -43.703 -7.277 1 80.75 38 TYR B N 1
ATOM 2634 C CA . TYR B 1 38 ? -14.198 -44.929 -7.523 1 80.75 38 TYR B CA 1
ATOM 2635 C C . TYR B 1 38 ? -15.137 -46.112 -7.729 1 80.75 38 TYR B C 1
ATOM 2637 O O . TYR B 1 38 ? -16.3 -46.068 -7.321 1 80.75 38 TYR B O 1
ATOM 2645 N N . VAL B 1 39 ? -14.719 -47.041 -8.51 1 76.67 39 VAL B N 1
ATOM 2646 C CA . VAL B 1 39 ? -15.375 -48.336 -8.657 1 76.67 39 VAL B CA 1
ATOM 2647 C C . VAL B 1 39 ? -14.418 -49.45 -8.239 1 76.67 39 VAL B C 1
ATOM 2649 O O . VAL B 1 39 ? -13.214 -49.37 -8.493 1 76.67 39 VAL B O 1
ATOM 2652 N N . GLY B 1 40 ? -14.966 -50.388 -7.509 1 75.41 40 GLY B N 1
ATOM 2653 C CA . GLY B 1 40 ? -14.141 -51.495 -7.052 1 75.41 40 GLY B CA 1
ATOM 2654 C C . GLY B 1 40 ? -13.469 -51.227 -5.719 1 75.41 40 GLY B C 1
ATOM 2655 O O . GLY B 1 40 ? -13.939 -50.399 -4.936 1 75.41 40 GLY B O 1
ATOM 2656 N N . SER B 1 41 ? -12.52 -52 -5.271 1 67.38 41 SER B N 1
ATOM 2657 C CA . SER B 1 41 ? -11.829 -51.846 -3.995 1 67.38 41 SER B CA 1
ATOM 2658 C C . SER B 1 41 ? -10.787 -50.734 -4.062 1 67.38 41 SER B C 1
ATOM 2660 O O . SER B 1 41 ? -9.925 -50.735 -4.943 1 67.38 41 SER B O 1
ATOM 2662 N N . VAL B 1 42 ? -11.095 -49.571 -3.426 1 63.66 42 VAL B N 1
ATOM 2663 C CA . VAL B 1 42 ? -10.13 -48.477 -3.408 1 63.66 42 VAL B CA 1
ATOM 2664 C C . VAL B 1 42 ? -9.587 -48.289 -1.993 1 63.66 42 VAL B C 1
ATOM 2666 O O . VAL B 1 42 ? -10.29 -48.547 -1.013 1 63.66 42 VAL B O 1
ATOM 2669 N N . PRO B 1 43 ? -8.337 -47.971 -1.902 1 63.3 43 PRO B N 1
ATOM 2670 C CA . PRO B 1 43 ? -7.725 -47.803 -0.582 1 63.3 43 PRO B CA 1
ATOM 2671 C C . PRO B 1 43 ? -8.377 -46.689 0.234 1 63.3 43 PRO B C 1
ATOM 2673 O O . PRO B 1 43 ? -8.457 -46.784 1.461 1 63.3 43 PRO B O 1
ATOM 2676 N N . ARG B 1 44 ? -8.742 -45.584 -0.375 1 71.14 44 ARG B N 1
ATOM 2677 C CA . ARG B 1 44 ? -9.371 -44.472 0.33 1 71.14 44 ARG B CA 1
ATOM 2678 C C . ARG B 1 44 ? -10.697 -44.092 -0.32 1 71.14 44 ARG B C 1
ATOM 2680 O O . ARG B 1 44 ? -10.883 -44.288 -1.523 1 71.14 44 ARG B O 1
ATOM 2687 N N . SER B 1 45 ? -11.585 -43.581 0.503 1 74.35 45 SER B N 1
ATOM 2688 C CA . SER B 1 45 ? -12.932 -43.243 0.055 1 74.35 45 SER B CA 1
ATOM 2689 C C . SER B 1 45 ? -12.959 -41.887 -0.643 1 74.35 45 SER B C 1
ATOM 2691 O O . SER B 1 45 ? -11.969 -41.154 -0.624 1 74.35 45 SER B O 1
ATOM 2693 N N . SER B 1 46 ? -14.076 -41.69 -1.263 1 77.43 46 SER B N 1
ATOM 2694 C CA . SER B 1 46 ? -14.343 -40.403 -1.899 1 77.43 46 SER B CA 1
ATOM 2695 C C . SER B 1 46 ? -14.118 -39.249 -0.928 1 77.43 46 SER B C 1
ATOM 2697 O O . SER B 1 46 ? -14.485 -39.338 0.246 1 77.43 46 SER B O 1
ATOM 2699 N N . GLY B 1 47 ? -13.387 -38.278 -1.422 1 85.67 47 GLY B N 1
ATOM 2700 C CA . GLY B 1 47 ? -13.096 -37.108 -0.61 1 85.67 47 GLY B CA 1
ATOM 2701 C C . GLY B 1 47 ? -11.669 -37.08 -0.094 1 85.67 47 GLY B C 1
ATOM 2702 O O . GLY B 1 47 ? -11.192 -36.043 0.372 1 85.67 47 GLY B O 1
ATOM 2703 N N . ALA B 1 48 ? -11.027 -38.257 -0.234 1 88.24 48 ALA B N 1
ATOM 2704 C CA . ALA B 1 48 ? -9.627 -38.292 0.181 1 88.24 48 ALA B CA 1
ATOM 2705 C C . ALA B 1 48 ? -8.793 -37.294 -0.618 1 88.24 48 ALA B C 1
ATOM 2707 O O . ALA B 1 48 ? -9.007 -37.119 -1.82 1 88.24 48 ALA B O 1
ATOM 2708 N N . LYS B 1 49 ? -7.845 -36.584 0.072 1 93.56 49 LYS B N 1
ATOM 2709 C CA . LYS B 1 49 ? -7.041 -35.543 -0.561 1 93.56 49 LYS B CA 1
ATOM 2710 C C . LYS B 1 49 ? -5.551 -35.795 -0.35 1 93.56 49 LYS B C 1
ATOM 2712 O O . LYS B 1 49 ? -5.146 -36.321 0.689 1 93.56 49 LYS B O 1
ATOM 2717 N N . MET B 1 50 ? -4.816 -35.465 -1.363 1 93.77 50 MET B N 1
ATOM 2718 C CA . MET B 1 50 ? -3.357 -35.403 -1.353 1 93.77 50 MET B CA 1
ATOM 2719 C C . MET B 1 50 ? -2.865 -34.082 -1.933 1 93.77 50 MET B C 1
ATOM 2721 O O . MET B 1 50 ? -3.442 -33.567 -2.892 1 93.77 50 MET B O 1
ATOM 2725 N N . VAL B 1 51 ? -1.814 -33.482 -1.278 1 95.9 51 VAL B N 1
ATOM 2726 C CA . VAL B 1 51 ? -1.216 -32.244 -1.768 1 95.9 51 VAL B CA 1
ATOM 2727 C C . VAL B 1 51 ? 0.158 -32.535 -2.367 1 95.9 51 VAL B C 1
ATOM 2729 O O . VAL B 1 51 ? 0.972 -33.234 -1.759 1 95.9 51 VAL B O 1
ATOM 2732 N N . ILE B 1 52 ? 0.384 -32.059 -3.566 1 95.05 52 ILE B N 1
ATOM 2733 C CA . ILE B 1 52 ? 1.614 -32.328 -4.303 1 95.05 52 ILE B CA 1
ATOM 2734 C C . ILE B 1 52 ? 2.257 -31.011 -4.732 1 95.05 52 ILE B C 1
ATOM 2736 O O . ILE B 1 52 ? 1.589 -30.143 -5.298 1 95.05 52 ILE B O 1
ATOM 2740 N N . SER B 1 53 ? 3.467 -30.771 -4.367 1 93.54 53 SER B N 1
ATOM 2741 C CA . SER B 1 53 ? 4.287 -29.677 -4.876 1 93.54 53 SER B CA 1
ATOM 2742 C C . SER B 1 53 ? 5.421 -30.198 -5.752 1 93.54 53 SER B C 1
ATOM 2744 O O . SER B 1 53 ? 5.524 -31.403 -5.993 1 93.54 53 SER B O 1
ATOM 2746 N N . ALA B 1 54 ? 6.217 -29.269 -6.304 1 87.98 54 ALA B N 1
ATOM 2747 C CA . ALA B 1 54 ? 7.356 -29.686 -7.119 1 87.98 54 ALA B CA 1
ATOM 2748 C C . ALA B 1 54 ? 8.293 -30.594 -6.329 1 87.98 54 ALA B C 1
ATOM 2750 O O . ALA B 1 54 ? 8.86 -31.541 -6.879 1 87.98 54 ALA B O 1
ATOM 2751 N N . GLN B 1 55 ? 8.34 -30.341 -4.957 1 82.08 55 GLN B N 1
ATOM 2752 C CA . GLN B 1 55 ? 9.382 -31.015 -4.19 1 82.08 55 GLN B CA 1
ATOM 2753 C C . GLN B 1 55 ? 8.78 -31.873 -3.081 1 82.08 55 GLN B C 1
ATOM 2755 O O . GLN B 1 55 ? 9.507 -32.53 -2.333 1 82.08 55 GLN B O 1
ATOM 2760 N N . GLY B 1 56 ? 7.466 -31.795 -2.997 1 86.31 56 GLY B N 1
ATOM 2761 C CA . GLY B 1 56 ? 6.906 -32.512 -1.863 1 86.31 56 GLY B CA 1
ATOM 2762 C C . GLY B 1 56 ? 5.519 -33.066 -2.133 1 86.31 56 GLY B C 1
ATOM 2763 O O . GLY B 1 56 ? 4.885 -32.708 -3.128 1 86.31 56 GLY B O 1
ATOM 2764 N N . GLN B 1 57 ? 5.202 -34.087 -1.379 1 91.19 57 GLN B N 1
ATOM 2765 C CA . GLN B 1 57 ? 3.85 -34.636 -1.345 1 91.19 57 GLN B CA 1
ATOM 2766 C C . GLN B 1 57 ? 3.37 -34.828 0.091 1 91.19 57 GLN B C 1
ATOM 2768 O O . GLN B 1 57 ? 4.154 -35.194 0.969 1 91.19 57 GLN B O 1
ATOM 2773 N N . PHE B 1 58 ? 2.147 -34.493 0.302 1 91.37 58 PHE B N 1
ATOM 2774 C CA . PHE B 1 58 ? 1.564 -34.492 1.639 1 91.37 58 PHE B CA 1
ATOM 2775 C C . PHE B 1 58 ? 0.238 -35.244 1.652 1 91.37 58 PHE B C 1
ATOM 2777 O O . PHE B 1 58 ? -0.559 -35.124 0.719 1 91.37 58 PHE B O 1
ATOM 2784 N N . ASP B 1 59 ? 0.018 -35.978 2.786 1 89.98 59 ASP B N 1
ATOM 2785 C CA . ASP B 1 59 ? -1.144 -36.851 2.919 1 89.98 59 ASP B CA 1
ATOM 2786 C C . ASP B 1 59 ? -1.184 -37.886 1.797 1 89.98 59 ASP B C 1
ATOM 2788 O O . ASP B 1 59 ? -0.188 -38.096 1.103 1 89.98 59 ASP B O 1
ATOM 2792 N N . THR B 1 60 ? -2.309 -38.766 1.677 1 86.62 60 THR B N 1
ATOM 2793 C CA . THR B 1 60 ? -2.265 -39.892 0.751 1 86.62 60 THR B CA 1
ATOM 2794 C C . THR B 1 60 ? -3.661 -40.217 0.229 1 86.62 60 THR B C 1
ATOM 2796 O O . THR B 1 60 ? -4.66 -39.938 0.896 1 86.62 60 THR B O 1
ATOM 2799 N N . LEU B 1 61 ? -3.655 -40.68 -0.926 1 88.24 61 LEU B N 1
ATOM 2800 C CA . LEU B 1 61 ? -4.883 -41.213 -1.505 1 88.24 61 LEU B CA 1
ATOM 2801 C C . LEU B 1 61 ? -4.981 -42.718 -1.28 1 88.24 61 LEU B C 1
ATOM 2803 O O . LEU B 1 61 ? -5.866 -43.376 -1.832 1 88.24 61 LEU B O 1
ATOM 2807 N N . GLY B 1 62 ? -4.15 -43.342 -0.517 1 78.7 62 GLY B N 1
ATOM 2808 C CA . GLY B 1 62 ? -4.217 -44.765 -0.224 1 78.7 62 GLY B CA 1
ATOM 2809 C C . GLY B 1 62 ? -2.977 -45.523 -0.662 1 78.7 62 GLY B C 1
ATOM 2810 O O . GLY B 1 62 ? -2.878 -46.734 -0.454 1 78.7 62 GLY B O 1
ATOM 2811 N N . GLY B 1 63 ? -2.018 -44.89 -1.306 1 73.05 63 GLY B N 1
ATOM 2812 C CA . GLY B 1 63 ? -0.72 -45.471 -1.61 1 73.05 63 GLY B CA 1
ATOM 2813 C C . GLY B 1 63 ? -0.701 -46.239 -2.918 1 73.05 63 GLY B C 1
ATOM 2814 O O . GLY B 1 63 ? -1.637 -46.141 -3.715 1 73.05 63 GLY B O 1
ATOM 2815 N N . GLY B 1 64 ? 0.523 -46.786 -3.361 1 77.58 64 GLY B N 1
ATOM 2816 C CA . GLY B 1 64 ? 0.711 -47.708 -4.47 1 77.58 64 GLY B CA 1
ATOM 2817 C C . GLY B 1 64 ? 0.911 -47.008 -5.801 1 77.58 64 GLY B C 1
ATOM 2818 O O . GLY B 1 64 ? 1.484 -45.917 -5.854 1 77.58 64 GLY B O 1
ATOM 2819 N N . ASN B 1 65 ? 0.493 -47.775 -6.824 1 83.18 65 ASN B N 1
ATOM 2820 C CA . ASN B 1 65 ? 0.672 -47.326 -8.2 1 83.18 65 ASN B CA 1
ATOM 2821 C C . ASN B 1 65 ? -0.189 -46.104 -8.508 1 83.18 65 ASN B C 1
ATOM 2823 O O . ASN B 1 65 ? 0.21 -45.241 -9.292 1 83.18 65 ASN B O 1
ATOM 2827 N N . LEU B 1 66 ? -1.292 -46.014 -7.835 1 84.57 66 LEU B N 1
ATOM 2828 C CA . LEU B 1 66 ? -2.18 -44.875 -8.042 1 84.57 66 LEU B CA 1
ATOM 2829 C C . LEU B 1 66 ? -1.484 -43.569 -7.672 1 84.57 66 LEU B C 1
ATOM 2831 O O . LEU B 1 66 ? -1.473 -42.622 -8.462 1 84.57 66 LEU B O 1
ATOM 2835 N N . GLU B 1 67 ? -0.907 -43.481 -6.533 1 88.1 67 GLU B N 1
ATOM 2836 C CA . GLU B 1 67 ? -0.276 -42.252 -6.063 1 88.1 67 GLU B CA 1
ATOM 2837 C C . GLU B 1 67 ? 0.905 -41.864 -6.948 1 88.1 67 GLU B C 1
ATOM 2839 O O . GLU B 1 67 ? 1.134 -40.68 -7.204 1 88.1 67 GLU B O 1
ATOM 2844 N N . TYR B 1 68 ? 1.612 -42.915 -7.407 1 89.57 68 TYR B N 1
ATOM 2845 C CA . TYR B 1 68 ? 2.722 -42.65 -8.316 1 89.57 68 TYR B CA 1
ATOM 2846 C C . TYR B 1 68 ? 2.24 -41.936 -9.573 1 89.57 68 TYR B C 1
ATOM 2848 O O . TYR B 1 68 ? 2.826 -40.934 -9.989 1 89.57 68 TYR B O 1
ATOM 2856 N N . GLN B 1 69 ? 1.167 -42.435 -10.103 1 91.21 69 GLN B N 1
ATOM 2857 C CA . GLN B 1 69 ? 0.619 -41.847 -11.321 1 91.21 69 GLN B CA 1
ATOM 2858 C C . GLN B 1 69 ? 0.056 -40.454 -11.054 1 91.21 69 GLN B C 1
ATOM 2860 O O . GLN B 1 69 ? 0.244 -39.538 -11.858 1 91.21 69 GLN B O 1
ATOM 2865 N N . VAL B 1 70 ? -0.594 -40.306 -9.933 1 93.15 70 VAL B N 1
ATOM 2866 C CA . VAL B 1 70 ? -1.21 -39.037 -9.556 1 93.15 70 VAL B CA 1
ATOM 2867 C C . VAL B 1 70 ? -0.128 -37.981 -9.343 1 93.15 70 VAL B C 1
ATOM 2869 O O . VAL B 1 70 ? -0.256 -36.849 -9.815 1 93.15 70 VAL B O 1
ATOM 2872 N N . ILE B 1 71 ? 0.941 -38.297 -8.665 1 94.57 71 ILE B N 1
ATOM 2873 C CA . ILE B 1 71 ? 2.046 -37.384 -8.395 1 94.57 71 ILE B CA 1
ATOM 2874 C C . ILE B 1 71 ? 2.704 -36.967 -9.709 1 94.57 71 ILE B C 1
ATOM 2876 O O . ILE B 1 71 ? 2.983 -35.785 -9.923 1 94.57 71 ILE B O 1
ATOM 2880 N N . ALA B 1 72 ? 2.907 -37.914 -10.579 1 93.64 72 ALA B N 1
ATOM 2881 C CA . ALA B 1 72 ? 3.533 -37.629 -11.868 1 93.64 72 ALA B CA 1
ATOM 2882 C C . ALA B 1 72 ? 2.696 -36.645 -12.679 1 93.64 72 ALA B C 1
ATOM 2884 O O . ALA B 1 72 ? 3.223 -35.668 -13.217 1 93.64 72 ALA B O 1
ATOM 2885 N N . LYS B 1 73 ? 1.445 -36.914 -12.705 1 92.87 73 LYS B N 1
ATOM 2886 C CA . LYS B 1 73 ? 0.536 -36.047 -13.449 1 92.87 73 LYS B CA 1
ATOM 2887 C C . LYS B 1 73 ? 0.499 -34.644 -12.85 1 92.87 73 LYS B C 1
ATOM 2889 O O . LYS B 1 73 ? 0.518 -33.651 -13.579 1 92.87 73 LYS B O 1
ATOM 2894 N N . ALA B 1 74 ? 0.407 -34.554 -11.557 1 94.84 74 ALA B N 1
ATOM 2895 C CA . ALA B 1 74 ? 0.376 -33.269 -10.863 1 94.84 74 ALA B CA 1
ATOM 2896 C C . ALA B 1 74 ? 1.632 -32.454 -11.162 1 94.84 74 ALA B C 1
ATOM 2898 O O . ALA B 1 74 ? 1.545 -31.273 -11.508 1 94.84 74 ALA B O 1
ATOM 2899 N N . ARG B 1 75 ? 2.762 -33.024 -11.045 1 93.6 75 ARG B N 1
ATOM 2900 C CA . ARG B 1 75 ? 4.029 -32.321 -11.217 1 93.6 75 ARG B CA 1
ATOM 2901 C C . ARG B 1 75 ? 4.225 -31.892 -12.667 1 93.6 75 ARG B C 1
ATOM 2903 O O . ARG B 1 75 ? 4.777 -30.822 -12.934 1 93.6 75 ARG B O 1
ATOM 2910 N N . GLU B 1 76 ? 3.784 -32.756 -13.595 1 90.47 76 GLU B N 1
ATOM 2911 C CA . GLU B 1 76 ? 3.809 -32.367 -15.002 1 90.47 76 GLU B CA 1
ATOM 2912 C C . GLU B 1 76 ? 3.032 -31.073 -15.231 1 90.47 76 GLU B C 1
ATOM 2914 O O . GLU B 1 76 ? 3.531 -30.149 -15.877 1 90.47 76 GLU B O 1
ATOM 2919 N N . ASN B 1 77 ? 1.879 -31 -14.66 1 89.52 77 ASN B N 1
ATOM 2920 C CA . ASN B 1 77 ? 1.025 -29.834 -14.858 1 89.52 77 ASN B CA 1
ATOM 2921 C C . ASN B 1 77 ? 1.535 -28.626 -14.077 1 89.52 77 ASN B C 1
ATOM 2923 O O . ASN B 1 77 ? 1.387 -27.487 -14.522 1 89.52 77 ASN B O 1
ATOM 2927 N N . LEU B 1 78 ? 2.108 -28.826 -12.933 1 89.53 78 LEU B N 1
ATOM 2928 C CA . LEU B 1 78 ? 2.709 -27.738 -12.17 1 89.53 78 LEU B CA 1
ATOM 2929 C C . LEU B 1 78 ? 3.868 -27.111 -12.937 1 89.53 78 LEU B C 1
ATOM 2931 O O . LEU B 1 78 ? 4.023 -25.888 -12.946 1 89.53 78 LEU B O 1
ATOM 2935 N N . GLU B 1 79 ? 4.62 -28.013 -13.555 1 82.89 79 GLU B N 1
ATOM 2936 C CA . GLU B 1 79 ? 5.74 -27.536 -14.361 1 82.89 79 GLU B CA 1
ATOM 2937 C C . GLU B 1 79 ? 5.257 -26.661 -15.514 1 82.89 79 GLU B C 1
ATOM 2939 O O . GLU B 1 79 ? 5.909 -25.678 -15.87 1 82.89 79 GLU B O 1
ATOM 2944 N N . LEU B 1 80 ? 4.099 -27.031 -16.018 1 77.37 80 LEU B N 1
ATOM 2945 C CA . LEU B 1 80 ? 3.512 -26.289 -17.128 1 77.37 80 LEU B CA 1
ATOM 2946 C C . LEU B 1 80 ? 2.749 -25.069 -16.623 1 77.37 80 LEU B C 1
ATOM 2948 O O . LEU B 1 80 ? 2.104 -24.367 -17.405 1 77.37 80 LEU B O 1
ATOM 2952 N N . GLN B 1 81 ? 2.8 -24.915 -15.341 1 79.74 81 GLN B N 1
ATOM 2953 C CA . GLN B 1 81 ? 2.088 -23.818 -14.693 1 79.74 81 GLN B CA 1
ATOM 2954 C C . GLN B 1 81 ? 0.604 -23.84 -15.047 1 79.74 81 GLN B C 1
ATOM 2956 O O . GLN B 1 81 ? 0.002 -22.792 -15.288 1 79.74 81 GLN B O 1
ATOM 2961 N N . HIS B 1 82 ? 0.13 -25.077 -15.159 1 78.82 82 HIS B N 1
ATOM 2962 C CA . HIS B 1 82 ? -1.291 -25.259 -15.434 1 78.82 82 HIS B CA 1
ATOM 2963 C C . HIS B 1 82 ? -2.148 -24.664 -14.322 1 78.82 82 HIS B C 1
ATOM 2965 O O . HIS B 1 82 ? -1.824 -24.803 -13.14 1 78.82 82 HIS B O 1
ATOM 2971 N N . ALA B 1 83 ? -3.243 -23.947 -14.762 1 78.88 83 ALA B N 1
ATOM 2972 C CA . ALA B 1 83 ? -4.055 -23.255 -13.764 1 78.88 83 ALA B CA 1
ATOM 2973 C C . ALA B 1 83 ? -5.447 -23.872 -13.667 1 78.88 83 ALA B C 1
ATOM 2975 O O . ALA B 1 83 ? -6.112 -23.76 -12.634 1 78.88 83 ALA B O 1
ATOM 2976 N N . GLU B 1 84 ? -5.877 -24.561 -14.63 1 80.83 84 GLU B N 1
ATOM 2977 C CA . GLU B 1 84 ? -7.245 -25.07 -14.675 1 80.83 84 GLU B CA 1
ATOM 2978 C C . GLU B 1 84 ? -7.338 -26.457 -14.045 1 80.83 84 GLU B C 1
ATOM 2980 O O . GLU B 1 84 ? -6.408 -27.259 -14.155 1 80.83 84 GLU B O 1
ATOM 2985 N N . PRO B 1 85 ? -8.482 -26.759 -13.416 1 87.62 85 PRO B N 1
ATOM 2986 C CA . PRO B 1 85 ? -8.657 -28.107 -12.868 1 87.62 85 PRO B CA 1
ATOM 2987 C C . PRO B 1 85 ? -8.76 -29.176 -13.954 1 87.62 85 PRO B C 1
ATOM 2989 O O . PRO B 1 85 ? -9.243 -28.898 -15.055 1 87.62 85 PRO B O 1
ATOM 2992 N N . ILE B 1 86 ? -8.336 -30.386 -13.602 1 86.54 86 ILE B N 1
ATOM 2993 C CA . ILE B 1 86 ? -8.432 -31.543 -14.486 1 86.54 86 ILE B CA 1
ATOM 2994 C C . ILE B 1 86 ? -9.021 -32.728 -13.723 1 86.54 86 ILE B C 1
ATOM 2996 O O . ILE B 1 86 ? -8.816 -32.859 -12.514 1 86.54 86 ILE B O 1
ATOM 3000 N N . ILE B 1 87 ? -9.847 -33.461 -14.385 1 86.38 87 ILE B N 1
ATOM 3001 C CA . ILE B 1 87 ? -10.308 -34.742 -13.86 1 86.38 87 ILE B CA 1
ATOM 3002 C C . ILE B 1 87 ? -9.727 -35.881 -14.695 1 86.38 87 ILE B C 1
ATOM 3004 O O . ILE B 1 87 ? -9.818 -35.866 -15.925 1 86.38 87 ILE B O 1
ATOM 3008 N N . GLU B 1 88 ? -9.098 -36.817 -14.016 1 87.32 88 GLU B N 1
ATOM 3009 C CA . GLU B 1 88 ? -8.489 -37.951 -14.705 1 87.32 88 GLU B CA 1
ATOM 3010 C C . GLU B 1 88 ? -8.965 -39.275 -14.115 1 87.32 88 GLU B C 1
ATOM 3012 O O . GLU B 1 88 ? -9.175 -39.383 -12.905 1 87.32 88 GLU B O 1
ATOM 3017 N N . ARG B 1 89 ? -9.063 -40.24 -15.007 1 85.76 89 ARG B N 1
ATOM 3018 C CA . ARG B 1 89 ? -9.412 -41.599 -14.608 1 85.76 89 ARG B CA 1
ATOM 3019 C C . ARG B 1 89 ? -8.175 -42.489 -14.556 1 85.76 89 ARG B C 1
ATOM 3021 O O . ARG B 1 89 ? -7.363 -42.488 -15.483 1 85.76 89 ARG B O 1
ATOM 3028 N N . PHE B 1 90 ? -8.047 -43.19 -13.457 1 85.84 90 PHE B N 1
ATOM 3029 C CA . PHE B 1 90 ? -6.938 -44.122 -13.294 1 85.84 90 PHE B CA 1
ATOM 3030 C C . PHE B 1 90 ? -7.45 -45.543 -13.09 1 85.84 90 PHE B C 1
ATOM 3032 O O . PHE B 1 90 ? -8.356 -45.772 -12.285 1 85.84 90 PHE B O 1
ATOM 3039 N N . ALA B 1 91 ? -6.909 -46.442 -13.874 1 82.15 91 ALA B N 1
ATOM 3040 C CA . ALA B 1 91 ? -7.234 -47.855 -13.693 1 82.15 91 ALA B CA 1
ATOM 3041 C C . ALA B 1 91 ? -6.428 -48.461 -12.548 1 82.15 91 ALA B C 1
ATOM 3043 O O . ALA B 1 91 ? -5.232 -48.194 -12.413 1 82.15 91 ALA B O 1
ATOM 3044 N N . LEU B 1 92 ? -7.058 -49.06 -11.673 1 75.86 92 LEU B N 1
ATOM 3045 C CA . LEU B 1 92 ? -6.379 -49.721 -10.563 1 75.86 92 LEU B CA 1
ATOM 3046 C C . LEU B 1 92 ? -6.041 -51.165 -10.916 1 75.86 92 LEU B C 1
ATOM 3048 O O . LEU B 1 92 ? -6.88 -51.891 -11.453 1 75.86 92 LEU B O 1
ATOM 3052 N N . SER B 1 93 ? -4.841 -51.367 -11.56 1 62.73 93 SER B N 1
ATOM 3053 C CA . SER B 1 93 ? -4.445 -52.705 -11.988 1 62.73 93 SER B CA 1
ATOM 3054 C C . SER B 1 93 ? -4.684 -53.731 -10.885 1 62.73 93 SER B C 1
ATOM 3056 O O . SER B 1 93 ? -4.591 -53.408 -9.699 1 62.73 93 SER B O 1
ATOM 3058 N N . ALA B 1 94 ? -5.377 -54.86 -11.316 1 50.31 94 ALA B N 1
ATOM 3059 C CA . ALA B 1 94 ? -5.516 -56.081 -10.527 1 50.31 94 ALA B CA 1
ATOM 3060 C C . ALA B 1 94 ? -4.155 -56.59 -10.061 1 50.31 94 ALA B C 1
ATOM 3062 O O . ALA B 1 94 ? -3.205 -56.65 -10.845 1 50.31 94 ALA B O 1
ATOM 3063 N N . ASP B 1 95 ? -3.637 -56.428 -8.963 1 44.44 95 ASP B N 1
ATOM 3064 C CA . ASP B 1 95 ? -2.577 -57.388 -8.671 1 44.44 95 ASP B CA 1
ATOM 3065 C C . ASP B 1 95 ? -2.783 -58.687 -9.446 1 44.44 95 ASP B C 1
ATOM 3067 O O . ASP B 1 95 ? -3.907 -59.012 -9.836 1 44.44 95 ASP B O 1
ATOM 3071 N N . LEU B 1 96 ? -1.72 -59.607 -9.754 1 37.44 96 LEU B N 1
ATOM 3072 C CA . LEU B 1 96 ? -1.655 -61.011 -10.146 1 37.44 96 LEU B CA 1
ATOM 3073 C C . LEU B 1 96 ? -2.678 -61.839 -9.376 1 37.44 96 LEU B C 1
ATOM 3075 O O . LEU B 1 96 ? -2.495 -62.108 -8.186 1 37.44 96 LEU B O 1
ATOM 3079 N N . GLY B 1 97 ? -3.987 -62.225 -9.869 1 41.08 97 GLY B N 1
ATOM 3080 C CA . GLY B 1 97 ? -5.108 -63.132 -9.681 1 41.08 97 GLY B CA 1
ATOM 3081 C C . GLY B 1 97 ? -6.451 -62.426 -9.665 1 41.08 97 GLY B C 1
ATOM 3082 O O . GLY B 1 97 ? -7.487 -63.046 -9.913 1 41.08 97 GLY B O 1
ATOM 3083 N N . GLN B 1 98 ? -6.931 -61.851 -8.48 1 40.98 98 GLN B N 1
ATOM 3084 C CA . GLN B 1 98 ? -8.307 -61.436 -8.229 1 40.98 98 GLN B CA 1
ATOM 3085 C C . GLN B 1 98 ? -8.681 -60.228 -9.082 1 40.98 98 GLN B C 1
ATOM 3087 O O . GLN B 1 98 ? -7.851 -59.348 -9.32 1 40.98 98 GLN B O 1
ATOM 3092 N N . CYS B 1 99 ? -9.779 -60.289 -10.001 1 42.25 99 CYS B N 1
ATOM 3093 C CA . CYS B 1 99 ? -10.542 -59.391 -10.861 1 42.25 99 CYS B CA 1
ATOM 3094 C C . CYS B 1 99 ? -10.623 -57.995 -10.256 1 42.25 99 CYS B C 1
ATOM 3096 O O . CYS B 1 99 ? -11.398 -57.157 -10.72 1 42.25 99 CYS B O 1
ATOM 3098 N N . CYS B 1 100 ? -10.347 -57.685 -9.004 1 49.47 100 CYS B N 1
ATOM 3099 C CA . CYS B 1 100 ? -10.938 -56.429 -8.555 1 49.47 100 CYS B CA 1
ATOM 3100 C C . CYS B 1 100 ? -10.422 -55.257 -9.382 1 49.47 100 CYS B C 1
ATOM 3102 O O . CYS B 1 100 ? -9.274 -54.839 -9.224 1 49.47 100 CYS B O 1
ATOM 3104 N N . GLY B 1 101 ? -10.384 -55.198 -10.752 1 60.49 101 GLY B N 1
ATOM 3105 C CA . GLY B 1 101 ? -10.231 -54.149 -11.746 1 60.49 101 GLY B CA 1
ATOM 3106 C C . GLY B 1 101 ? -10.99 -52.882 -11.399 1 60.49 101 GLY B C 1
ATOM 3107 O O . GLY B 1 101 ? -12.217 -52.838 -11.509 1 60.49 101 GLY B O 1
ATOM 3108 N N . GLY B 1 102 ? -10.549 -52.034 -10.425 1 73.89 102 GLY B N 1
ATOM 3109 C CA . GLY B 1 102 ? -11.251 -50.804 -10.096 1 73.89 102 GLY B CA 1
ATOM 3110 C C . GLY B 1 102 ? -10.663 -49.582 -10.775 1 73.89 102 GLY B C 1
ATOM 3111 O O . GLY B 1 102 ? -9.737 -49.698 -11.581 1 73.89 102 GLY B O 1
ATOM 3112 N N . ALA B 1 103 ? -11.473 -48.644 -10.836 1 82.15 103 ALA B N 1
ATOM 3113 C CA . ALA B 1 103 ? -11.043 -47.355 -11.373 1 82.15 103 ALA B CA 1
ATOM 3114 C C . ALA B 1 103 ? -11.367 -46.222 -10.404 1 82.15 103 ALA B C 1
ATOM 3116 O O . ALA B 1 103 ? -12.28 -46.339 -9.584 1 82.15 103 ALA B O 1
ATOM 3117 N N . VAL B 1 104 ? -10.518 -45.263 -10.496 1 83.29 104 VAL B N 1
ATOM 3118 C CA . VAL B 1 104 ? -10.728 -44.094 -9.647 1 83.29 104 VAL B CA 1
ATOM 3119 C C . VAL B 1 104 ? -10.657 -42.824 -10.491 1 83.29 104 VAL B C 1
ATOM 3121 O O . VAL B 1 104 ? -9.841 -42.727 -11.411 1 83.29 104 VAL B O 1
ATOM 3124 N N . GLN B 1 105 ? -11.557 -41.881 -10.204 1 87.02 105 GLN B N 1
ATOM 3125 C CA . GLN B 1 105 ? -11.508 -40.543 -10.784 1 87.02 105 GLN B CA 1
ATOM 3126 C C . GLN B 1 105 ? -10.932 -39.534 -9.795 1 87.02 105 GLN B C 1
ATOM 3128 O O . GLN B 1 105 ? -11.427 -39.405 -8.673 1 87.02 105 GLN B O 1
ATOM 3133 N N . VAL B 1 106 ? -9.883 -38.866 -10.294 1 89.45 106 VAL B N 1
ATOM 3134 C CA . VAL B 1 106 ? -9.18 -37.918 -9.435 1 89.45 106 VAL B CA 1
ATOM 3135 C C . VAL B 1 106 ? -9.255 -36.518 -10.041 1 89.45 106 VAL B C 1
ATOM 3137 O O . VAL B 1 106 ? -9.025 -36.341 -11.24 1 89.45 106 VAL B O 1
ATOM 3140 N N . MET B 1 107 ? -9.687 -35.531 -9.195 1 91.1 107 MET B N 1
ATOM 3141 C CA . MET B 1 107 ? -9.662 -34.124 -9.587 1 91.1 107 MET B CA 1
ATOM 3142 C C . MET B 1 107 ? -8.357 -33.463 -9.156 1 91.1 107 MET B C 1
ATOM 3144 O O . MET B 1 107 ? -7.913 -33.636 -8.02 1 91.1 107 MET B O 1
ATOM 3148 N N . PHE B 1 108 ? -7.704 -32.767 -10.095 1 93.13 108 PHE B N 1
ATOM 3149 C CA . PHE B 1 108 ? -6.507 -31.98 -9.825 1 93.13 108 PHE B CA 1
ATOM 3150 C C . PHE B 1 108 ? -6.827 -30.49 -9.827 1 93.13 108 PHE B C 1
ATOM 3152 O O . PHE B 1 108 ? -7.356 -29.965 -10.809 1 93.13 108 PHE B O 1
ATOM 3159 N N . GLU B 1 109 ? -6.555 -29.839 -8.734 1 92.86 109 GLU B N 1
ATOM 3160 C CA . GLU B 1 109 ? -6.652 -28.385 -8.649 1 92.86 109 GLU B CA 1
ATOM 3161 C C . GLU B 1 109 ? -5.284 -27.753 -8.409 1 92.86 109 GLU B C 1
ATOM 3163 O O . GLU B 1 109 ? -4.544 -28.181 -7.521 1 92.86 109 GLU B O 1
ATOM 3168 N N . PHE B 1 110 ? -4.967 -26.793 -9.249 1 91.77 110 PHE B N 1
ATOM 3169 C CA . PHE B 1 110 ? -3.639 -26.193 -9.193 1 91.77 110 PHE B CA 1
ATOM 3170 C C . PHE B 1 110 ? -3.698 -24.803 -8.571 1 91.77 110 PHE B C 1
ATOM 3172 O O . PHE B 1 110 ? -4.615 -24.03 -8.853 1 91.77 110 PHE B O 1
ATOM 3179 N N . PHE B 1 111 ? -2.787 -24.611 -7.71 1 87.79 111 PHE B N 1
ATOM 3180 C CA . PHE B 1 111 ? -2.739 -23.357 -6.967 1 87.79 111 PHE B CA 1
ATOM 3181 C C . PHE B 1 111 ? -1.37 -22.702 -7.097 1 87.79 111 PHE B C 1
ATOM 3183 O O . PHE B 1 111 ? -0.352 -23.392 -7.19 1 87.79 111 PHE B O 1
ATOM 3190 N N . GLN B 1 112 ? -1.285 -21.428 -7.145 1 84.69 112 GLN B N 1
ATOM 3191 C CA . GLN B 1 112 ? -0.086 -20.597 -7.114 1 84.69 112 GLN B CA 1
ATOM 3192 C C . GLN B 1 112 ? 0.782 -20.836 -8.347 1 84.69 112 GLN B C 1
ATOM 3194 O O . GLN B 1 112 ? 2.007 -20.715 -8.284 1 84.69 112 GLN B O 1
ATOM 3199 N N . THR B 1 113 ? 0.196 -21.378 -9.397 1 83.24 113 THR B N 1
ATOM 3200 C CA . THR B 1 113 ? 0.981 -21.699 -10.584 1 83.24 113 THR B CA 1
ATOM 3201 C C . THR B 1 113 ? 1.298 -20.436 -11.38 1 83.24 113 THR B C 1
ATOM 3203 O O . THR B 1 113 ? 2.255 -20.41 -12.157 1 83.24 113 THR B O 1
ATOM 3206 N N . GLN B 1 114 ? 0.547 -19.486 -11.117 1 81.43 114 GLN B N 1
ATOM 3207 C CA . GLN B 1 114 ? 0.718 -18.263 -11.894 1 81.43 114 GLN B CA 1
ATOM 3208 C C . GLN B 1 114 ? 1.058 -17.081 -10.992 1 81.43 114 GLN B C 1
ATOM 3210 O O . GLN B 1 114 ? 0.926 -15.924 -11.398 1 81.43 114 GLN B O 1
ATOM 3215 N N . THR B 1 115 ? 1.511 -17.446 -9.835 1 87.61 115 THR B N 1
ATOM 3216 C CA . THR B 1 115 ? 1.825 -16.383 -8.887 1 87.61 115 THR B CA 1
ATOM 3217 C C . THR B 1 115 ? 3.13 -15.688 -9.266 1 87.61 115 THR B C 1
ATOM 3219 O O . THR B 1 115 ? 4.175 -16.334 -9.372 1 87.61 115 THR B O 1
ATOM 3222 N N . PRO B 1 116 ? 3.116 -14.461 -9.488 1 92.7 116 PRO B N 1
ATOM 3223 C CA . PRO B 1 116 ? 4.348 -13.735 -9.807 1 92.7 116 PRO B CA 1
ATOM 3224 C C . PRO B 1 116 ? 5.382 -13.804 -8.686 1 92.7 116 PRO B C 1
ATOM 3226 O O . PRO B 1 116 ? 5.025 -13.726 -7.507 1 92.7 116 PRO B O 1
ATOM 3229 N N . GLN B 1 117 ? 6.63 -14.068 -9.059 1 92.58 117 GLN B N 1
ATOM 3230 C CA . GLN B 1 117 ? 7.767 -14.021 -8.146 1 92.58 117 GLN B CA 1
ATOM 3231 C C . GLN B 1 117 ? 8.448 -12.655 -8.185 1 92.58 117 GLN B C 1
ATOM 3233 O O . GLN B 1 117 ? 8.843 -12.184 -9.254 1 92.58 117 GLN B O 1
ATOM 3238 N N . VAL B 1 118 ? 8.585 -12.026 -7.004 1 97.5 118 VAL B N 1
ATOM 3239 C CA . VAL B 1 118 ? 9.217 -10.714 -6.915 1 97.5 118 VAL B CA 1
ATOM 3240 C C . VAL B 1 118 ? 10.475 -10.803 -6.055 1 97.5 118 VAL B C 1
ATOM 3242 O O . VAL B 1 118 ? 10.429 -11.294 -4.925 1 97.5 118 VAL B O 1
ATOM 3245 N N . ALA B 1 119 ? 11.622 -10.437 -6.596 1 98.38 119 ALA B N 1
ATOM 3246 C CA . ALA B 1 119 ? 12.875 -10.34 -5.853 1 98.38 119 ALA B CA 1
ATOM 3247 C C . ALA B 1 119 ? 13.302 -8.884 -5.686 1 98.38 119 ALA B C 1
ATOM 3249 O O . ALA B 1 119 ? 13.433 -8.152 -6.67 1 98.38 119 ALA B O 1
ATOM 3250 N N . ILE B 1 120 ? 13.504 -8.463 -4.485 1 98.82 120 ILE B N 1
ATOM 3251 C CA . ILE B 1 120 ? 13.898 -7.089 -4.193 1 98.82 120 ILE B CA 1
ATOM 3252 C C . ILE B 1 120 ? 15.315 -7.068 -3.625 1 98.82 120 ILE B C 1
ATOM 3254 O O . ILE B 1 120 ? 15.589 -7.693 -2.597 1 98.82 120 ILE B O 1
ATOM 3258 N N . PHE B 1 121 ? 16.191 -6.395 -4.31 1 98.85 121 PHE B N 1
ATOM 3259 C CA . PHE B 1 121 ? 17.537 -6.16 -3.799 1 98.85 121 PHE B CA 1
ATOM 3260 C C . PHE B 1 121 ? 17.604 -4.84 -3.04 1 98.85 121 PHE B C 1
ATOM 3262 O O . PHE B 1 121 ? 17.454 -3.769 -3.631 1 98.85 121 PHE B O 1
ATOM 3269 N N . GLY B 1 122 ? 17.892 -4.906 -1.748 1 98.43 122 GLY B N 1
ATOM 3270 C CA . GLY B 1 122 ? 17.874 -3.745 -0.873 1 98.43 122 GLY B CA 1
ATOM 3271 C C . GLY B 1 122 ? 16.694 -3.733 0.08 1 98.43 122 GLY B C 1
ATOM 3272 O O . GLY B 1 122 ? 15.542 -3.654 -0.352 1 98.43 122 GLY B O 1
ATOM 3273 N N . ALA B 1 123 ? 16.969 -3.721 1.36 1 97.83 123 ALA B N 1
ATOM 3274 C CA . ALA B 1 123 ? 15.93 -3.838 2.38 1 97.83 123 ALA B CA 1
ATOM 3275 C C . ALA B 1 123 ? 15.67 -2.495 3.056 1 97.83 123 ALA B C 1
ATOM 3277 O O . ALA B 1 123 ? 15.196 -2.447 4.193 1 97.83 123 ALA B O 1
ATOM 3278 N N . GLY B 1 124 ? 16.013 -1.404 2.356 1 95.09 124 GLY B N 1
ATOM 3279 C CA . GLY B 1 124 ? 15.893 -0.078 2.941 1 95.09 124 GLY B CA 1
ATOM 3280 C C . GLY B 1 124 ? 14.455 0.347 3.168 1 95.09 124 GLY B C 1
ATOM 3281 O O . GLY B 1 124 ? 13.545 -0.484 3.137 1 95.09 124 GLY B O 1
ATOM 3282 N N . HIS B 1 125 ? 14.238 1.608 3.345 1 92.81 125 HIS B N 1
ATOM 3283 C CA . HIS B 1 125 ? 12.952 2.163 3.753 1 92.81 125 HIS B CA 1
ATOM 3284 C C . HIS B 1 125 ? 11.888 1.928 2.687 1 92.81 125 HIS B C 1
ATOM 3286 O O . HIS B 1 125 ? 10.753 1.566 3.006 1 92.81 125 HIS B O 1
ATOM 3292 N N . VAL B 1 126 ? 12.267 2.107 1.475 1 95.72 126 VAL B N 1
ATOM 3293 C CA . VAL B 1 126 ? 11.298 1.913 0.401 1 95.72 126 VAL B CA 1
ATOM 3294 C C . VAL B 1 126 ? 10.889 0.443 0.334 1 95.72 126 VAL B C 1
ATOM 3296 O O . VAL B 1 126 ? 9.708 0.128 0.166 1 95.72 126 VAL B O 1
ATOM 3299 N N . CYS B 1 127 ? 11.852 -0.463 0.518 1 98.12 127 CYS B N 1
ATOM 3300 C CA . CYS B 1 127 ? 11.553 -1.891 0.515 1 98.12 127 CYS B CA 1
ATOM 3301 C C . CYS B 1 127 ? 10.603 -2.251 1.651 1 98.12 127 CYS B C 1
ATOM 3303 O O . CYS B 1 127 ? 9.664 -3.025 1.459 1 98.12 127 CYS B O 1
ATOM 3305 N N . GLN B 1 128 ? 10.847 -1.691 2.777 1 96.01 128 GLN B N 1
ATOM 3306 C CA . GLN B 1 128 ? 9.982 -1.946 3.924 1 96.01 128 GLN B CA 1
ATOM 3307 C C . GLN B 1 128 ? 8.542 -1.537 3.629 1 96.01 128 GLN B C 1
ATOM 3309 O O . GLN B 1 128 ? 7.608 -2.292 3.907 1 96.01 128 GLN B O 1
ATOM 3314 N N . ALA B 1 129 ? 8.408 -0.399 3.076 1 96.67 129 ALA B N 1
ATOM 3315 C CA . ALA B 1 129 ? 7.08 0.088 2.71 1 96.67 129 ALA B CA 1
ATOM 3316 C C . ALA B 1 129 ? 6.472 -0.76 1.596 1 96.67 129 ALA B C 1
ATOM 3318 O O . ALA B 1 129 ? 5.303 -1.146 1.669 1 96.67 129 ALA B O 1
ATOM 3319 N N . LEU B 1 130 ? 7.246 -1.092 0.634 1 98.39 130 LEU B N 1
ATOM 3320 C CA . LEU B 1 130 ? 6.788 -1.83 -0.538 1 98.39 130 LEU B CA 1
ATOM 3321 C C . LEU B 1 130 ? 6.32 -3.229 -0.151 1 98.39 130 LEU B C 1
ATOM 3323 O O . LEU B 1 130 ? 5.287 -3.698 -0.634 1 98.39 130 LEU B O 1
ATOM 3327 N N . THR B 1 131 ? 7.038 -3.877 0.735 1 97.54 131 THR B N 1
ATOM 3328 C CA . THR B 1 131 ? 6.697 -5.243 1.119 1 97.54 131 THR B CA 1
ATOM 3329 C C . THR B 1 131 ? 5.401 -5.27 1.924 1 97.54 131 THR B C 1
ATOM 3331 O O . THR B 1 131 ? 4.657 -6.253 1.879 1 97.54 131 THR B O 1
ATOM 3334 N N . SER B 1 132 ? 5.124 -4.192 2.615 1 94.96 132 SER B N 1
ATOM 3335 C CA . SER B 1 132 ? 3.855 -4.115 3.331 1 94.96 132 SER B CA 1
ATOM 3336 C C . SER B 1 132 ? 2.674 -4.148 2.367 1 94.96 132 SER B C 1
ATOM 3338 O O . SER B 1 132 ? 1.609 -4.674 2.699 1 94.96 132 SER B O 1
ATOM 3340 N N . ILE B 1 133 ? 2.843 -3.629 1.182 1 97.61 133 ILE B N 1
ATOM 3341 C CA . ILE B 1 133 ? 1.8 -3.644 0.163 1 97.61 133 ILE B CA 1
ATOM 3342 C C . ILE B 1 133 ? 1.82 -4.979 -0.578 1 97.61 133 ILE B C 1
ATOM 3344 O O . ILE B 1 133 ? 0.792 -5.65 -0.689 1 97.61 133 ILE B O 1
ATOM 3348 N N . LEU B 1 134 ? 2.985 -5.426 -0.961 1 97.02 134 LEU B N 1
ATOM 3349 C CA . LEU B 1 134 ? 3.114 -6.617 -1.793 1 97.02 134 LEU B CA 1
ATOM 3350 C C . LEU B 1 134 ? 2.639 -7.857 -1.044 1 97.02 134 LEU B C 1
ATOM 3352 O O . LEU B 1 134 ? 2.126 -8.798 -1.655 1 97.02 134 LEU B O 1
ATOM 3356 N N . SER B 1 135 ? 2.785 -7.851 0.253 1 93.05 135 SER B N 1
ATOM 3357 C CA . SER B 1 135 ? 2.343 -8.982 1.061 1 93.05 135 SER B CA 1
ATOM 3358 C C . SER B 1 135 ? 0.832 -9.169 0.972 1 93.05 135 SER B C 1
ATOM 3360 O O . SER B 1 135 ? 0.318 -10.254 1.251 1 93.05 135 SER B O 1
ATOM 3362 N N . GLY B 1 136 ? 0.148 -8.132 0.587 1 92.24 136 GLY B N 1
ATOM 3363 C CA . GLY B 1 136 ? -1.296 -8.213 0.435 1 92.24 136 GLY B CA 1
ATOM 3364 C C . GLY B 1 136 ? -1.733 -8.463 -0.996 1 92.24 136 GLY B C 1
ATOM 3365 O O . GLY B 1 136 ? -2.929 -8.563 -1.277 1 92.24 136 GLY B O 1
ATOM 3366 N N . LEU B 1 137 ? -0.83 -8.537 -1.882 1 93.21 137 LEU B N 1
ATOM 3367 C CA . LEU B 1 137 ? -1.088 -8.829 -3.288 1 93.21 137 LEU B CA 1
ATOM 3368 C C . LEU B 1 137 ? -0.784 -10.29 -3.604 1 93.21 137 LEU B C 1
ATOM 3370 O O . LEU B 1 137 ? -0.066 -10.955 -2.854 1 93.21 137 LEU B O 1
ATOM 3374 N N . PRO B 1 138 ? -1.368 -10.832 -4.628 1 87.43 138 PRO B N 1
ATOM 3375 C CA . PRO B 1 138 ? -1.119 -12.23 -4.985 1 87.43 138 PRO B CA 1
ATOM 3376 C C . PRO B 1 138 ? 0.237 -12.434 -5.657 1 87.43 138 PRO B C 1
ATOM 3378 O O . PRO B 1 138 ? 0.298 -12.77 -6.843 1 87.43 138 PRO B O 1
ATOM 3381 N N . CYS B 1 139 ? 1.269 -12.275 -4.887 1 92.81 139 CYS B N 1
ATOM 3382 C CA . CYS B 1 139 ? 2.637 -12.491 -5.345 1 92.81 139 CYS B CA 1
ATOM 3383 C C . CYS B 1 139 ? 3.518 -13 -4.211 1 92.81 139 CYS B C 1
ATOM 3385 O O . CYS B 1 139 ? 3.122 -12.958 -3.044 1 92.81 139 CYS B O 1
ATOM 3387 N N . HIS B 1 140 ? 4.598 -13.568 -4.61 1 91.25 140 HIS B N 1
ATOM 3388 C CA . HIS B 1 140 ? 5.608 -14.015 -3.658 1 91.25 140 HIS B CA 1
ATOM 3389 C C . HIS B 1 140 ? 6.814 -13.082 -3.655 1 91.25 140 HIS B C 1
ATOM 3391 O O . HIS B 1 140 ? 7.383 -12.792 -4.71 1 91.25 140 HIS B O 1
ATOM 3397 N N . VAL B 1 141 ? 7.225 -12.642 -2.433 1 95.92 141 VAL B N 1
ATOM 3398 C CA . VAL B 1 141 ? 8.276 -11.635 -2.336 1 95.92 141 VAL B CA 1
ATOM 3399 C C . VAL B 1 141 ? 9.492 -12.224 -1.624 1 95.92 141 VAL B C 1
ATOM 3401 O O . VAL B 1 141 ? 9.356 -12.874 -0.584 1 95.92 141 VAL B O 1
ATOM 3404 N N . LYS B 1 142 ? 10.625 -12.055 -2.213 1 95.87 142 LYS B N 1
ATOM 3405 C CA . LYS B 1 142 ? 11.921 -12.351 -1.609 1 95.87 142 LYS B CA 1
ATOM 3406 C C . LYS B 1 142 ? 12.79 -11.099 -1.533 1 95.87 142 LYS B C 1
ATOM 3408 O O . LYS B 1 142 ? 12.936 -10.377 -2.522 1 95.87 142 LYS B O 1
ATOM 3413 N N . VAL B 1 143 ? 13.353 -10.831 -0.349 1 98.32 143 VAL B N 1
ATOM 3414 C CA . VAL B 1 143 ? 14.195 -9.653 -0.169 1 98.32 143 VAL B CA 1
ATOM 3415 C C . VAL B 1 143 ? 15.637 -10.082 0.091 1 98.32 143 VAL B C 1
ATOM 3417 O O . VAL B 1 143 ? 15.891 -10.951 0.929 1 98.32 143 VAL B O 1
ATOM 3420 N N . ILE B 1 144 ? 16.565 -9.502 -0.625 1 98.66 144 ILE B N 1
ATOM 3421 C CA . ILE B 1 144 ? 17.985 -9.827 -0.547 1 98.66 144 ILE B CA 1
ATOM 3422 C C . ILE B 1 144 ? 18.771 -8.599 -0.093 1 98.66 144 ILE B C 1
ATOM 3424 O O . ILE B 1 144 ? 18.598 -7.507 -0.638 1 98.66 144 ILE B O 1
ATOM 3428 N N . ASP B 1 145 ? 19.587 -8.74 0.852 1 98.13 145 ASP B N 1
ATOM 3429 C CA . ASP B 1 145 ? 20.435 -7.666 1.36 1 98.13 145 ASP B CA 1
ATOM 3430 C C . ASP B 1 145 ? 21.687 -8.224 2.032 1 98.13 145 ASP B C 1
ATOM 3432 O O . ASP B 1 145 ? 21.76 -9.42 2.323 1 98.13 145 ASP B O 1
ATOM 3436 N N . SER B 1 146 ? 22.7 -7.372 2.164 1 97.46 146 SER B N 1
ATOM 3437 C CA . SER B 1 146 ? 23.915 -7.78 2.862 1 97.46 146 SER B CA 1
ATOM 3438 C C . SER B 1 146 ? 23.859 -7.401 4.338 1 97.46 146 SER B C 1
ATOM 3440 O O . SER B 1 146 ? 24.747 -7.764 5.112 1 97.46 146 SER B O 1
ATOM 3442 N N . ARG B 1 147 ? 22.812 -6.715 4.794 1 95.72 147 ARG B N 1
ATOM 3443 C CA . ARG B 1 147 ? 22.689 -6.183 6.147 1 95.72 147 ARG B CA 1
ATOM 3444 C C . ARG B 1 147 ? 21.585 -6.897 6.919 1 95.72 147 ARG B C 1
ATOM 3446 O O . ARG B 1 147 ? 20.399 -6.678 6.662 1 95.72 147 ARG B O 1
ATOM 3453 N N . PRO B 1 148 ? 21.95 -7.647 7.854 1 95.83 148 PRO B N 1
ATOM 3454 C CA . PRO B 1 148 ? 20.966 -8.475 8.555 1 95.83 148 PRO B CA 1
ATOM 3455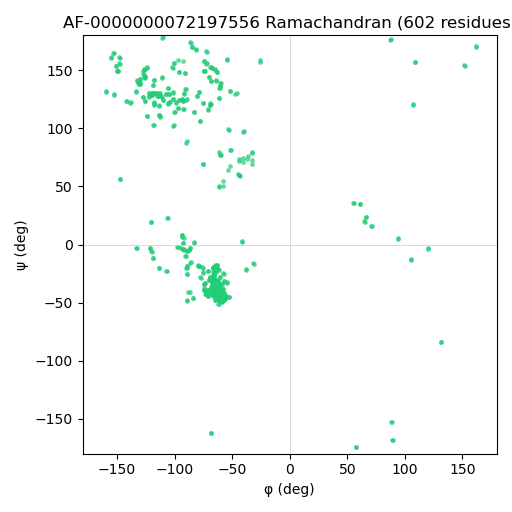 C C . PRO B 1 148 ? 19.955 -7.648 9.345 1 95.83 148 PRO B C 1
ATOM 3457 O O . PRO B 1 148 ? 18.795 -8.048 9.48 1 95.83 148 PRO B O 1
ATOM 3460 N N . GLU B 1 149 ? 20.343 -6.529 9.87 1 93.87 149 GLU B N 1
ATOM 3461 C CA . GLU B 1 149 ? 19.472 -5.693 10.691 1 93.87 149 GLU B CA 1
ATOM 3462 C C . GLU B 1 149 ? 18.3 -5.152 9.878 1 93.87 149 GLU B C 1
ATOM 3464 O O . GLU B 1 149 ? 17.243 -4.843 10.432 1 93.87 149 GLU B O 1
ATOM 3469 N N . TRP B 1 150 ? 18.515 -5.091 8.586 1 93.7 150 TRP B N 1
ATOM 3470 C CA . TRP B 1 150 ? 17.46 -4.577 7.718 1 93.7 150 TRP B CA 1
ATOM 3471 C C . TRP B 1 150 ? 16.536 -5.7 7.261 1 93.7 150 TRP B C 1
ATOM 3473 O O . TRP B 1 150 ? 15.404 -5.448 6.841 1 93.7 150 TRP B O 1
ATOM 3483 N N . LEU B 1 151 ? 16.995 -6.97 7.361 1 97.33 151 LEU B N 1
ATOM 3484 C CA . LEU B 1 151 ? 16.218 -8.127 6.929 1 97.33 151 LEU B CA 1
ATOM 3485 C C . LEU B 1 151 ? 15.344 -8.648 8.065 1 97.33 151 LEU B C 1
ATOM 3487 O O . LEU B 1 151 ? 14.259 -9.183 7.824 1 97.33 151 LEU B O 1
ATOM 3491 N N . SER B 1 152 ? 15.722 -8.418 9.245 1 95.92 152 SER B N 1
ATOM 3492 C CA . SER B 1 152 ? 15.09 -9.008 10.421 1 95.92 152 SER B CA 1
ATOM 3493 C C . SER B 1 152 ? 13.627 -8.592 10.529 1 95.92 152 SER B C 1
ATOM 3495 O O . SER B 1 152 ? 12.745 -9.439 10.688 1 95.92 152 SER B O 1
ATOM 3497 N N . PRO B 1 153 ? 13.36 -7.28 10.375 1 93.46 153 PRO B N 1
ATOM 3498 C CA . PRO B 1 153 ? 11.952 -6.891 10.483 1 93.46 153 PRO B CA 1
ATOM 3499 C C . PRO B 1 153 ? 11.079 -7.524 9.402 1 93.46 153 PRO B C 1
ATOM 3501 O O . PRO B 1 153 ? 9.899 -7.797 9.637 1 93.46 153 PRO B O 1
ATOM 3504 N N . LEU B 1 154 ? 11.615 -7.775 8.277 1 95.09 154 LEU B N 1
ATOM 3505 C CA . LEU B 1 154 ? 10.878 -8.37 7.168 1 95.09 154 LEU B CA 1
ATOM 3506 C C . LEU B 1 154 ? 10.603 -9.847 7.428 1 95.09 154 LEU B C 1
ATOM 3508 O O . LEU B 1 154 ? 9.484 -10.321 7.217 1 95.09 154 LEU B O 1
ATOM 3512 N N . SER B 1 155 ? 11.618 -10.518 7.937 1 93.83 155 SER B N 1
ATOM 3513 C CA . SER B 1 155 ? 11.458 -11.93 8.268 1 93.83 155 SER B CA 1
ATOM 3514 C C . SER B 1 155 ? 10.407 -12.128 9.354 1 93.83 155 SER B C 1
ATOM 3516 O O . SER B 1 155 ? 9.631 -13.085 9.308 1 93.83 155 SER B O 1
ATOM 3518 N N . GLN B 1 156 ? 10.356 -11.263 10.258 1 91.45 156 GLN B N 1
ATOM 3519 C CA . GLN B 1 156 ? 9.399 -11.329 11.358 1 91.45 156 GLN B CA 1
ATOM 3520 C C . GLN B 1 156 ? 7.969 -11.154 10.854 1 91.45 156 GLN B C 1
ATOM 3522 O O . GLN B 1 156 ? 7.02 -11.618 11.49 1 91.45 156 GLN B O 1
ATOM 3527 N N . LYS B 1 157 ? 7.9 -10.528 9.743 1 90.03 157 LYS B N 1
ATOM 3528 C CA . LYS B 1 157 ? 6.583 -10.312 9.152 1 90.03 157 LYS B CA 1
ATOM 3529 C C . LYS B 1 157 ? 6.228 -11.431 8.176 1 90.03 157 LYS B C 1
ATOM 3531 O O . LYS B 1 157 ? 5.221 -11.35 7.47 1 90.03 157 LYS B O 1
ATOM 3536 N N . GLY B 1 158 ? 7.14 -12.438 8.018 1 87.75 158 GLY B N 1
ATOM 3537 C CA . GLY B 1 158 ? 6.86 -13.599 7.188 1 87.75 158 GLY B CA 1
ATOM 3538 C C . GLY B 1 158 ? 7.366 -13.451 5.765 1 87.75 158 GLY B C 1
ATOM 3539 O O . GLY B 1 158 ? 7.09 -14.296 4.911 1 87.75 158 GLY B O 1
ATOM 3540 N N . ILE B 1 159 ? 8.054 -12.405 5.484 1 92.11 159 ILE B N 1
ATOM 3541 C CA . ILE B 1 159 ? 8.622 -12.193 4.156 1 92.11 159 ILE B CA 1
ATOM 3542 C C . ILE B 1 159 ? 9.895 -13.022 4.001 1 92.11 159 ILE B C 1
ATOM 3544 O O . ILE B 1 159 ? 10.724 -13.074 4.912 1 92.11 159 ILE B O 1
ATOM 3548 N N . GLU B 1 160 ? 9.984 -13.736 2.919 1 93.17 160 GLU B N 1
ATOM 3549 C CA . GLU B 1 160 ? 11.212 -14.475 2.643 1 93.17 160 GLU B CA 1
ATOM 3550 C C . GLU B 1 160 ? 12.402 -13.532 2.494 1 93.17 160 GLU B C 1
ATOM 3552 O O . GLU B 1 160 ? 12.331 -12.545 1.759 1 93.17 160 GLU B O 1
ATOM 3557 N N . THR B 1 161 ? 13.457 -13.792 3.266 1 96.7 161 THR B N 1
ATOM 3558 C CA . THR B 1 161 ? 14.661 -12.97 3.212 1 96.7 161 THR B CA 1
ATOM 3559 C C . THR B 1 161 ? 15.888 -13.826 2.912 1 96.7 161 THR B C 1
ATOM 3561 O O . THR B 1 161 ? 15.883 -15.035 3.158 1 96.7 161 THR B O 1
ATOM 3564 N N . SER B 1 162 ? 16.889 -13.222 2.305 1 97.14 162 SER B N 1
ATOM 3565 C CA . SER B 1 162 ? 18.154 -13.883 2 1 97.14 162 SER B CA 1
ATOM 3566 C C . SER B 1 162 ? 19.339 -12.962 2.272 1 97.14 162 SER B C 1
ATOM 3568 O O . SER B 1 162 ? 19.408 -11.855 1.733 1 97.14 162 SER B O 1
ATOM 3570 N N . LEU B 1 163 ? 20.176 -13.425 3.103 1 97.46 163 LEU B N 1
ATOM 3571 C CA . LEU B 1 163 ? 21.379 -12.676 3.45 1 97.46 163 LEU B CA 1
ATOM 3572 C C . LEU B 1 163 ? 22.547 -13.078 2.556 1 97.46 163 LEU B C 1
ATOM 3574 O O . LEU B 1 163 ? 22.884 -14.261 2.461 1 97.46 163 LEU B O 1
ATOM 3578 N N . HIS B 1 164 ? 23.139 -12.141 1.884 1 96.73 164 HIS B N 1
ATOM 3579 C CA . HIS B 1 164 ? 24.328 -12.342 1.064 1 96.73 164 HIS B CA 1
ATOM 3580 C C . HIS B 1 164 ? 25.369 -11.259 1.328 1 96.73 164 HIS B C 1
ATOM 3582 O O . HIS B 1 164 ? 25.047 -10.069 1.324 1 96.73 164 HIS B O 1
ATOM 3588 N N . ALA B 1 165 ? 26.54 -11.722 1.523 1 95.9 165 ALA B N 1
ATOM 3589 C CA . ALA B 1 165 ? 27.612 -10.735 1.624 1 95.9 165 ALA B CA 1
ATOM 3590 C C . ALA B 1 165 ? 27.721 -9.911 0.344 1 95.9 165 ALA B C 1
ATOM 3592 O O . ALA B 1 165 ? 27.912 -8.693 0.396 1 95.9 165 ALA B O 1
ATOM 3593 N N . ASN B 1 166 ? 27.581 -10.586 -0.724 1 96.89 166 ASN B N 1
ATOM 3594 C CA . ASN B 1 166 ? 27.468 -9.96 -2.036 1 96.89 166 ASN B CA 1
ATOM 3595 C C . ASN B 1 166 ? 26.127 -10.275 -2.694 1 96.89 166 ASN B C 1
ATOM 3597 O O . ASN B 1 166 ? 25.966 -11.328 -3.313 1 96.89 166 ASN B O 1
ATOM 3601 N N . PRO B 1 167 ? 25.211 -9.344 -2.681 1 97.66 167 PRO B N 1
ATOM 3602 C CA . PRO B 1 167 ? 23.86 -9.584 -3.194 1 97.66 167 PRO B CA 1
ATOM 3603 C C . PRO B 1 167 ? 23.854 -10.046 -4.649 1 97.66 167 PRO B C 1
ATOM 3605 O O . PRO B 1 167 ? 22.925 -10.735 -5.078 1 97.66 167 PRO B O 1
ATOM 3608 N N . VAL B 1 168 ? 24.851 -9.726 -5.419 1 97.89 168 VAL B N 1
ATOM 3609 C CA . VAL B 1 168 ? 24.923 -10.093 -6.83 1 97.89 168 VAL B CA 1
ATOM 3610 C C . VAL B 1 168 ? 24.899 -11.613 -6.971 1 97.89 168 VAL B C 1
ATOM 3612 O O . VAL B 1 168 ? 24.35 -12.145 -7.939 1 97.89 168 VAL B O 1
ATOM 3615 N N . ASP B 1 169 ? 25.362 -12.341 -5.987 1 96.9 169 ASP B N 1
ATOM 3616 C CA . ASP B 1 169 ? 25.427 -13.799 -5.992 1 96.9 169 ASP B CA 1
ATOM 3617 C C . ASP B 1 169 ? 24.028 -14.411 -5.982 1 96.9 169 ASP B C 1
ATOM 3619 O O . ASP B 1 169 ? 23.846 -15.562 -6.384 1 96.9 169 ASP B O 1
ATOM 3623 N N . ALA B 1 170 ? 23.096 -13.667 -5.583 1 97.35 170 ALA B N 1
ATOM 3624 C CA . ALA B 1 170 ? 21.739 -14.185 -5.428 1 97.35 170 ALA B CA 1
ATOM 3625 C C . ALA B 1 170 ? 21.032 -14.285 -6.777 1 97.35 170 ALA B C 1
ATOM 3627 O O . ALA B 1 170 ? 20.029 -14.99 -6.909 1 97.35 170 ALA B O 1
ATOM 3628 N N . ILE B 1 171 ? 21.489 -13.617 -7.8 1 97.59 171 ILE B N 1
ATOM 3629 C CA . ILE B 1 171 ? 20.825 -13.535 -9.097 1 97.59 171 ILE B CA 1
ATOM 3630 C C . ILE B 1 171 ? 20.694 -14.932 -9.699 1 97.59 171 ILE B C 1
ATOM 3632 O O . ILE B 1 171 ? 19.639 -15.292 -10.226 1 97.59 171 ILE B O 1
ATOM 3636 N N . GLU B 1 172 ? 21.694 -15.757 -9.496 1 94.53 172 GLU B N 1
ATOM 3637 C CA . GLU B 1 172 ? 21.727 -17.09 -10.091 1 94.53 172 GLU B CA 1
ATOM 3638 C C . GLU B 1 172 ? 20.703 -18.012 -9.435 1 94.53 172 GLU B C 1
ATOM 3640 O O . GLU B 1 172 ? 20.244 -18.976 -10.051 1 94.53 172 GLU B O 1
ATOM 3645 N N . THR B 1 173 ? 20.332 -17.703 -8.272 1 93.57 173 THR B N 1
ATOM 3646 C CA . THR B 1 173 ? 19.444 -18.578 -7.515 1 93.57 173 THR B CA 1
ATOM 3647 C C . THR B 1 173 ? 17.983 -18.219 -7.771 1 93.57 173 THR B C 1
ATOM 3649 O O . THR B 1 173 ? 17.079 -18.967 -7.393 1 93.57 173 THR B O 1
ATOM 3652 N N . LEU B 1 174 ? 17.724 -17.142 -8.406 1 94.13 174 LEU B N 1
ATOM 3653 C CA . LEU B 1 174 ? 16.353 -16.707 -8.652 1 94.13 174 LEU B CA 1
ATOM 3654 C C . LEU B 1 174 ? 15.704 -17.549 -9.745 1 94.13 174 LEU B C 1
ATOM 3656 O O . LEU B 1 174 ? 16.38 -18.001 -10.671 1 94.13 174 LEU B O 1
ATOM 3660 N N . LYS B 1 175 ? 14.447 -17.697 -9.634 1 87.37 175 LYS B N 1
ATOM 3661 C CA . LYS B 1 175 ? 13.671 -18.42 -10.637 1 87.37 175 LYS B CA 1
ATOM 3662 C C . LYS B 1 175 ? 13.542 -17.608 -11.923 1 87.37 175 LYS B C 1
ATOM 3664 O O . LYS B 1 175 ? 13.619 -16.378 -11.897 1 87.37 175 LYS B O 1
ATOM 3669 N N . ASP B 1 176 ? 13.321 -18.352 -12.998 1 91.41 176 ASP B N 1
ATOM 3670 C CA . ASP B 1 176 ? 13.007 -17.681 -14.256 1 91.41 176 ASP B CA 1
ATOM 3671 C C . ASP B 1 176 ? 11.699 -16.9 -14.149 1 91.41 176 ASP B C 1
ATOM 3673 O O . ASP B 1 176 ? 10.817 -17.261 -13.367 1 91.41 176 ASP B O 1
ATOM 3677 N N . ASN B 1 177 ? 11.599 -15.753 -14.896 1 91.58 177 ASN B N 1
ATOM 3678 C CA . ASN B 1 177 ? 10.406 -14.92 -15.006 1 91.58 177 ASN B CA 1
ATOM 3679 C C . ASN B 1 177 ? 10.131 -14.161 -13.712 1 91.58 177 ASN B C 1
ATOM 3681 O O . ASN B 1 177 ? 9.02 -13.673 -13.497 1 91.58 177 ASN B O 1
ATOM 3685 N N . THR B 1 178 ? 11.12 -14.099 -12.865 1 95.32 178 THR B N 1
ATOM 3686 C CA . THR B 1 178 ? 11.026 -13.301 -11.648 1 95.32 178 THR B CA 1
ATOM 3687 C C . THR B 1 178 ? 10.995 -11.812 -11.978 1 95.32 178 THR B C 1
ATOM 3689 O O . THR B 1 178 ? 11.664 -11.363 -12.911 1 95.32 178 THR B O 1
ATOM 3692 N N . PHE B 1 179 ? 10.199 -11.061 -11.28 1 98.19 179 PHE B N 1
ATOM 3693 C CA . PHE B 1 179 ? 10.239 -9.604 -11.319 1 98.19 179 PHE B CA 1
ATOM 3694 C C . PHE B 1 179 ? 11.312 -9.067 -10.38 1 98.19 179 PHE B C 1
ATOM 3696 O O . PHE B 1 179 ? 11.181 -9.165 -9.158 1 98.19 179 PHE B O 1
ATOM 3703 N N . VAL B 1 180 ? 12.337 -8.44 -10.944 1 98.73 180 VAL B N 1
ATOM 3704 C CA . VAL B 1 180 ? 13.511 -8.042 -10.175 1 98.73 180 VAL B CA 1
ATOM 3705 C C . VAL B 1 180 ? 13.477 -6.536 -9.923 1 98.73 180 VAL B C 1
ATOM 3707 O O . VAL B 1 180 ? 13.367 -5.746 -10.863 1 98.73 180 VAL B O 1
ATOM 3710 N N . LEU B 1 181 ? 13.51 -6.175 -8.692 1 98.84 181 LEU B N 1
ATOM 3711 C CA . LEU B 1 181 ? 13.604 -4.777 -8.288 1 98.84 181 LEU B CA 1
ATOM 3712 C C . LEU B 1 181 ? 14.94 -4.497 -7.607 1 98.84 181 LEU B C 1
ATOM 3714 O O . LEU B 1 181 ? 15.323 -5.199 -6.669 1 98.84 181 LEU B O 1
ATOM 3718 N N . ILE B 1 182 ? 15.63 -3.488 -8.075 1 98.77 182 ILE B N 1
ATOM 3719 C CA . ILE B 1 182 ? 16.937 -3.112 -7.547 1 98.77 182 ILE B CA 1
ATOM 3720 C C . ILE B 1 182 ? 16.847 -1.746 -6.871 1 98.77 182 ILE B C 1
ATOM 3722 O O . ILE B 1 182 ? 16.614 -0.732 -7.533 1 98.77 182 ILE B O 1
ATOM 3726 N N . MET B 1 183 ? 16.98 -1.711 -5.572 1 97.92 183 MET B N 1
ATOM 3727 C CA . MET B 1 183 ? 16.838 -0.476 -4.806 1 97.92 183 MET B CA 1
ATOM 3728 C C . MET B 1 183 ? 17.758 -0.48 -3.59 1 97.92 183 MET B C 1
ATOM 3730 O O . MET B 1 183 ? 17.303 -0.294 -2.461 1 97.92 183 MET B O 1
ATOM 3734 N N . THR B 1 184 ? 19.051 -0.659 -3.804 1 96.19 184 THR B N 1
ATOM 3735 C CA . THR B 1 184 ? 20.018 -0.683 -2.712 1 96.19 184 THR B CA 1
ATOM 3736 C C . THR B 1 184 ? 20.472 0.731 -2.361 1 96.19 184 THR B C 1
ATOM 3738 O O . THR B 1 184 ? 20.04 1.701 -2.986 1 96.19 184 THR B O 1
ATOM 3741 N N . GLN B 1 185 ? 21.235 0.86 -1.328 1 89.96 185 GLN B N 1
ATOM 3742 C CA . GLN B 1 185 ? 21.757 2.15 -0.893 1 89.96 185 GLN B CA 1
ATOM 3743 C C . GLN B 1 185 ? 23.058 2.489 -1.614 1 89.96 185 GLN B C 1
ATOM 3745 O O . GLN B 1 185 ? 23.604 3.581 -1.441 1 89.96 185 GLN B O 1
ATOM 3750 N N . ASP B 1 186 ? 23.556 1.554 -2.469 1 92.47 186 ASP B N 1
ATOM 3751 C CA . ASP B 1 186 ? 24.861 1.658 -3.115 1 92.47 186 ASP B CA 1
ATOM 3752 C C . ASP B 1 186 ? 24.718 1.721 -4.634 1 92.47 186 ASP B C 1
ATOM 3754 O O . ASP B 1 186 ? 24.332 0.737 -5.268 1 92.47 186 ASP B O 1
ATOM 3758 N N . HIS B 1 187 ? 25.213 2.816 -5.21 1 93.28 187 HIS B N 1
ATOM 3759 C CA . HIS B 1 187 ? 25.054 3.037 -6.643 1 93.28 187 HIS B CA 1
ATOM 3760 C C . HIS B 1 187 ? 25.866 2.03 -7.45 1 93.28 187 HIS B C 1
ATOM 3762 O O . HIS B 1 187 ? 25.421 1.567 -8.503 1 93.28 187 HIS B O 1
ATOM 3768 N N . ALA B 1 188 ? 26.994 1.731 -6.957 1 95.56 188 ALA B N 1
ATOM 3769 C CA . ALA B 1 188 ? 27.833 0.765 -7.66 1 95.56 188 ALA B CA 1
ATOM 3770 C C . ALA B 1 188 ? 27.203 -0.625 -7.643 1 95.56 188 ALA B C 1
ATOM 3772 O O . ALA B 1 188 ? 27.223 -1.335 -8.651 1 95.56 188 ALA B O 1
ATOM 3773 N N . LEU B 1 189 ? 26.706 -0.98 -6.526 1 97.36 189 LEU B N 1
ATOM 3774 C CA . LEU B 1 189 ? 26.023 -2.263 -6.405 1 97.36 189 LEU B CA 1
ATOM 3775 C C . LEU B 1 189 ? 24.782 -2.304 -7.291 1 97.36 189 LEU B C 1
ATOM 3777 O O . LEU B 1 189 ? 24.536 -3.299 -7.976 1 97.36 189 LEU B O 1
ATOM 3781 N N . ASP B 1 190 ? 24.052 -1.208 -7.328 1 97.56 190 ASP B N 1
ATOM 3782 C CA . ASP B 1 190 ? 22.891 -1.105 -8.206 1 97.56 190 ASP B CA 1
ATOM 3783 C C . ASP B 1 190 ? 23.281 -1.345 -9.663 1 97.56 190 ASP B C 1
ATOM 3785 O O . ASP B 1 190 ? 22.571 -2.039 -10.394 1 97.56 190 ASP B O 1
ATOM 3789 N N . PHE B 1 191 ? 24.388 -0.788 -10.03 1 97.46 191 PHE B N 1
ATOM 3790 C CA . PHE B 1 191 ? 24.844 -0.923 -11.409 1 97.46 191 PHE B CA 1
ATOM 3791 C C . PHE B 1 191 ? 25.177 -2.375 -11.729 1 97.46 191 PHE B C 1
ATOM 3793 O O . PHE B 1 191 ? 24.721 -2.913 -12.74 1 97.46 191 PHE B O 1
ATOM 3800 N N . GLU B 1 192 ? 25.913 -3.004 -10.885 1 98.03 192 GLU B N 1
ATOM 3801 C CA . GLU B 1 192 ? 26.337 -4.385 -11.095 1 98.03 192 GLU B CA 1
ATOM 3802 C C . GLU B 1 192 ? 25.14 -5.332 -11.125 1 98.03 192 GLU B C 1
ATOM 3804 O O . GLU B 1 192 ? 25.059 -6.212 -11.984 1 98.03 192 GLU B O 1
ATOM 3809 N N . LEU B 1 193 ? 24.256 -5.164 -10.222 1 98.51 193 LEU B N 1
ATOM 3810 C CA . LEU B 1 193 ? 23.037 -5.964 -10.171 1 98.51 193 LEU B CA 1
ATOM 3811 C C . LEU B 1 193 ? 22.239 -5.821 -11.462 1 98.51 193 LEU B C 1
ATOM 3813 O O . LEU B 1 193 ? 21.77 -6.815 -12.021 1 98.51 193 LEU B O 1
ATOM 3817 N N . THR B 1 194 ? 22.112 -4.595 -11.895 1 98.33 194 THR B N 1
ATOM 3818 C CA . THR B 1 194 ? 21.358 -4.315 -13.112 1 98.33 194 THR B CA 1
ATOM 3819 C C . THR B 1 194 ? 22.002 -4.997 -14.316 1 98.33 194 THR B C 1
ATOM 3821 O O . THR B 1 194 ? 21.321 -5.673 -15.09 1 98.33 194 THR B O 1
ATOM 3824 N N . GLN B 1 195 ? 23.277 -4.846 -14.409 1 98.05 195 GLN B N 1
ATOM 3825 C CA . GLN B 1 195 ? 24.009 -5.446 -15.52 1 98.05 195 GLN B CA 1
ATOM 3826 C C . GLN B 1 195 ? 23.828 -6.961 -15.543 1 98.05 195 GLN B C 1
ATOM 3828 O O . GLN B 1 195 ? 23.487 -7.534 -16.58 1 98.05 195 GLN B O 1
ATOM 3833 N N . GLN B 1 196 ? 24.02 -7.567 -14.423 1 98.04 196 GLN B N 1
ATOM 3834 C CA . GLN B 1 196 ? 23.943 -9.022 -14.343 1 98.04 196 GLN B CA 1
ATOM 3835 C C . GLN B 1 196 ? 22.518 -9.511 -14.59 1 98.04 196 GLN B C 1
ATOM 3837 O O . GLN B 1 196 ? 22.313 -10.53 -15.253 1 98.04 196 GLN B O 1
ATOM 3842 N N . ALA B 1 197 ? 21.567 -8.81 -14.06 1 98.18 197 ALA B N 1
ATOM 3843 C CA . ALA B 1 197 ? 20.17 -9.191 -14.254 1 98.18 197 ALA B CA 1
ATOM 3844 C C . ALA B 1 197 ? 19.788 -9.144 -15.731 1 98.18 197 ALA B C 1
ATOM 3846 O O . ALA B 1 197 ? 19.157 -10.071 -16.245 1 98.18 197 ALA B O 1
ATOM 3847 N N . LEU B 1 198 ? 20.173 -8.102 -16.416 1 97.85 198 LEU B N 1
ATOM 3848 C CA . LEU B 1 198 ? 19.864 -7.957 -17.834 1 97.85 198 LEU B CA 1
ATOM 3849 C C . LEU B 1 198 ? 20.581 -9.021 -18.658 1 97.85 198 LEU B C 1
ATOM 3851 O O . LEU B 1 198 ? 19.988 -9.619 -19.559 1 97.85 198 LEU B O 1
ATOM 3855 N N . GLU B 1 199 ? 21.808 -9.254 -18.274 1 97.19 199 GLU B N 1
ATOM 3856 C CA . GLU B 1 199 ? 22.627 -10.21 -19.014 1 97.19 199 GLU B CA 1
ATOM 3857 C C . GLU B 1 199 ? 22.077 -11.627 -18.881 1 97.19 199 GLU B C 1
ATOM 3859 O O . GLU B 1 199 ? 22.255 -12.454 -19.777 1 97.19 199 GLU B O 1
ATOM 3864 N N . SER B 1 200 ? 21.404 -11.876 -17.839 1 95.72 200 SER B N 1
ATOM 3865 C CA . SER B 1 200 ? 20.875 -13.217 -17.614 1 95.72 200 SER B CA 1
ATOM 3866 C C . SER B 1 200 ? 19.761 -13.546 -18.602 1 95.72 200 SER B C 1
ATOM 3868 O O . SER B 1 200 ? 19.495 -14.717 -18.878 1 95.72 200 SER B O 1
ATOM 3870 N N . LYS B 1 201 ? 18.969 -12.587 -19.104 1 94.65 201 LYS B N 1
ATOM 3871 C CA . LYS B 1 201 ? 17.924 -12.682 -20.119 1 94.65 201 LYS B CA 1
ATOM 3872 C C . LYS B 1 201 ? 16.81 -13.626 -19.675 1 94.65 201 LYS B C 1
ATOM 3874 O O . LYS B 1 201 ? 16.228 -14.338 -20.496 1 94.65 201 LYS B O 1
ATOM 3879 N N . ARG B 1 202 ? 16.484 -13.697 -18.492 1 94.06 202 ARG B N 1
ATOM 3880 C CA . ARG B 1 202 ? 15.531 -14.717 -18.065 1 94.06 202 ARG B CA 1
ATOM 3881 C C . ARG B 1 202 ? 14.459 -14.12 -17.16 1 94.06 202 ARG B C 1
ATOM 3883 O O . ARG B 1 202 ? 13.547 -14.824 -16.721 1 94.06 202 ARG B O 1
ATOM 3890 N N . PHE B 1 203 ? 14.557 -12.879 -16.859 1 96.39 203 PHE B N 1
ATOM 3891 C CA . PHE B 1 203 ? 13.617 -12.275 -15.923 1 96.39 203 PHE B CA 1
ATOM 3892 C C . PHE B 1 203 ? 12.476 -11.592 -16.668 1 96.39 203 PHE B C 1
ATOM 3894 O O . PHE B 1 203 ? 12.66 -11.105 -17.785 1 96.39 203 PHE B O 1
ATOM 3901 N N . ALA B 1 204 ? 11.349 -11.583 -16.079 1 95.22 204 ALA B N 1
ATOM 3902 C CA . ALA B 1 204 ? 10.158 -10.986 -16.677 1 95.22 204 ALA B CA 1
ATOM 3903 C C . ALA B 1 204 ? 10.211 -9.463 -16.603 1 95.22 204 ALA B C 1
ATOM 3905 O O . ALA B 1 204 ? 9.55 -8.773 -17.383 1 95.22 204 ALA B O 1
ATOM 3906 N N . TYR B 1 205 ? 10.969 -8.974 -15.652 1 97.3 205 TYR B N 1
ATOM 3907 C CA . TYR B 1 205 ? 11.026 -7.547 -15.354 1 97.3 205 TYR B CA 1
ATOM 3908 C C . TYR B 1 205 ? 12.298 -7.199 -14.592 1 97.3 205 TYR B C 1
ATOM 3910 O O . TYR B 1 205 ? 12.697 -7.921 -13.674 1 97.3 205 TYR B O 1
ATOM 3918 N N . VAL B 1 206 ? 12.969 -6.17 -15.061 1 98.59 206 VAL B N 1
ATOM 3919 C CA . VAL B 1 206 ? 14.111 -5.615 -14.343 1 98.59 206 VAL B CA 1
ATOM 3920 C C . VAL B 1 206 ? 13.886 -4.127 -14.085 1 98.59 206 VAL B C 1
ATOM 3922 O O . VAL B 1 206 ? 13.89 -3.321 -15.019 1 98.59 206 VAL B O 1
ATOM 3925 N N . GLY B 1 207 ? 13.674 -3.784 -12.833 1 98.62 207 GLY B N 1
ATOM 3926 C CA . GLY B 1 207 ? 13.421 -2.406 -12.443 1 98.62 207 GLY B CA 1
ATOM 3927 C C . GLY B 1 207 ? 14.475 -1.848 -11.505 1 98.62 207 GLY B C 1
ATOM 3928 O O . GLY B 1 207 ? 14.94 -2.545 -10.601 1 98.62 207 GLY B O 1
ATOM 3929 N N . LEU B 1 208 ? 14.827 -0.591 -11.695 1 98.34 208 LEU B N 1
ATOM 3930 C CA . LEU B 1 208 ? 15.839 0.105 -10.909 1 98.34 208 LEU B CA 1
ATOM 3931 C C . LEU B 1 208 ? 15.289 1.413 -10.35 1 98.34 208 LEU B C 1
ATOM 3933 O O . LEU B 1 208 ? 14.753 2.236 -11.096 1 98.34 208 LEU B O 1
ATOM 3937 N N . ILE B 1 209 ? 15.434 1.536 -9.037 1 96.13 209 ILE B N 1
ATOM 3938 C CA . ILE B 1 209 ? 15.021 2.789 -8.416 1 96.13 209 ILE B CA 1
ATOM 3939 C C . ILE B 1 209 ? 15.978 3.907 -8.821 1 96.13 209 ILE B C 1
ATOM 3941 O O . ILE B 1 209 ? 17.179 3.676 -8.982 1 96.13 209 ILE B O 1
ATOM 3945 N N . GLY B 1 210 ? 15.435 5.092 -9.005 1 91.9 210 GLY B N 1
ATOM 3946 C CA . GLY B 1 210 ? 16.317 6.205 -9.315 1 91.9 210 GLY B CA 1
ATOM 3947 C C . GLY B 1 210 ? 15.591 7.392 -9.919 1 91.9 210 GLY B C 1
ATOM 3948 O O . GLY B 1 210 ? 14.407 7.299 -10.251 1 91.9 210 GLY B O 1
ATOM 3949 N N . SER B 1 211 ? 16.338 8.417 -10 1 89.09 211 SER B N 1
ATOM 3950 C CA . SER B 1 211 ? 15.859 9.614 -10.684 1 89.09 211 SER B CA 1
ATOM 3951 C C . SER B 1 211 ? 16.097 9.524 -12.188 1 89.09 211 SER B C 1
ATOM 3953 O O . SER B 1 211 ? 16.752 8.594 -12.664 1 89.09 211 SER B O 1
ATOM 3955 N N . GLN B 1 212 ? 15.497 10.488 -12.891 1 89.01 212 GLN B N 1
ATOM 3956 C CA . GLN B 1 212 ? 15.758 10.574 -14.324 1 89.01 212 GLN B CA 1
ATOM 3957 C C . GLN B 1 212 ? 17.247 10.757 -14.602 1 89.01 212 GLN B C 1
ATOM 3959 O O . GLN B 1 212 ? 17.773 10.217 -15.577 1 89.01 212 GLN B O 1
ATOM 3964 N N . GLY B 1 213 ? 17.859 11.532 -13.749 1 88.57 213 GLY B N 1
ATOM 3965 C CA . GLY B 1 213 ? 19.294 11.716 -13.897 1 88.57 213 GLY B CA 1
ATOM 3966 C C . GLY B 1 213 ? 20.081 10.43 -13.727 1 88.57 213 GLY B C 1
ATOM 3967 O O . GLY B 1 213 ? 20.957 10.121 -14.537 1 88.57 213 GLY B O 1
ATOM 3968 N N . LYS B 1 214 ? 19.776 9.667 -12.687 1 87.97 214 LYS B N 1
ATOM 3969 C CA . LYS B 1 214 ? 20.411 8.367 -12.488 1 87.97 214 LYS B CA 1
ATOM 3970 C C . LYS B 1 214 ? 20.155 7.442 -13.674 1 87.97 214 LYS B C 1
ATOM 3972 O O . LYS B 1 214 ? 21.058 6.734 -14.122 1 87.97 214 LYS B O 1
ATOM 3977 N N . SER B 1 215 ? 19.021 7.441 -14.148 1 92.52 215 SER B N 1
ATOM 3978 C CA . SER B 1 215 ? 18.642 6.605 -15.283 1 92.52 215 SER B CA 1
ATOM 3979 C C . SER B 1 215 ? 19.521 6.889 -16.496 1 92.52 215 SER B C 1
ATOM 3981 O O . SER B 1 215 ? 20.057 5.965 -17.111 1 92.52 215 SER B O 1
ATOM 3983 N N . GLN B 1 216 ? 19.678 8.086 -16.788 1 93.05 216 GLN B N 1
ATOM 3984 C CA . GLN B 1 216 ? 20.473 8.479 -17.947 1 93.05 216 GLN B CA 1
ATOM 3985 C C . GLN B 1 216 ? 21.928 8.046 -17.788 1 93.05 216 GLN B C 1
ATOM 3987 O O . GLN B 1 216 ? 22.522 7.495 -18.718 1 93.05 216 GLN B O 1
ATOM 3992 N N . ARG B 1 217 ? 22.445 8.298 -16.643 1 92.89 217 ARG B N 1
ATOM 3993 C CA . ARG B 1 217 ? 23.834 7.936 -16.375 1 92.89 217 ARG B CA 1
ATOM 3994 C C . ARG B 1 217 ? 24.034 6.427 -16.469 1 92.89 217 ARG B C 1
ATOM 3996 O O . ARG B 1 217 ? 25.001 5.961 -17.075 1 92.89 217 ARG B O 1
ATOM 4003 N N . PHE B 1 218 ? 23.144 5.673 -15.913 1 93.36 218 PHE B N 1
ATOM 4004 C CA . PHE B 1 218 ? 23.239 4.218 -15.919 1 93.36 218 PHE B CA 1
ATOM 4005 C C . PHE B 1 218 ? 23.098 3.672 -17.335 1 93.36 218 PHE B C 1
ATOM 4007 O O . PHE B 1 218 ? 23.857 2.792 -17.745 1 93.36 218 PHE B O 1
ATOM 4014 N N . ARG B 1 219 ? 22.19 4.16 -18.07 1 94.46 219 ARG B N 1
ATOM 4015 C CA . ARG B 1 219 ? 21.962 3.684 -19.431 1 94.46 219 ARG B CA 1
ATOM 4016 C C . ARG B 1 219 ? 23.18 3.942 -20.312 1 94.46 219 ARG B C 1
ATOM 4018 O O . ARG B 1 219 ? 23.541 3.106 -21.142 1 94.46 219 ARG B O 1
ATOM 4025 N N . PHE B 1 220 ? 23.76 5.056 -20.105 1 95.02 220 PHE B N 1
ATOM 4026 C CA . PHE B 1 220 ? 24.956 5.394 -20.867 1 95.02 220 PHE B CA 1
ATOM 4027 C C . PHE B 1 220 ? 26.061 4.374 -20.623 1 95.02 220 PHE B C 1
ATOM 4029 O O . PHE B 1 220 ? 26.645 3.845 -21.571 1 95.02 220 PHE B O 1
ATOM 4036 N N . ARG B 1 221 ? 26.276 4.078 -19.423 1 95.42 221 ARG B N 1
ATOM 4037 C CA . ARG B 1 221 ? 27.342 3.151 -19.055 1 95.42 221 ARG B CA 1
ATOM 4038 C C . ARG B 1 221 ? 26.995 1.725 -19.469 1 95.42 221 ARG B C 1
ATOM 4040 O O . ARG B 1 221 ? 27.86 0.982 -19.938 1 95.42 221 ARG B O 1
ATOM 4047 N N . LEU B 1 222 ? 25.769 1.316 -19.326 1 95.7 222 LEU B N 1
ATOM 4048 C CA . LEU B 1 222 ? 25.313 -0.035 -19.635 1 95.7 222 LEU B CA 1
ATOM 4049 C C . LEU B 1 222 ? 25.394 -0.307 -21.133 1 95.7 222 LEU B C 1
ATOM 4051 O O . LEU B 1 222 ? 25.66 -1.437 -21.55 1 95.7 222 LEU B O 1
ATOM 4055 N N . LYS B 1 223 ? 25.15 0.738 -21.887 1 94.58 223 LYS B N 1
ATOM 4056 C CA . LYS B 1 223 ? 25.229 0.606 -23.339 1 94.58 223 LYS B CA 1
ATOM 4057 C C . LYS B 1 223 ? 26.583 0.048 -23.767 1 94.58 223 LYS B C 1
ATOM 4059 O O . LYS B 1 223 ? 26.664 -0.746 -24.706 1 94.58 223 LYS B O 1
ATOM 4064 N N . GLU B 1 224 ? 27.544 0.407 -23.021 1 94.27 224 GLU B N 1
ATOM 4065 C CA . GLU B 1 224 ? 28.908 0.017 -23.365 1 94.27 224 GLU B CA 1
ATOM 4066 C C . GLU B 1 224 ? 29.272 -1.327 -22.74 1 94.27 224 GLU B C 1
ATOM 4068 O O . GLU B 1 224 ? 30.169 -2.02 -23.224 1 94.27 224 GLU B O 1
ATOM 4073 N N . GLN B 1 225 ? 28.615 -1.721 -21.792 1 94.94 225 GLN B N 1
ATOM 4074 C CA . GLN B 1 225 ? 29.076 -2.85 -20.991 1 94.94 225 GLN B CA 1
ATOM 4075 C C . GLN B 1 225 ? 28.238 -4.096 -21.261 1 94.94 225 GLN B C 1
ATOM 4077 O O . GLN B 1 225 ? 28.702 -5.22 -21.057 1 94.94 225 GLN B O 1
ATOM 4082 N N . LEU B 1 226 ? 27.075 -3.971 -21.725 1 96.16 226 LEU B N 1
ATOM 4083 C CA . LEU B 1 226 ? 26.215 -5.119 -21.995 1 96.16 226 LEU B CA 1
ATOM 4084 C C . LEU B 1 226 ? 26.677 -5.862 -23.244 1 96.16 226 LEU B C 1
ATOM 4086 O O . LEU B 1 226 ? 27.214 -5.251 -24.172 1 96.16 226 LEU B O 1
ATOM 4090 N N . SER B 1 227 ? 26.478 -7.124 -23.297 1 95.54 227 SER B N 1
ATOM 4091 C CA . SER B 1 227 ? 26.832 -7.946 -24.45 1 95.54 227 SER B CA 1
ATOM 4092 C C . SER B 1 227 ? 25.995 -7.576 -25.67 1 95.54 227 SER B C 1
ATOM 4094 O O . SER B 1 227 ? 26.43 -7.763 -26.808 1 95.54 227 SER B O 1
ATOM 4096 N N . ASN B 1 228 ? 24.787 -7.104 -25.426 1 94.86 228 ASN B N 1
ATOM 4097 C CA . ASN B 1 228 ? 23.827 -6.653 -26.427 1 94.86 228 ASN B CA 1
ATOM 4098 C C . ASN B 1 228 ? 23.057 -5.424 -25.953 1 94.86 228 ASN B C 1
ATOM 4100 O O . ASN B 1 228 ? 22.383 -5.468 -24.922 1 94.86 228 ASN B O 1
ATOM 4104 N N . VAL B 1 229 ? 23.122 -4.407 -26.719 1 93.66 229 VAL B N 1
ATOM 4105 C CA . VAL B 1 229 ? 22.573 -3.11 -26.338 1 93.66 229 VAL B CA 1
ATOM 4106 C C . VAL B 1 229 ? 21.053 -3.205 -26.23 1 93.66 229 VAL B C 1
ATOM 4108 O O . VAL B 1 229 ? 20.431 -2.462 -25.466 1 93.66 229 VAL B O 1
ATOM 4111 N N . ASN B 1 230 ? 20.475 -4.093 -26.902 1 94.8 230 ASN B N 1
ATOM 4112 C CA . ASN B 1 230 ? 19.023 -4.237 -26.909 1 94.8 230 ASN B CA 1
ATOM 4113 C C . ASN B 1 230 ? 18.497 -4.677 -25.545 1 94.8 230 ASN B C 1
ATOM 4115 O O . ASN B 1 230 ? 17.308 -4.531 -25.257 1 94.8 230 ASN B O 1
ATOM 4119 N N . LEU B 1 231 ? 19.371 -5.248 -24.735 1 95.36 231 LEU B N 1
ATOM 4120 C CA . LEU B 1 231 ? 18.982 -5.665 -23.392 1 95.36 231 LEU B CA 1
ATOM 4121 C C . LEU B 1 231 ? 18.528 -4.469 -22.562 1 95.36 231 LEU B C 1
ATOM 4123 O O . LEU B 1 231 ? 17.764 -4.624 -21.607 1 95.36 231 LEU B O 1
ATOM 4127 N N . LEU B 1 232 ? 18.954 -3.318 -22.966 1 95.55 232 LEU B N 1
ATOM 4128 C CA . LEU B 1 232 ? 18.62 -2.087 -22.257 1 95.55 232 LEU B CA 1
ATOM 4129 C C . LEU B 1 232 ? 17.124 -1.804 -22.335 1 95.55 232 LEU B C 1
ATOM 4131 O O . LEU B 1 232 ? 16.571 -1.123 -21.469 1 95.55 232 LEU B O 1
ATOM 4135 N N . ASP B 1 233 ? 16.519 -2.248 -23.354 1 94.97 233 ASP B N 1
ATOM 4136 C CA . ASP B 1 233 ? 15.087 -2.042 -23.552 1 94.97 233 ASP B CA 1
ATOM 4137 C C . ASP B 1 233 ? 14.277 -2.737 -22.46 1 94.97 233 ASP B C 1
ATOM 4139 O O . ASP B 1 233 ? 13.11 -2.405 -22.24 1 94.97 233 ASP B O 1
ATOM 4143 N N . GLN B 1 234 ? 14.902 -3.643 -21.783 1 95.72 234 GLN B N 1
ATOM 4144 C CA . GLN B 1 234 ? 14.23 -4.416 -20.744 1 95.72 234 GLN B CA 1
ATOM 4145 C C . GLN B 1 234 ? 14.335 -3.723 -19.388 1 95.72 234 GLN B C 1
ATOM 4147 O O . GLN B 1 234 ? 13.714 -4.154 -18.415 1 95.72 234 GLN B O 1
ATOM 4152 N N . LEU B 1 235 ? 15.08 -2.651 -19.359 1 97.54 235 LEU B N 1
ATOM 4153 C CA . LEU B 1 235 ? 15.291 -1.947 -18.099 1 97.54 235 LEU B CA 1
ATOM 4154 C C . LEU B 1 235 ? 14.218 -0.884 -17.884 1 97.54 235 LEU B C 1
ATOM 4156 O O . LEU B 1 235 ? 13.982 -0.048 -18.759 1 97.54 235 LEU B O 1
ATOM 4160 N N . THR B 1 236 ? 13.555 -0.945 -16.819 1 97.63 236 THR B N 1
ATOM 4161 C CA . THR B 1 236 ? 12.668 0.125 -16.375 1 97.63 236 THR B CA 1
ATOM 4162 C C . THR B 1 236 ? 13.346 0.984 -15.312 1 97.63 236 THR B C 1
ATOM 4164 O O . THR B 1 236 ? 13.665 0.499 -14.225 1 97.63 236 THR B O 1
ATOM 4167 N N . CYS B 1 237 ? 13.608 2.193 -15.602 1 96.66 237 CYS B N 1
ATOM 4168 C CA . CYS B 1 237 ? 14.201 3.176 -14.703 1 96.66 237 CYS B CA 1
ATOM 4169 C C . CYS B 1 237 ? 13.773 4.589 -15.081 1 96.66 237 CYS B C 1
ATOM 4171 O O . CYS B 1 237 ? 13.957 5.013 -16.223 1 96.66 237 CYS B O 1
ATOM 4173 N N . PRO B 1 238 ? 13.297 5.31 -14.126 1 96.35 238 PRO B N 1
ATOM 4174 C CA . PRO B 1 238 ? 12.941 4.98 -12.744 1 96.35 238 PRO B CA 1
ATOM 4175 C C . PRO B 1 238 ? 11.777 3.996 -12.654 1 96.35 238 PRO B C 1
ATOM 4177 O O . PRO B 1 238 ? 10.917 3.968 -13.538 1 96.35 238 PRO B O 1
ATOM 4180 N N . ILE B 1 239 ? 11.736 3.197 -11.63 1 97.59 239 ILE B N 1
ATOM 4181 C CA . ILE B 1 239 ? 10.593 2.322 -11.391 1 97.59 239 ILE B CA 1
ATOM 4182 C C . ILE B 1 239 ? 9.416 3.142 -10.868 1 97.59 239 ILE B C 1
ATOM 4184 O O . ILE B 1 239 ? 9.607 4.209 -10.28 1 97.59 239 ILE B O 1
ATOM 4188 N N . GLY B 1 240 ? 8.216 2.579 -11.041 1 97.03 240 GLY B N 1
ATOM 4189 C CA . GLY B 1 240 ? 7.003 3.208 -10.543 1 97.03 240 GLY B CA 1
ATOM 4190 C C . GLY B 1 240 ? 6.126 3.77 -11.646 1 97.03 240 GLY B C 1
ATOM 4191 O O . GLY B 1 240 ? 6.599 4.016 -12.757 1 97.03 240 GLY B O 1
ATOM 4192 N N . ASN B 1 241 ? 4.904 3.911 -11.361 1 95.32 241 ASN B N 1
ATOM 4193 C CA . ASN B 1 241 ? 3.975 4.614 -12.239 1 95.32 241 ASN B CA 1
ATOM 4194 C C . ASN B 1 241 ? 4.269 6.111 -12.285 1 95.32 241 ASN B C 1
ATOM 4196 O O . ASN B 1 241 ? 4.206 6.792 -11.26 1 95.32 241 ASN B O 1
ATOM 4200 N N . PRO B 1 242 ? 4.575 6.676 -13.436 1 91.94 242 PRO B N 1
ATOM 4201 C CA . PRO B 1 242 ? 5.007 8.072 -13.53 1 91.94 242 PRO B CA 1
ATOM 4202 C C . PRO B 1 242 ? 3.912 9.057 -13.125 1 91.94 242 PRO B C 1
ATOM 4204 O O . PRO B 1 242 ? 4.204 10.209 -12.794 1 91.94 242 PRO B O 1
ATOM 4207 N N . ASP B 1 243 ? 2.719 8.685 -13.092 1 92.34 243 ASP B N 1
ATOM 4208 C CA . ASP B 1 243 ? 1.605 9.571 -12.767 1 92.34 243 ASP B CA 1
ATOM 4209 C C . ASP B 1 243 ? 1.39 9.652 -11.258 1 92.34 243 ASP B C 1
ATOM 4211 O O . ASP B 1 243 ? 0.636 10.501 -10.778 1 92.34 243 ASP B O 1
ATOM 4215 N N . ILE B 1 244 ? 1.974 8.731 -10.547 1 93.59 244 ILE B N 1
ATOM 4216 C CA . ILE B 1 244 ? 1.911 8.737 -9.09 1 93.59 244 ILE B CA 1
ATOM 4217 C C . ILE B 1 244 ? 3.215 9.288 -8.519 1 93.59 244 ILE B C 1
ATOM 4219 O O . ILE B 1 244 ? 4.218 8.575 -8.445 1 93.59 244 ILE B O 1
ATOM 4223 N N . THR B 1 245 ? 3.133 10.485 -8.127 1 88.97 245 THR B N 1
ATOM 4224 C CA . THR B 1 245 ? 4.37 11.174 -7.776 1 88.97 245 THR B CA 1
ATOM 4225 C C . THR B 1 245 ? 4.549 11.226 -6.261 1 88.97 245 THR B C 1
ATOM 4227 O O . THR B 1 245 ? 3.574 11.13 -5.512 1 88.97 245 THR B O 1
ATOM 4230 N N . GLY B 1 246 ? 5.724 11.277 -5.824 1 89.33 246 GLY B N 1
ATOM 4231 C CA . GLY B 1 246 ? 6.098 11.347 -4.42 1 89.33 246 GLY B CA 1
ATOM 4232 C C . GLY B 1 246 ? 7.459 10.74 -4.134 1 89.33 246 GLY B C 1
ATOM 4233 O O . GLY B 1 246 ? 7.899 9.83 -4.839 1 89.33 246 GLY B O 1
ATOM 4234 N N . LYS B 1 247 ? 8.069 11.221 -3.084 1 89.31 247 LYS B N 1
ATOM 4235 C CA . LYS B 1 247 ? 9.439 10.784 -2.833 1 89.31 247 LYS B CA 1
ATOM 4236 C C . LYS B 1 247 ? 9.548 10.056 -1.496 1 89.31 247 LYS B C 1
ATOM 4238 O O . LYS B 1 247 ? 10.561 9.413 -1.214 1 89.31 247 LYS B O 1
ATOM 4243 N N . LEU B 1 248 ? 8.515 10.137 -0.69 1 90.28 248 LEU B N 1
ATOM 4244 C CA . LEU B 1 248 ? 8.523 9.403 0.57 1 90.28 248 LEU B CA 1
ATOM 4245 C C . LEU B 1 248 ? 8.438 7.9 0.324 1 90.28 248 LEU B C 1
ATOM 4247 O O . LEU B 1 248 ? 7.859 7.462 -0.673 1 90.28 248 LEU B O 1
ATOM 4251 N N . PRO B 1 249 ? 8.96 7.103 1.206 1 95.22 249 PRO B N 1
ATOM 4252 C CA . PRO B 1 249 ? 9.038 5.656 0.997 1 95.22 249 PRO B CA 1
ATOM 4253 C C . PRO B 1 249 ? 7.691 5.04 0.626 1 95.22 249 PRO B C 1
ATOM 4255 O O . PRO B 1 249 ? 7.591 4.318 -0.37 1 95.22 249 PRO B O 1
ATOM 4258 N N . MET B 1 250 ? 6.677 5.415 1.317 1 96.41 250 MET B N 1
ATOM 4259 C CA . MET B 1 250 ? 5.376 4.813 1.043 1 96.41 250 MET B CA 1
ATOM 4260 C C . MET B 1 250 ? 4.794 5.347 -0.262 1 96.41 250 MET B C 1
ATOM 4262 O O . MET B 1 250 ? 4.087 4.629 -0.971 1 96.41 250 MET B O 1
ATOM 4266 N N . GLU B 1 251 ? 5.075 6.594 -0.581 1 96.44 251 GLU B N 1
ATOM 4267 C CA . GLU B 1 251 ? 4.63 7.143 -1.858 1 96.44 251 GLU B CA 1
ATOM 4268 C C . GLU B 1 251 ? 5.267 6.401 -3.03 1 96.44 251 GLU B C 1
ATOM 4270 O O . GLU B 1 251 ? 4.584 6.05 -3.994 1 96.44 251 GLU B O 1
ATOM 4275 N N . VAL B 1 252 ? 6.53 6.145 -2.902 1 96.83 252 VAL B N 1
ATOM 4276 C CA . VAL B 1 252 ? 7.25 5.378 -3.914 1 96.83 252 VAL B CA 1
ATOM 4277 C C . VAL B 1 252 ? 6.696 3.957 -3.976 1 96.83 252 VAL B C 1
ATOM 4279 O O . VAL B 1 252 ? 6.492 3.41 -5.063 1 96.83 252 VAL B O 1
ATOM 4282 N N . ALA B 1 253 ? 6.402 3.371 -2.807 1 98.35 253 ALA B N 1
ATOM 4283 C CA . ALA B 1 253 ? 5.887 2.007 -2.721 1 98.35 253 ALA B CA 1
ATOM 4284 C C . ALA B 1 253 ? 4.548 1.88 -3.443 1 98.35 253 ALA B C 1
ATOM 4286 O O . ALA B 1 253 ? 4.306 0.896 -4.145 1 98.35 253 ALA B O 1
ATOM 4287 N N . VAL B 1 254 ? 3.686 2.878 -3.254 1 98.36 254 VAL B N 1
ATOM 4288 C CA . VAL B 1 254 ? 2.395 2.871 -3.935 1 98.36 254 VAL B CA 1
ATOM 4289 C C . VAL B 1 254 ? 2.608 2.924 -5.447 1 98.36 254 VAL B C 1
ATOM 4291 O O . VAL B 1 254 ? 1.986 2.165 -6.194 1 98.36 254 VAL B O 1
ATOM 4294 N N . SER B 1 255 ? 3.472 3.786 -5.877 1 98.17 255 SER B N 1
ATOM 4295 C CA . SER B 1 255 ? 3.781 3.955 -7.293 1 98.17 255 SER B CA 1
ATOM 4296 C C . SER B 1 255 ? 4.331 2.667 -7.896 1 98.17 255 SER B C 1
ATOM 4298 O O . SER B 1 255 ? 3.877 2.228 -8.955 1 98.17 255 SER B O 1
ATOM 4300 N N . VAL B 1 256 ? 5.262 2.046 -7.218 1 98.45 256 VAL B N 1
ATOM 4301 C CA . VAL B 1 256 ? 5.903 0.825 -7.694 1 98.45 256 VAL B CA 1
ATOM 4302 C C . VAL B 1 256 ? 4.892 -0.32 -7.702 1 98.45 256 VAL B C 1
ATOM 4304 O O . VAL B 1 256 ? 4.858 -1.12 -8.64 1 98.45 256 VAL B O 1
ATOM 4307 N N . SER B 1 257 ? 4.053 -0.43 -6.673 1 98.54 257 SER B N 1
ATOM 4308 C CA . SER B 1 257 ? 3.042 -1.48 -6.608 1 98.54 257 SER B CA 1
ATOM 4309 C C . SER B 1 257 ? 2.053 -1.367 -7.763 1 98.54 257 SER B C 1
ATOM 4311 O O . SER B 1 257 ? 1.664 -2.377 -8.355 1 98.54 257 SER B O 1
ATOM 4313 N N . ALA B 1 258 ? 1.641 -0.138 -8.037 1 97.92 258 ALA B N 1
ATOM 4314 C CA . ALA B 1 258 ? 0.733 0.089 -9.159 1 97.92 258 ALA B CA 1
ATOM 4315 C C . ALA B 1 258 ? 1.349 -0.394 -10.469 1 97.92 258 ALA B C 1
ATOM 4317 O O . ALA B 1 258 ? 0.682 -1.051 -11.271 1 97.92 258 ALA B O 1
ATOM 4318 N N . GLN B 1 259 ? 2.561 -0.079 -10.712 1 97.85 259 GLN B N 1
ATOM 4319 C CA . GLN B 1 259 ? 3.261 -0.513 -11.916 1 97.85 259 GLN B CA 1
ATOM 4320 C C . GLN B 1 259 ? 3.367 -2.034 -11.973 1 97.85 259 GLN B C 1
ATOM 4322 O O . GLN B 1 259 ? 3.12 -2.64 -13.018 1 97.85 259 GLN B O 1
ATOM 4327 N N . LEU B 1 260 ? 3.732 -2.683 -10.843 1 97.77 260 LEU B N 1
ATOM 4328 C CA . LEU B 1 260 ? 3.882 -4.133 -10.798 1 97.77 260 LEU B CA 1
ATOM 4329 C C . LEU B 1 260 ? 2.556 -4.826 -11.092 1 97.77 260 LEU B C 1
ATOM 4331 O O . LEU B 1 260 ? 2.521 -5.834 -11.802 1 97.77 260 LEU B O 1
ATOM 4335 N N . MET B 1 261 ? 1.502 -4.314 -10.509 1 96.39 261 MET B N 1
ATOM 4336 C CA . MET B 1 261 ? 0.184 -4.891 -10.757 1 96.39 261 MET B CA 1
ATOM 4337 C C . MET B 1 261 ? -0.123 -4.927 -12.25 1 96.39 261 MET B C 1
ATOM 4339 O O . MET B 1 261 ? -0.657 -5.916 -12.754 1 96.39 261 MET B O 1
ATOM 4343 N N . GLU B 1 262 ? 0.185 -3.827 -12.916 1 95.7 262 GLU B N 1
ATOM 4344 C CA . GLU B 1 262 ? 0.002 -3.766 -14.363 1 95.7 262 GLU B CA 1
ATOM 4345 C C . GLU B 1 262 ? 0.888 -4.785 -15.074 1 95.7 262 GLU B C 1
ATOM 4347 O O . GLU B 1 262 ? 0.434 -5.48 -15.986 1 95.7 262 GLU B O 1
ATOM 4352 N N . ARG B 1 263 ? 2.104 -4.924 -14.677 1 95.83 263 ARG B N 1
ATOM 4353 C CA . ARG B 1 263 ? 3.06 -5.835 -15.298 1 95.83 263 ARG B CA 1
ATOM 4354 C C . ARG B 1 263 ? 2.669 -7.288 -15.054 1 95.83 263 ARG B C 1
ATOM 4356 O O . ARG B 1 263 ? 2.863 -8.143 -15.921 1 95.83 263 ARG B O 1
ATOM 4363 N N . PHE B 1 264 ? 2.162 -7.595 -13.856 1 94.28 264 PHE B N 1
ATOM 4364 C CA . PHE B 1 264 ? 1.679 -8.938 -13.56 1 94.28 264 PHE B CA 1
ATOM 4365 C C . PHE B 1 264 ? 0.604 -9.358 -14.555 1 94.28 264 PHE B C 1
ATOM 4367 O O . PHE B 1 264 ? 0.653 -10.463 -15.101 1 94.28 264 PHE B O 1
ATOM 4374 N N . LYS B 1 265 ? -0.304 -8.479 -14.758 1 90.29 265 LYS B N 1
ATOM 4375 C CA . LYS B 1 265 ? -1.418 -8.759 -15.66 1 90.29 265 LYS B CA 1
ATOM 4376 C C . LYS B 1 265 ? -0.928 -8.974 -17.089 1 90.29 265 LYS B C 1
ATOM 4378 O O . LYS B 1 265 ? -1.388 -9.886 -17.779 1 90.29 265 LYS B O 1
ATOM 4383 N N . GLN B 1 266 ? -0.085 -8.109 -17.485 1 90.94 266 GLN B N 1
ATOM 4384 C CA . GLN B 1 266 ? 0.471 -8.226 -18.83 1 90.94 266 GLN B CA 1
ATOM 4385 C C . GLN B 1 266 ? 1.223 -9.542 -19.002 1 90.94 266 GLN B C 1
ATOM 4387 O O . GLN B 1 266 ? 1.107 -10.198 -20.039 1 90.94 266 GLN B O 1
ATOM 4392 N N . HIS B 1 267 ? 1.975 -9.87 -18.018 1 89.15 267 HIS B N 1
ATOM 4393 C CA . HIS B 1 267 ? 2.752 -11.103 -18.061 1 89.15 267 HIS B CA 1
ATOM 4394 C C . HIS B 1 267 ? 1.842 -12.326 -18.109 1 89.15 267 HIS B C 1
ATOM 4396 O O . HIS B 1 267 ? 2.117 -13.281 -18.839 1 89.15 267 HIS B O 1
ATOM 4402 N N . GLN B 1 268 ? 0.812 -12.295 -17.324 1 82.48 268 GLN B N 1
ATOM 4403 C CA . GLN B 1 268 ? -0.145 -13.396 -17.301 1 82.48 268 GLN B CA 1
ATOM 4404 C C . GLN B 1 268 ? -0.876 -13.517 -18.634 1 82.48 268 GLN B C 1
ATOM 4406 O O . GLN B 1 268 ? -1.11 -14.625 -19.122 1 82.48 268 GLN B O 1
ATOM 4411 N N . ALA B 1 269 ? -1.241 -12.402 -19.205 1 80.74 269 ALA B N 1
ATOM 4412 C CA . ALA B 1 269 ? -1.924 -12.394 -20.496 1 80.74 269 ALA B CA 1
ATOM 4413 C C . ALA B 1 269 ? -1.033 -12.973 -21.591 1 80.74 269 ALA B C 1
ATOM 4415 O O . ALA B 1 269 ? -1.506 -13.71 -22.46 1 80.74 269 ALA B O 1
ATOM 4416 N N . ASN B 1 270 ? 0.141 -12.636 -21.532 1 78.76 270 ASN B N 1
ATOM 4417 C CA . ASN B 1 270 ? 1.092 -13.122 -22.526 1 78.76 270 ASN B CA 1
ATOM 4418 C C . ASN B 1 270 ? 1.313 -14.627 -22.403 1 78.76 270 ASN B C 1
ATOM 4420 O O . ASN B 1 270 ? 1.469 -15.32 -23.41 1 78.76 270 ASN B O 1
ATOM 4424 N N . LYS B 1 271 ? 1.276 -15.159 -21.253 1 74.38 271 LYS B N 1
ATOM 4425 C CA . LYS B 1 271 ? 1.448 -16.593 -21.035 1 74.38 271 LYS B CA 1
ATOM 4426 C C . LYS B 1 271 ? 0.237 -17.374 -21.538 1 74.38 271 LYS B C 1
ATOM 4428 O O . LYS B 1 271 ? 0.384 -18.455 -22.111 1 74.38 271 LYS B O 1
ATOM 4433 N N . GLN B 1 272 ? -0.923 -16.843 -21.212 1 66.7 272 GLN B N 1
ATOM 4434 C CA . GLN B 1 272 ? -2.149 -17.498 -21.656 1 66.7 272 GLN B CA 1
ATOM 4435 C C . GLN B 1 272 ? -2.241 -17.518 -23.179 1 66.7 272 GLN B C 1
ATOM 4437 O O . GLN B 1 272 ? -2.724 -18.49 -23.764 1 66.7 272 GLN B O 1
ATOM 4442 N N . HIS B 1 273 ? -1.891 -16.407 -23.7 1 61.53 273 HIS B N 1
ATOM 4443 C CA . HIS B 1 273 ? -1.921 -16.335 -25.156 1 61.53 273 HIS B CA 1
ATOM 4444 C C . HIS B 1 273 ? -0.953 -17.337 -25.777 1 61.53 273 HIS B C 1
ATOM 4446 O O . HIS B 1 273 ? -1.265 -17.959 -26.794 1 61.53 273 HIS B O 1
ATOM 4452 N N . ASN B 1 274 ? 0.072 -17.52 -25.077 1 59.46 274 ASN B N 1
ATOM 4453 C CA . ASN B 1 274 ? 1.059 -18.466 -25.588 1 59.46 274 ASN B CA 1
ATOM 4454 C C . ASN B 1 274 ? 0.62 -19.91 -25.364 1 59.46 274 ASN B C 1
ATOM 4456 O O . ASN B 1 274 ? 0.966 -20.797 -26.146 1 59.46 274 ASN B O 1
ATOM 4460 N N . GLU B 1 275 ? -0.181 -20.157 -24.295 1 55.32 275 GLU B N 1
ATOM 4461 C CA . GLU B 1 275 ? -0.648 -21.502 -23.972 1 55.32 275 GLU B CA 1
ATOM 4462 C C . GLU B 1 275 ? -1.936 -21.833 -24.721 1 55.32 275 GLU B C 1
ATOM 4464 O O . GLU B 1 275 ? -2.26 -23.006 -24.921 1 55.32 275 GLU B O 1
ATOM 4469 N N . MET B 1 276 ? -2.999 -20.901 -24.901 1 49.18 276 MET B N 1
ATOM 4470 C CA . MET B 1 276 ? -4.247 -21.186 -25.603 1 49.18 276 MET B CA 1
ATOM 4471 C C . MET B 1 276 ? -3.977 -21.629 -27.037 1 49.18 276 MET B C 1
ATOM 4473 O O . MET B 1 276 ? -3.856 -20.794 -27.936 1 49.18 276 MET B O 1
ATOM 4477 N N . GLN B 1 277 ? -3.231 -22.437 -27.239 1 47.32 277 GLN B N 1
ATOM 4478 C CA . GLN B 1 277 ? -3.363 -23.166 -28.497 1 47.32 277 GLN B CA 1
ATOM 4479 C C . GLN B 1 277 ? -4.761 -23.759 -28.645 1 47.32 277 GLN B C 1
ATOM 4481 O O . GLN B 1 277 ? -5.467 -23.954 -27.654 1 47.32 277 GLN B O 1
ATOM 4486 N N . PRO B 1 278 ? -5.404 -24.175 -29.808 1 48.89 278 PRO B N 1
ATOM 4487 C CA . PRO B 1 278 ? -6.693 -24.673 -30.294 1 48.89 278 PRO B CA 1
ATOM 4488 C C . PRO B 1 278 ? -7.366 -25.627 -29.309 1 48.89 278 PRO B C 1
ATOM 4490 O O . PRO B 1 278 ? -8.585 -25.81 -29.357 1 48.89 278 PRO B O 1
ATOM 4493 N N . ASP B 1 279 ? -6.782 -26.307 -28.364 1 51.01 279 ASP B N 1
ATOM 4494 C CA . ASP B 1 279 ? -7.27 -27.52 -27.714 1 51.01 279 ASP B CA 1
ATOM 4495 C C . ASP B 1 279 ? -8.077 -27.185 -26.462 1 51.01 279 ASP B C 1
ATOM 4497 O O . ASP B 1 279 ? -8.501 -28.083 -25.732 1 51.01 279 ASP B O 1
ATOM 4501 N N . VAL B 1 280 ? -8.3 -25.894 -26.226 1 52.01 280 VAL B N 1
ATOM 4502 C CA . VAL B 1 280 ? -8.995 -25.532 -24.995 1 52.01 280 VAL B CA 1
ATOM 4503 C C . VAL B 1 280 ? -10.474 -25.895 -25.11 1 52.01 280 VAL B C 1
ATOM 4505 O O . VAL B 1 280 ? -11.094 -26.316 -24.131 1 52.01 280 VAL B O 1
ATOM 4508 N N . LYS B 1 281 ? -11.106 -25.643 -26.199 1 54.41 281 LYS B N 1
ATOM 4509 C CA . LYS B 1 281 ? -12.501 -26.04 -26.366 1 54.41 281 LYS B CA 1
ATOM 4510 C C . LYS B 1 281 ? -12.667 -27.548 -26.203 1 54.41 281 LYS B C 1
ATOM 4512 O O . LYS B 1 281 ? -13.627 -28.008 -25.582 1 54.41 281 LYS B O 1
ATOM 4517 N N . GLN B 1 282 ? -11.808 -28.212 -26.788 1 55.69 282 GLN B N 1
ATOM 4518 C CA . GLN B 1 282 ? -11.87 -29.665 -26.672 1 55.69 282 GLN B CA 1
ATOM 4519 C C . GLN B 1 282 ? -11.615 -30.114 -25.236 1 55.69 282 GLN B C 1
ATOM 4521 O O . GLN B 1 282 ? -12.274 -31.03 -24.74 1 55.69 282 GLN B O 1
ATOM 4526 N N . GLN B 1 283 ? -10.79 -29.345 -24.543 1 58.98 283 GLN B N 1
ATOM 4527 C CA . GLN B 1 283 ? -10.473 -29.696 -23.163 1 58.98 283 GLN B CA 1
ATOM 4528 C C . GLN B 1 283 ? -11.642 -29.381 -22.234 1 58.98 283 GLN B C 1
ATOM 4530 O O . GLN B 1 283 ? -11.946 -30.156 -21.325 1 58.98 283 GLN B O 1
ATOM 4535 N N . ASN B 1 284 ? -12.268 -28.29 -22.5 1 62.46 284 ASN B N 1
ATOM 4536 C CA . ASN B 1 284 ? -13.432 -27.941 -21.692 1 62.46 284 ASN B CA 1
ATOM 4537 C C . ASN B 1 284 ? -14.559 -28.954 -21.866 1 62.46 284 ASN B C 1
ATOM 4539 O O . ASN B 1 284 ? -15.235 -29.31 -20.899 1 62.46 284 ASN B O 1
ATOM 4543 N N . GLU B 1 285 ? -14.753 -29.297 -23.087 1 63.29 285 GLU B N 1
ATOM 4544 C CA . GLU B 1 285 ? -15.776 -30.307 -23.345 1 63.29 285 GLU B CA 1
ATOM 4545 C C . GLU B 1 285 ? -15.429 -31.629 -22.665 1 63.29 285 GLU B C 1
ATOM 4547 O O . GLU B 1 285 ? -16.302 -32.288 -22.096 1 63.29 285 GLU B O 1
ATOM 4552 N N . GLU B 1 286 ? -14.222 -32.017 -22.797 1 63.17 286 GLU B N 1
ATOM 4553 C CA . GLU B 1 286 ? -13.784 -33.249 -22.149 1 63.17 286 GLU B CA 1
ATOM 4554 C C . GLU B 1 286 ? -13.925 -33.155 -20.632 1 63.17 286 GLU B C 1
ATOM 4556 O O . GLU B 1 286 ? -14.36 -34.109 -19.984 1 63.17 286 GLU B O 1
ATOM 4561 N N . GLN B 1 287 ? -13.638 -32.05 -20.104 1 66.18 287 GLN B N 1
ATOM 4562 C CA . GLN B 1 287 ? -13.771 -31.835 -18.667 1 66.18 287 GLN B CA 1
ATOM 4563 C C . GLN B 1 287 ? -15.235 -31.867 -18.239 1 66.18 287 GLN B C 1
ATOM 4565 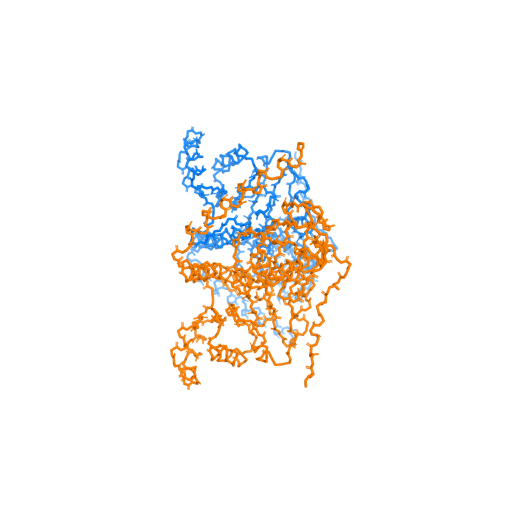O O . GLN B 1 287 ? -15.567 -32.408 -17.182 1 66.18 287 GLN B O 1
ATOM 4570 N N . TRP B 1 288 ? -16.038 -31.321 -19.067 1 65.95 288 TRP B N 1
ATOM 4571 C CA . TRP B 1 288 ? -17.472 -31.361 -18.799 1 65.95 288 TRP B CA 1
ATOM 4572 C C . TRP B 1 288 ? -17.978 -32.799 -18.759 1 65.95 288 TRP B C 1
ATOM 4574 O O . TRP B 1 288 ? -18.714 -33.18 -17.845 1 65.95 288 TRP B O 1
ATOM 4584 N N . GLN B 1 289 ? -17.571 -33.55 -19.696 1 67.24 289 GLN B N 1
ATOM 4585 C CA . GLN B 1 289 ? -17.987 -34.947 -19.756 1 67.24 289 GLN B CA 1
ATOM 4586 C C . GLN B 1 289 ? -17.466 -35.728 -18.554 1 67.24 289 GLN B C 1
ATOM 4588 O O . GLN B 1 289 ? -18.194 -36.531 -17.966 1 67.24 289 GLN B O 1
ATOM 4593 N N . GLN B 1 290 ? -16.285 -35.366 -18.211 1 65.57 290 GLN B N 1
ATOM 4594 C CA . GLN B 1 290 ? -15.683 -36.06 -17.077 1 65.57 290 GLN B CA 1
ATOM 4595 C C . GLN B 1 290 ? -16.365 -35.67 -15.768 1 65.57 290 GLN B C 1
ATOM 4597 O O . GLN B 1 290 ? -16.619 -36.523 -14.916 1 65.57 290 GLN B O 1
ATOM 4602 N N . ALA B 1 291 ? -16.652 -34.427 -15.681 1 69.36 291 ALA B N 1
ATOM 4603 C CA . ALA B 1 291 ? -17.342 -33.95 -14.485 1 69.36 291 ALA B CA 1
ATOM 4604 C C . ALA B 1 291 ? -18.749 -34.533 -14.395 1 69.36 291 ALA B C 1
ATOM 4606 O O . ALA B 1 291 ? -19.216 -34.88 -13.308 1 69.36 291 ALA B O 1
ATOM 4607 N N . ASN B 1 292 ? -19.355 -34.642 -15.506 1 66.89 292 ASN B N 1
ATOM 4608 C CA . ASN B 1 292 ? -20.683 -35.244 -15.544 1 66.89 292 ASN B CA 1
ATOM 4609 C C . ASN B 1 292 ? -20.642 -36.718 -15.149 1 66.89 292 ASN B C 1
ATOM 4611 O O . ASN B 1 292 ? -21.529 -37.201 -14.443 1 66.89 292 ASN B O 1
ATOM 4615 N N . LEU B 1 293 ? -19.662 -37.325 -15.684 1 62.67 293 LEU B N 1
ATOM 4616 C CA . LEU B 1 293 ? -19.487 -38.731 -15.337 1 62.67 293 LEU B CA 1
ATOM 4617 C C . LEU B 1 293 ? -19.205 -38.893 -13.847 1 62.67 293 LEU B C 1
ATOM 4619 O O . LEU B 1 293 ? -19.765 -39.78 -13.198 1 62.67 293 LEU B O 1
ATOM 4623 N N . ALA B 1 294 ? -18.429 -38.016 -13.352 1 63.72 294 ALA B N 1
ATOM 4624 C CA . ALA B 1 294 ? -18.115 -38.057 -11.926 1 63.72 294 ALA B CA 1
ATOM 4625 C C . ALA B 1 294 ? -19.36 -37.796 -11.082 1 63.72 294 ALA B C 1
ATOM 4627 O O . ALA B 1 294 ? -19.574 -38.454 -10.061 1 63.72 294 ALA B O 1
ATOM 4628 N N . ARG B 1 295 ? -20.127 -36.86 -11.511 1 68.64 295 ARG B N 1
ATOM 4629 C CA . ARG B 1 295 ? -21.368 -36.523 -10.821 1 68.64 295 ARG B CA 1
ATOM 4630 C C . ARG B 1 295 ? -22.311 -37.72 -10.774 1 68.64 295 ARG B C 1
ATOM 4632 O O . ARG B 1 295 ? -22.92 -37.998 -9.73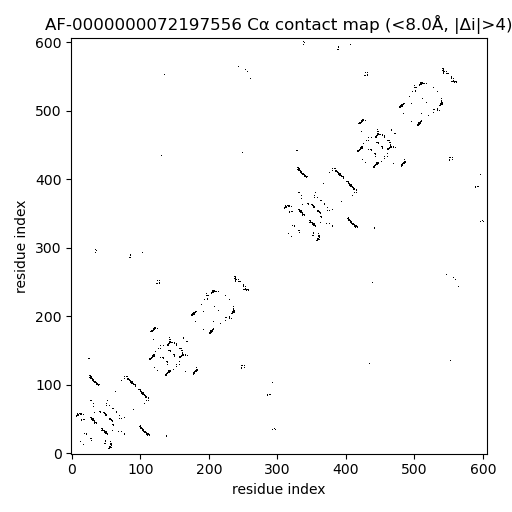9 1 68.64 295 ARG B O 1
ATOM 4639 N N . LYS B 1 296 ? -22.408 -38.358 -11.835 1 64.82 296 LYS B N 1
ATOM 4640 C CA . LYS B 1 296 ? -23.267 -39.535 -11.924 1 64.82 296 LYS B CA 1
ATOM 4641 C C . LYS B 1 296 ? -22.779 -40.644 -10.996 1 64.82 296 LYS B C 1
ATOM 4643 O O . LYS B 1 296 ? -23.581 -41.299 -10.328 1 64.82 296 LYS B O 1
ATOM 4648 N N . ASN B 1 297 ? -21.576 -40.824 -10.901 1 60.12 297 ASN B N 1
ATOM 4649 C CA . ASN B 1 297 ? -20.988 -41.895 -10.103 1 60.12 297 ASN B CA 1
ATOM 4650 C C . ASN B 1 297 ? -21.086 -41.598 -8.609 1 60.12 297 ASN B C 1
ATOM 4652 O O . ASN B 1 297 ? -21.28 -42.509 -7.802 1 60.12 297 ASN B O 1
ATOM 4656 N N . ILE B 1 298 ? -20.907 -40.356 -8.26 1 61.33 298 ILE B N 1
ATOM 4657 C CA . ILE B 1 298 ? -21.02 -39.959 -6.861 1 61.33 298 ILE B CA 1
ATOM 4658 C C . ILE B 1 298 ? -22.46 -40.145 -6.387 1 61.33 298 ILE B C 1
ATOM 4660 O O . ILE B 1 298 ? -22.698 -40.61 -5.27 1 61.33 298 ILE B O 1
ATOM 4664 N N . ARG B 1 299 ? -23.414 -39.75 -7.174 1 58.31 299 ARG B N 1
ATOM 4665 C CA . ARG B 1 299 ? -24.825 -39.904 -6.834 1 58.31 299 ARG B CA 1
ATOM 4666 C C . ARG B 1 299 ? -25.213 -41.377 -6.764 1 58.31 299 ARG B C 1
ATOM 4668 O O . ARG B 1 299 ? -26 -41.776 -5.904 1 58.31 299 ARG B O 1
ATOM 4675 N N . GLU B 1 300 ? -24.733 -42.152 -7.638 1 55.5 300 GLU B N 1
ATOM 4676 C CA . GLU B 1 300 ? -25.104 -43.564 -7.678 1 55.5 300 GLU B CA 1
ATOM 4677 C C . GLU B 1 300 ? -24.52 -44.322 -6.49 1 55.5 300 GLU B C 1
ATOM 4679 O O . GLU B 1 300 ? -25.111 -45.294 -6.016 1 55.5 300 GLU B O 1
ATOM 4684 N N . ASN B 1 301 ? -23.431 -43.888 -6.056 1 51.02 301 ASN B N 1
ATOM 4685 C CA . ASN B 1 301 ? -22.861 -44.587 -4.909 1 51.02 301 ASN B CA 1
ATOM 4686 C C . ASN B 1 301 ? -23.528 -44.16 -3.605 1 51.02 301 ASN B C 1
ATOM 4688 O O . ASN B 1 301 ? -23.288 -44.759 -2.555 1 51.02 301 ASN B O 1
ATOM 4692 N N . HIS B 1 302 ? -24.207 -43.074 -3.496 1 48.09 302 HIS B N 1
ATOM 4693 C CA . HIS B 1 302 ? -24.965 -42.704 -2.306 1 48.09 302 HIS B CA 1
ATOM 4694 C C . HIS B 1 302 ? -26.406 -43.196 -2.396 1 48.09 302 HIS B C 1
ATOM 4696 O O . HIS B 1 302 ? -27.203 -42.966 -1.483 1 48.09 302 HIS B O 1
ATOM 4702 N N . GLN B 1 303 ? -26.845 -43.762 -3.435 1 39.52 303 GLN B N 1
ATOM 4703 C CA . GLN B 1 303 ? -28.113 -44.48 -3.357 1 39.52 303 GLN B CA 1
ATOM 4704 C C . GLN B 1 303 ? -27.892 -45.951 -3.019 1 39.52 303 GLN B C 1
ATOM 4706 O O . GLN B 1 303 ? -26.943 -46.57 -3.504 1 39.52 303 GLN B O 1
#

InterPro domains:
  IPR003777 XdhC- CoxI [PF02625] (25-82)
  IPR014308 Xanthine dehydrogenase accessory protein XdhC [TIGR02964] (33-261)
  IPR027051 XdhC Rossmann domain [PF13478] (118-260)
  IPR036291 NAD(P)-binding domain superfamily [SSF51735] (117-208)
  IPR052698 Molybdenum Cofactor Utilization and Processing [PTHR30388] (14-276)

pLDDT: mean 84.19, std 17.19, range [24.94, 98.85]

Nearest PDB structures (foldseek):
  2we7-assembly2_B-2  TM=5.820E-01  e=3.301E-17  Mycolicibacterium smegmatis MC2 155
  2we8-assembly2_B-3  TM=5.821E-01  e=3.963E-17  Mycolicibacterium smegmatis MC2 155
  2we7-assembly1_A-3  TM=5.958E-01  e=1.200E-15  Mycolicibacterium smegmatis MC2 155
  2we8-assembly1_A-2  TM=5.765E-01  e=7.370E-16  Mycolicibacterium smegmatis MC2 155
  3on5-assembly1_B  TM=5.289E-01  e=1.749E-14  Halalkalibacterium halodurans